Protein AF-A0A8B8EWP6-F1 (afdb_monomer)

Organism: Crassostrea virginica (NCBI:txid6565)

Sequence (405 aa):
MAKDSLTFHEVKIFAEHKQTMGHINVHLHSKRFSKNIVCDNFVTVENDTLSVEDANLRVSFKFKDLMFESSTCRNLQYDRRGELTFTVQADKPNSETVSVAHRNHDQQDQYIREIKTYQDRCYCNVCGKKVLKDSCHFLRVMPLPSDNWSDFSDMWFCHNHSHSDGFGDTTDHKMSDLELKPKLKDCFVAETYFLVHSDQISPGSILPVQDACLSCRRCRNILGEVMPEKNGQSNGGGKIFKMLRSSVCFSPDLNFPDKEALQFSKEETECMFAKLVMEHSRVYTSFKLCVTTSTDRKQFDCLMWIIDPNLMIFTGSSNSDVNILTPFTAVKVLFKTILERGASNESTGWKKDNSIHMISLPHSSCLSLVKILIDNCKTLPMKSRKHQEFNVGYLKFQKKATLPS

pLDDT: mean 77.61, std 18.24, range [22.88, 97.0]

Structure (mmCIF, N/CA/C/O backbone):
data_AF-A0A8B8EWP6-F1
#
_entry.id   AF-A0A8B8EWP6-F1
#
loop_
_atom_site.group_PDB
_atom_site.id
_atom_site.type_symbol
_atom_site.label_atom_id
_atom_site.label_alt_id
_atom_site.label_comp_id
_atom_site.label_asym_id
_atom_site.label_entity_id
_atom_site.label_seq_id
_atom_site.pdbx_PDB_ins_code
_atom_site.Cartn_x
_atom_site.Cartn_y
_atom_site.Cartn_z
_atom_site.occupancy
_atom_site.B_iso_or_equiv
_atom_site.auth_seq_id
_atom_site.auth_comp_id
_atom_site.auth_asym_id
_atom_site.auth_atom_id
_atom_site.pdbx_PDB_model_num
ATOM 1 N N . MET A 1 1 ? 24.991 -8.599 1.467 1.00 29.70 1 MET A N 1
ATOM 2 C CA . MET A 1 1 ? 25.440 -8.854 0.082 1.00 29.70 1 MET A CA 1
ATOM 3 C C . MET A 1 1 ? 24.723 -10.092 -0.437 1.00 29.70 1 MET A C 1
ATOM 5 O O . MET A 1 1 ? 25.147 -11.196 -0.129 1.00 29.70 1 MET A O 1
ATOM 9 N N . ALA A 1 2 ? 23.605 -9.928 -1.145 1.00 28.48 2 ALA A N 1
ATOM 10 C CA . ALA A 1 2 ? 23.020 -11.022 -1.919 1.00 28.48 2 ALA A CA 1
ATOM 11 C C . ALA A 1 2 ? 23.718 -11.022 -3.286 1.00 28.48 2 ALA A C 1
ATOM 13 O O . ALA A 1 2 ? 23.806 -9.972 -3.920 1.00 28.48 2 ALA A O 1
ATOM 14 N N . LYS A 1 3 ? 24.286 -12.157 -3.702 1.00 34.28 3 LYS A N 1
ATOM 15 C CA . LYS A 1 3 ? 24.801 -12.319 -5.066 1.00 34.28 3 LYS A CA 1
ATOM 16 C C . LYS A 1 3 ? 23.594 -12.290 -6.005 1.00 34.28 3 LYS A C 1
ATOM 18 O O . LYS A 1 3 ? 22.826 -13.243 -6.010 1.00 34.28 3 LYS A O 1
ATOM 23 N N . ASP A 1 4 ? 23.436 -11.222 -6.786 1.00 43.12 4 ASP A N 1
ATOM 24 C CA . ASP A 1 4 ? 22.510 -11.191 -7.923 1.00 43.12 4 ASP A CA 1
ATOM 25 C C . ASP A 1 4 ? 22.971 -12.229 -8.963 1.00 43.12 4 ASP A C 1
ATOM 27 O O . ASP A 1 4 ? 23.794 -11.972 -9.854 1.00 43.12 4 ASP A O 1
ATOM 31 N N . SER A 1 5 ? 22.468 -13.455 -8.822 1.00 46.38 5 SER A N 1
ATOM 32 C CA . SER A 1 5 ? 22.712 -14.578 -9.726 1.00 46.38 5 SER A CA 1
ATOM 33 C C . SER A 1 5 ? 21.835 -14.477 -10.976 1.00 46.38 5 SER A C 1
ATOM 35 O O . SER A 1 5 ? 21.164 -15.432 -11.345 1.00 46.38 5 SER A O 1
ATOM 37 N N . LEU A 1 6 ? 21.825 -13.315 -11.635 1.00 53.81 6 LEU A N 1
ATOM 38 C CA . LEU A 1 6 ? 21.343 -13.221 -13.014 1.00 53.81 6 LEU A CA 1
ATOM 39 C C . LEU A 1 6 ? 22.196 -14.162 -13.865 1.00 53.81 6 LEU A C 1
ATOM 41 O O . LEU A 1 6 ? 23.433 -14.030 -13.862 1.00 53.81 6 LEU A O 1
ATOM 45 N N . THR A 1 7 ? 21.558 -15.101 -14.562 1.00 62.62 7 THR A N 1
ATOM 46 C CA . THR A 1 7 ? 22.242 -15.863 -15.614 1.00 62.62 7 THR A CA 1
ATOM 47 C C . THR A 1 7 ? 22.664 -14.894 -16.717 1.00 62.62 7 THR A C 1
ATOM 49 O O . THR A 1 7 ? 22.133 -13.786 -16.818 1.00 62.62 7 THR A O 1
ATOM 52 N N . PHE A 1 8 ? 23.657 -15.259 -17.532 1.00 65.75 8 PHE A N 1
ATOM 53 C CA . PHE A 1 8 ? 24.094 -14.356 -18.597 1.00 65.75 8 PHE A CA 1
ATOM 54 C C . PHE A 1 8 ? 22.960 -14.044 -19.579 1.00 65.75 8 PHE A C 1
ATOM 56 O O . PHE A 1 8 ? 22.998 -12.977 -20.153 1.00 65.75 8 PHE A O 1
ATOM 63 N N . HIS A 1 9 ? 21.949 -14.901 -19.741 1.00 72.19 9 HIS A N 1
ATOM 64 C CA . HIS A 1 9 ? 20.891 -14.731 -20.745 1.00 72.19 9 HIS A CA 1
ATOM 65 C C . HIS A 1 9 ? 19.619 -14.046 -20.230 1.00 72.19 9 HIS A C 1
ATOM 67 O O . HIS A 1 9 ? 18.783 -13.650 -21.034 1.00 72.19 9 HIS A O 1
ATOM 73 N N . GLU A 1 10 ? 19.485 -13.853 -18.917 1.00 85.31 10 GLU A N 1
ATOM 74 C CA . GLU A 1 10 ? 18.274 -13.280 -18.330 1.00 85.31 10 GLU A CA 1
ATOM 75 C C . GLU A 1 10 ? 18.173 -11.773 -18.589 1.00 85.31 10 GLU A C 1
ATOM 77 O O . GLU A 1 10 ? 19.096 -11.001 -18.294 1.00 85.31 10 GLU A O 1
ATOM 82 N N . VAL A 1 11 ? 17.021 -11.351 -19.111 1.00 88.06 11 VAL A N 1
ATOM 83 C CA . VAL A 1 11 ? 16.619 -9.947 -19.217 1.00 88.06 11 VAL A CA 1
ATOM 84 C C . VAL A 1 11 ? 15.485 -9.707 -18.232 1.00 88.06 11 VAL A C 1
ATOM 86 O O . VAL A 1 11 ? 14.461 -10.387 -18.271 1.00 88.06 11 VAL A O 1
ATOM 89 N N . LYS A 1 12 ? 15.663 -8.732 -17.341 1.00 90.62 12 LYS A N 1
ATOM 90 C CA . LYS A 1 12 ? 14.626 -8.256 -16.420 1.00 90.62 12 LYS A CA 1
ATOM 91 C C . LYS A 1 12 ? 14.023 -6.968 -16.947 1.00 90.62 12 LYS A C 1
ATOM 93 O O . LYS A 1 12 ? 14.763 -6.102 -17.409 1.00 90.62 12 LYS A O 1
ATOM 98 N N . ILE A 1 13 ? 12.711 -6.829 -16.816 1.00 92.81 13 ILE A N 1
ATOM 99 C CA . ILE A 1 13 ? 11.974 -5.613 -17.147 1.00 92.81 13 ILE A CA 1
ATOM 100 C C . ILE A 1 13 ? 11.283 -5.056 -15.907 1.00 92.81 13 ILE A C 1
ATOM 102 O O . ILE A 1 13 ? 10.708 -5.793 -15.104 1.00 92.81 13 ILE A O 1
ATOM 106 N N . PHE A 1 14 ? 11.343 -3.739 -15.776 1.00 94.81 14 PHE A N 1
ATOM 107 C CA . PHE A 1 14 ? 10.566 -2.945 -14.844 1.00 94.81 14 PHE A CA 1
ATOM 108 C C . PHE A 1 14 ? 10.028 -1.737 -15.609 1.00 94.81 14 PHE A C 1
ATOM 110 O O . PHE A 1 14 ? 10.812 -0.969 -16.163 1.00 94.81 14 PHE A O 1
ATOM 117 N N . ALA A 1 15 ? 8.712 -1.568 -15.663 1.00 95.12 15 ALA A N 1
ATOM 118 C CA . ALA A 1 15 ? 8.100 -0.464 -16.385 1.00 95.12 15 ALA A CA 1
ATOM 119 C C . ALA A 1 15 ? 7.042 0.258 -15.546 1.00 95.12 15 ALA A C 1
ATOM 121 O O . ALA A 1 15 ? 6.217 -0.376 -14.891 1.00 95.12 15 ALA A O 1
ATOM 122 N N . GLU A 1 16 ? 7.080 1.587 -15.585 1.00 94.38 16 GLU A N 1
ATOM 123 C CA . GLU A 1 16 ? 6.210 2.497 -14.839 1.00 94.38 16 GLU A CA 1
ATOM 124 C C . GLU A 1 16 ? 5.292 3.240 -15.807 1.00 94.38 16 GLU A C 1
ATOM 126 O O . GLU A 1 16 ? 5.746 4.126 -16.533 1.00 94.38 16 GLU A O 1
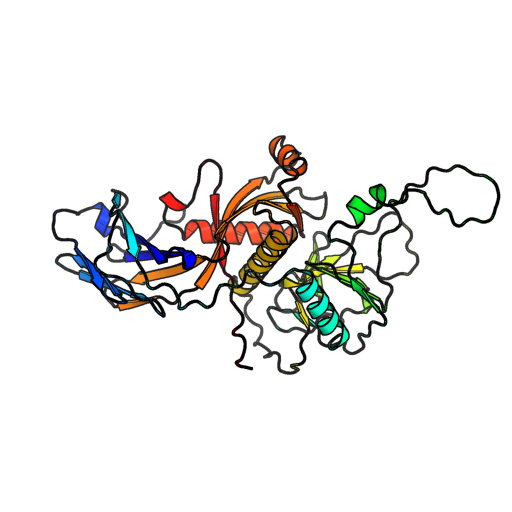ATOM 131 N N . HIS A 1 17 ? 4.005 2.900 -15.811 1.00 92.50 17 HIS A N 1
ATOM 132 C CA . HIS A 1 17 ? 2.994 3.568 -16.619 1.00 92.50 17 HIS A CA 1
ATOM 133 C C . HIS A 1 17 ? 2.242 4.615 -15.792 1.00 92.50 17 HIS A C 1
ATOM 135 O O . HIS A 1 17 ? 1.497 4.297 -14.860 1.00 92.50 17 HIS A O 1
ATOM 141 N N . LYS A 1 18 ? 2.428 5.885 -16.167 1.00 87.81 18 LYS A N 1
ATOM 142 C CA . LYS A 1 18 ? 1.704 7.027 -15.605 1.00 87.81 18 LYS A CA 1
ATOM 143 C C . LYS A 1 18 ? 0.482 7.316 -16.462 1.00 87.81 18 LYS A C 1
ATOM 145 O O . LYS A 1 18 ? 0.567 8.076 -17.427 1.00 87.81 18 LYS A O 1
ATOM 150 N N . GLN A 1 19 ? -0.652 6.730 -16.087 1.00 80.75 19 GLN A N 1
ATOM 151 C CA . GLN A 1 19 ? -1.890 6.777 -16.876 1.00 80.75 19 GLN A CA 1
ATOM 152 C C . GLN A 1 19 ? -2.326 8.208 -17.231 1.00 80.75 19 GLN A C 1
ATOM 154 O O . GLN A 1 19 ? -2.748 8.468 -18.352 1.00 80.75 19 GLN A O 1
ATOM 159 N N . THR A 1 20 ? -2.165 9.161 -16.308 1.00 77.88 20 THR A N 1
ATOM 160 C CA . THR A 1 20 ? -2.526 10.576 -16.522 1.00 77.88 20 THR A CA 1
ATOM 161 C C . THR A 1 20 ? -1.664 11.269 -17.574 1.00 77.88 20 THR A C 1
ATOM 163 O O . THR A 1 20 ? -2.126 12.191 -18.242 1.00 77.88 20 THR A O 1
ATOM 166 N N . MET A 1 21 ? -0.415 10.831 -17.728 1.00 81.75 21 MET A N 1
ATOM 167 C CA . MET A 1 21 ? 0.531 11.395 -18.686 1.00 81.75 21 MET A CA 1
ATOM 168 C C . MET A 1 21 ? 0.536 10.632 -20.018 1.00 81.75 21 MET A C 1
ATOM 170 O O . MET A 1 21 ? 1.065 11.157 -20.989 1.00 81.75 21 MET A O 1
ATOM 174 N N . GLY A 1 22 ? -0.036 9.423 -20.081 1.00 86.25 22 GLY A N 1
ATOM 175 C CA . GLY A 1 22 ? -0.002 8.570 -21.276 1.00 86.25 22 GLY A CA 1
ATOM 176 C C . GLY A 1 22 ? 1.411 8.110 -21.643 1.00 86.25 22 GLY A C 1
ATOM 177 O O . GLY A 1 22 ? 1.723 7.908 -22.810 1.00 86.25 22 GLY A O 1
ATOM 178 N N . HIS A 1 23 ? 2.310 8.005 -20.661 1.00 89.50 23 HIS A N 1
ATOM 179 C CA . HIS A 1 23 ? 3.695 7.600 -20.892 1.00 89.50 23 HIS A CA 1
ATOM 180 C C . HIS A 1 23 ? 4.081 6.435 -19.993 1.00 89.50 23 HIS A C 1
ATOM 182 O O . HIS A 1 23 ? 3.774 6.424 -18.795 1.00 89.50 23 HIS A O 1
ATOM 188 N N . ILE A 1 24 ? 4.827 5.499 -20.569 1.00 93.12 24 ILE A N 1
ATOM 189 C CA . ILE A 1 24 ? 5.479 4.410 -19.859 1.00 93.12 24 ILE A CA 1
ATOM 190 C C . ILE A 1 24 ? 6.992 4.622 -19.862 1.00 93.12 24 ILE A C 1
ATOM 192 O O . ILE A 1 24 ? 7.602 4.860 -20.903 1.00 93.12 24 ILE A O 1
ATOM 196 N N . ASN A 1 25 ? 7.607 4.550 -18.685 1.00 94.00 25 ASN A N 1
ATOM 197 C CA . ASN A 1 25 ? 9.059 4.502 -18.551 1.00 94.00 25 ASN A CA 1
ATOM 198 C C . ASN A 1 25 ? 9.475 3.047 -18.415 1.00 94.00 25 ASN A C 1
ATOM 200 O O . ASN A 1 25 ? 9.041 2.377 -17.481 1.00 94.00 25 ASN A O 1
ATOM 204 N N . VAL A 1 26 ? 10.300 2.564 -19.334 1.00 94.38 26 VAL A N 1
ATOM 205 C CA . VAL A 1 26 ? 10.755 1.178 -19.369 1.00 94.38 26 VAL A CA 1
ATOM 206 C C . VAL A 1 26 ? 12.209 1.122 -18.934 1.00 94.38 26 VAL A C 1
ATOM 208 O O . VAL A 1 26 ? 13.049 1.890 -19.402 1.00 94.38 26 VAL A O 1
ATOM 211 N N . HIS A 1 27 ? 12.500 0.183 -18.044 1.00 93.44 27 HIS A N 1
ATOM 212 C CA . HIS A 1 27 ? 13.833 -0.133 -17.572 1.00 93.44 27 HIS A CA 1
ATOM 213 C C . HIS A 1 27 ? 14.098 -1.615 -17.799 1.00 93.44 27 HIS A C 1
ATOM 215 O O . HIS A 1 27 ? 13.396 -2.479 -17.273 1.00 93.44 27 HIS A O 1
ATOM 221 N N . LEU A 1 28 ? 15.141 -1.905 -18.560 1.00 90.62 28 LEU A N 1
ATOM 222 C CA . LEU A 1 28 ? 15.622 -3.249 -18.807 1.00 90.62 28 LEU A CA 1
ATOM 223 C C . LEU A 1 28 ? 16.975 -3.436 -18.146 1.00 90.62 28 LEU A C 1
ATOM 225 O O . LEU A 1 28 ? 17.820 -2.541 -18.162 1.00 90.62 28 LEU A O 1
ATOM 229 N N . HIS A 1 29 ? 17.193 -4.618 -17.587 1.00 88.38 29 HIS A N 1
ATOM 230 C CA . HIS A 1 29 ? 18.453 -4.967 -16.959 1.00 88.38 29 HIS A CA 1
ATOM 231 C C . HIS A 1 29 ? 18.918 -6.353 -17.388 1.00 88.38 29 HIS A C 1
ATOM 233 O O . HIS A 1 29 ? 18.176 -7.330 -17.278 1.00 88.38 29 HIS A O 1
ATOM 239 N N . SER A 1 30 ? 20.165 -6.441 -17.847 1.00 85.00 30 SER A N 1
ATOM 240 C CA . SER A 1 30 ? 20.806 -7.710 -18.175 1.00 85.00 30 SER A CA 1
ATOM 241 C C . SER A 1 30 ? 22.326 -7.598 -18.119 1.00 85.00 30 SER A C 1
ATOM 243 O O . SER A 1 30 ? 22.914 -6.591 -18.519 1.00 85.00 30 SER A O 1
ATOM 245 N N . LYS A 1 31 ? 22.995 -8.684 -17.707 1.00 79.06 31 LYS A N 1
ATOM 246 C CA . LYS A 1 31 ? 24.462 -8.785 -17.790 1.00 79.06 31 LYS A CA 1
ATOM 247 C C . LYS A 1 31 ? 24.958 -8.715 -19.240 1.00 79.06 31 LYS A C 1
ATOM 249 O O . LYS A 1 31 ? 26.089 -8.287 -19.460 1.00 79.06 31 LYS A O 1
ATOM 254 N N . ARG A 1 32 ? 24.122 -9.068 -20.220 1.00 72.62 32 ARG A N 1
ATOM 255 C CA . ARG A 1 32 ? 24.451 -9.036 -21.661 1.00 72.62 32 ARG A CA 1
ATOM 256 C C . ARG A 1 32 ? 24.774 -7.635 -22.128 1.00 72.62 32 ARG A C 1
ATOM 258 O O . ARG A 1 32 ? 25.779 -7.422 -22.801 1.00 72.62 32 ARG A O 1
ATOM 265 N N . PHE A 1 33 ? 23.973 -6.679 -21.670 1.00 72.69 33 PHE A N 1
ATOM 266 C CA . PHE A 1 33 ? 24.145 -5.288 -22.044 1.00 72.69 33 PHE A CA 1
ATOM 267 C C . PHE A 1 33 ? 25.525 -4.775 -21.604 1.00 72.69 33 PHE A C 1
ATOM 269 O O . PHE A 1 33 ? 26.174 -4.088 -22.377 1.00 72.69 33 PHE A O 1
ATOM 276 N N . SER A 1 34 ? 26.052 -5.219 -20.451 1.00 67.06 34 SER A N 1
ATOM 277 C CA . SER A 1 34 ? 27.321 -4.714 -19.891 1.00 67.06 34 SER A CA 1
ATOM 278 C C . SER A 1 34 ? 28.595 -5.013 -20.700 1.00 67.06 34 SER A C 1
ATOM 280 O O . SER A 1 34 ? 29.600 -4.338 -20.482 1.00 67.06 34 SER A O 1
ATOM 282 N N . LYS A 1 35 ? 28.590 -6.001 -21.612 1.00 59.97 35 LYS A N 1
ATOM 283 C CA . LYS A 1 35 ? 29.808 -6.443 -22.320 1.00 59.97 35 LYS A CA 1
ATOM 284 C C . LYS A 1 35 ? 29.855 -6.143 -23.816 1.00 59.97 35 LYS A C 1
ATOM 286 O O . LYS A 1 35 ? 30.959 -6.090 -24.333 1.00 59.97 35 LYS A O 1
ATOM 291 N N . ASN A 1 36 ? 28.724 -5.933 -24.491 1.00 53.41 36 ASN A N 1
ATOM 292 C CA . ASN A 1 36 ? 28.683 -5.718 -25.941 1.00 53.41 36 ASN A CA 1
ATOM 293 C C . ASN A 1 36 ? 27.417 -4.946 -26.346 1.00 53.41 36 ASN A C 1
ATOM 295 O O . ASN A 1 36 ? 26.409 -5.542 -26.712 1.00 53.41 36 ASN A O 1
ATOM 299 N N . ILE A 1 37 ? 27.485 -3.614 -26.343 1.00 52.47 37 ILE A N 1
ATOM 300 C CA . ILE A 1 37 ? 26.744 -2.833 -27.346 1.00 52.47 37 ILE A CA 1
ATOM 301 C C . ILE A 1 37 ? 27.769 -2.422 -28.401 1.00 52.47 37 ILE A C 1
ATOM 303 O O . ILE A 1 37 ? 28.104 -1.255 -28.572 1.00 52.47 37 ILE A O 1
ATOM 307 N N . VAL A 1 38 ? 28.366 -3.429 -29.030 1.00 49.97 38 VAL A N 1
ATOM 308 C CA . VAL A 1 38 ? 28.926 -3.262 -30.365 1.00 49.97 38 VAL A CA 1
ATOM 309 C C . VAL A 1 38 ? 27.737 -3.567 -31.268 1.00 49.97 38 VAL A C 1
ATOM 311 O O . VAL A 1 38 ? 27.161 -4.639 -31.130 1.00 49.97 38 VAL A O 1
ATOM 314 N N . CYS A 1 39 ? 27.303 -2.543 -32.004 1.00 47.81 39 CYS A N 1
ATOM 315 C CA . CYS A 1 39 ? 26.241 -2.477 -33.014 1.00 47.81 39 CYS A CA 1
ATOM 316 C C . CYS A 1 39 ? 25.558 -3.820 -33.339 1.00 47.81 39 CYS A C 1
ATOM 318 O O . CYS A 1 39 ? 26.255 -4.705 -33.812 1.00 47.81 39 CYS A O 1
ATOM 320 N N . ASP A 1 40 ? 24.247 -3.916 -33.052 1.00 54.69 40 ASP A N 1
ATOM 321 C CA . ASP A 1 40 ? 23.246 -4.925 -33.504 1.00 54.69 40 ASP A CA 1
ATOM 322 C C . ASP A 1 40 ? 22.233 -5.323 -32.404 1.00 54.69 40 ASP A C 1
ATOM 324 O O . ASP A 1 40 ? 21.453 -6.255 -32.576 1.00 54.69 40 ASP A O 1
ATOM 328 N N . ASN A 1 41 ? 22.193 -4.607 -31.269 1.00 62.06 41 ASN A N 1
ATOM 329 C CA . ASN A 1 41 ? 21.103 -4.761 -30.300 1.00 62.06 41 ASN A CA 1
ATOM 330 C C . ASN A 1 41 ? 19.930 -3.845 -30.674 1.00 62.06 41 ASN A C 1
ATOM 332 O O . ASN A 1 41 ? 20.060 -2.619 -30.598 1.00 62.06 41 ASN A O 1
ATOM 336 N N . PHE A 1 42 ? 18.784 -4.426 -31.023 1.00 73.81 42 PHE A N 1
ATOM 337 C CA . PHE A 1 42 ? 17.576 -3.690 -31.391 1.00 73.81 42 PHE A CA 1
ATOM 338 C C . PHE A 1 42 ? 16.551 -3.754 -30.262 1.00 73.81 42 PHE A C 1
ATOM 340 O O . PHE A 1 42 ? 16.255 -4.823 -29.727 1.00 73.81 42 PHE A O 1
ATOM 347 N N . VAL A 1 43 ? 15.998 -2.595 -29.900 1.00 82.62 43 VAL A N 1
ATOM 348 C CA . VAL A 1 43 ? 14.744 -2.538 -29.146 1.00 82.62 43 VAL A CA 1
ATOM 349 C C . VAL A 1 43 ? 13.635 -2.303 -30.153 1.00 82.62 43 VAL A C 1
ATOM 351 O O . VAL A 1 43 ? 13.574 -1.238 -30.765 1.00 82.62 43 VAL A O 1
ATOM 354 N N . THR A 1 44 ? 12.756 -3.285 -30.295 1.00 88.06 44 THR A N 1
ATOM 355 C CA . THR A 1 44 ? 11.569 -3.178 -31.141 1.00 88.06 44 THR A CA 1
ATOM 356 C C . THR A 1 44 ? 10.361 -2.959 -30.249 1.00 88.06 44 THR A C 1
ATOM 358 O O . THR A 1 44 ? 10.093 -3.748 -29.340 1.00 88.06 44 THR A O 1
ATOM 361 N N . VAL A 1 45 ? 9.641 -1.871 -30.504 1.00 89.06 45 VAL A N 1
ATOM 362 C CA . VAL A 1 45 ? 8.376 -1.557 -29.841 1.00 89.06 45 VAL A CA 1
ATOM 363 C C . VAL A 1 45 ? 7.260 -1.824 -30.839 1.00 89.06 45 VAL A C 1
ATOM 365 O O . VAL A 1 45 ? 7.147 -1.135 -31.848 1.00 89.06 45 VAL A O 1
ATOM 368 N N . GLU A 1 46 ? 6.457 -2.842 -30.567 1.00 90.38 46 GLU A N 1
ATOM 369 C CA . GLU A 1 46 ? 5.228 -3.151 -31.296 1.00 90.38 46 GLU A CA 1
ATOM 370 C C . GLU A 1 46 ? 4.019 -2.705 -30.463 1.00 90.38 46 GLU A C 1
ATOM 372 O O . GLU A 1 46 ? 4.179 -2.183 -29.364 1.00 90.38 46 GLU A O 1
ATOM 377 N N . ASN A 1 47 ? 2.804 -2.900 -30.975 1.00 87.12 47 ASN A N 1
ATOM 378 C CA . ASN A 1 47 ? 1.578 -2.380 -30.368 1.00 87.12 47 ASN A CA 1
ATOM 379 C C . ASN A 1 47 ? 1.377 -2.764 -28.894 1.00 87.12 47 ASN A C 1
ATOM 381 O O . ASN A 1 47 ? 0.895 -1.942 -28.139 1.00 87.12 47 ASN A O 1
ATOM 385 N N . ASP A 1 48 ? 1.727 -3.972 -28.463 1.00 90.75 48 ASP A N 1
ATOM 386 C CA . ASP A 1 48 ? 1.585 -4.419 -27.064 1.00 90.75 48 ASP A CA 1
ATOM 387 C C . ASP A 1 48 ? 2.840 -5.135 -26.549 1.00 90.75 48 ASP A C 1
ATOM 389 O O . ASP A 1 48 ? 2.868 -5.673 -25.441 1.00 90.75 48 ASP A O 1
ATOM 393 N N . THR A 1 49 ? 3.887 -5.184 -27.368 1.00 92.75 49 THR A N 1
ATOM 394 C CA . THR A 1 49 ? 5.027 -6.063 -27.152 1.00 92.75 49 THR A CA 1
ATOM 395 C C . THR A 1 49 ? 6.318 -5.289 -27.309 1.00 92.75 49 THR A C 1
ATOM 397 O O . THR A 1 49 ? 6.536 -4.576 -28.286 1.00 92.75 49 THR A O 1
ATOM 400 N N . LEU A 1 50 ? 7.203 -5.469 -26.336 1.00 92.75 50 LEU A N 1
ATOM 401 C CA . LEU A 1 50 ? 8.551 -4.946 -26.373 1.00 92.75 50 LEU A CA 1
ATOM 402 C C . LEU A 1 50 ? 9.546 -6.079 -26.569 1.00 92.75 50 LEU A C 1
ATOM 404 O O . LEU A 1 50 ? 9.622 -6.976 -25.733 1.00 92.75 50 LEU A O 1
ATOM 408 N N . SER A 1 51 ? 10.332 -6.021 -27.635 1.00 90.12 51 SER A N 1
ATOM 409 C CA . SER A 1 51 ? 11.370 -7.009 -27.916 1.00 90.12 51 SER A CA 1
ATOM 410 C C . SER A 1 51 ? 12.752 -6.389 -27.773 1.00 90.12 51 SER A C 1
ATOM 412 O O . SER A 1 51 ? 12.983 -5.273 -28.232 1.00 90.12 51 SER A O 1
ATOM 414 N N . VAL A 1 52 ? 13.673 -7.126 -27.159 1.00 86.44 52 VAL A N 1
ATOM 415 C CA . VAL A 1 52 ? 15.106 -6.851 -27.239 1.00 86.44 52 VAL A CA 1
ATOM 416 C C . VAL A 1 52 ? 15.775 -8.003 -27.954 1.00 86.44 52 VAL A C 1
ATOM 418 O O . VAL A 1 52 ? 15.660 -9.151 -27.523 1.00 86.44 52 VAL A O 1
ATOM 421 N N . GLU A 1 53 ? 16.456 -7.682 -29.042 1.00 82.12 53 GLU A N 1
ATOM 422 C CA . GLU A 1 53 ? 17.099 -8.648 -29.920 1.00 82.12 53 GLU A CA 1
ATOM 423 C C . GLU A 1 53 ? 18.588 -8.347 -30.046 1.00 82.12 53 GLU A C 1
ATOM 425 O O . GLU A 1 53 ? 18.978 -7.186 -30.154 1.00 82.12 53 GLU A O 1
ATOM 430 N N . ASP A 1 54 ? 19.394 -9.404 -30.004 1.00 74.31 54 ASP A N 1
ATOM 431 C CA . ASP A 1 54 ? 20.788 -9.434 -30.438 1.00 74.31 54 ASP A CA 1
ATOM 432 C C . ASP A 1 54 ? 20.965 -10.531 -31.501 1.00 74.31 54 ASP A C 1
ATOM 434 O O . ASP A 1 54 ? 20.042 -11.305 -31.758 1.00 74.31 54 ASP A O 1
ATOM 438 N N . ALA A 1 55 ? 22.162 -10.644 -32.082 1.00 68.31 55 ALA A N 1
ATOM 439 C CA . ALA A 1 55 ? 22.460 -11.604 -33.151 1.00 68.31 55 ALA A CA 1
ATOM 440 C C . ALA A 1 55 ? 22.131 -13.084 -32.833 1.00 68.31 55 ALA A C 1
ATOM 442 O O . ALA A 1 55 ? 22.103 -13.905 -33.745 1.00 68.31 55 ALA A O 1
ATOM 443 N N . ASN A 1 56 ? 21.920 -13.453 -31.565 1.00 69.94 56 ASN A N 1
ATOM 444 C CA . ASN A 1 56 ? 21.708 -14.835 -31.134 1.00 69.94 56 ASN A CA 1
ATOM 445 C C . ASN A 1 56 ? 20.429 -15.051 -30.309 1.00 69.94 56 ASN A C 1
ATOM 447 O O . ASN A 1 56 ? 20.113 -16.199 -29.991 1.00 69.94 56 ASN A O 1
ATOM 451 N N . LEU A 1 57 ? 19.725 -13.997 -29.888 1.00 74.94 57 LEU A N 1
ATOM 452 C CA . LEU A 1 57 ? 18.569 -14.126 -29.002 1.00 74.94 57 LEU A CA 1
ATOM 453 C C . LEU A 1 57 ? 17.612 -12.938 -29.121 1.00 74.94 57 LEU A C 1
ATOM 455 O O . LEU A 1 57 ? 18.024 -11.786 -28.995 1.00 74.94 57 LEU A O 1
ATOM 459 N N . ARG A 1 58 ? 16.314 -13.241 -29.206 1.00 85.19 58 ARG A N 1
ATOM 460 C CA . ARG A 1 58 ? 15.219 -12.283 -29.031 1.00 85.19 58 ARG A CA 1
ATOM 461 C C . ARG A 1 58 ? 14.476 -12.583 -27.733 1.00 85.19 58 ARG A C 1
ATOM 463 O O . ARG A 1 58 ? 14.004 -13.695 -27.532 1.00 85.19 58 ARG A O 1
ATOM 470 N N . VAL A 1 59 ? 14.340 -11.586 -26.864 1.00 88.31 59 VAL A N 1
ATOM 471 C CA . VAL A 1 59 ? 13.511 -11.658 -25.653 1.00 88.31 59 VAL A CA 1
ATOM 472 C C . VAL A 1 59 ? 12.366 -10.674 -25.792 1.00 88.31 59 VAL A C 1
ATOM 474 O O . VAL A 1 59 ? 12.601 -9.499 -26.062 1.00 88.31 59 VAL A O 1
ATOM 477 N N . SER A 1 60 ? 11.134 -11.141 -25.593 1.00 91.62 60 SER A N 1
ATOM 478 C CA . SER A 1 60 ? 9.937 -10.322 -25.794 1.00 91.62 60 SER A CA 1
ATOM 479 C C . SER A 1 60 ? 9.094 -10.237 -24.526 1.00 91.62 60 SER A C 1
ATOM 481 O O . SER A 1 60 ? 8.921 -11.217 -23.803 1.00 91.62 60 SER A O 1
ATOM 483 N N . PHE A 1 61 ? 8.537 -9.061 -24.273 1.00 94.38 61 PHE A N 1
ATOM 484 C CA . PHE A 1 61 ? 7.659 -8.771 -23.151 1.00 94.38 61 PHE A CA 1
ATOM 485 C C . PHE A 1 61 ? 6.337 -8.240 -23.679 1.00 94.38 61 PHE A C 1
ATOM 487 O O . PHE A 1 61 ? 6.290 -7.143 -24.232 1.00 94.38 61 PHE A O 1
ATOM 494 N N . LYS A 1 62 ? 5.271 -9.016 -23.503 1.00 93.88 62 LYS A N 1
ATOM 495 C CA . LYS A 1 62 ? 3.921 -8.643 -23.914 1.00 93.88 62 LYS A CA 1
ATOM 496 C C . LYS A 1 62 ? 3.188 -8.000 -22.744 1.00 93.88 62 LYS A C 1
ATOM 498 O O . LYS A 1 62 ? 3.070 -8.616 -21.690 1.00 93.88 62 LYS A O 1
ATOM 503 N N . PHE A 1 63 ? 2.690 -6.786 -22.906 1.00 93.38 63 PHE A N 1
ATOM 504 C CA . PHE A 1 63 ? 2.009 -6.040 -21.858 1.00 93.38 63 PHE A CA 1
ATOM 505 C C . PHE A 1 63 ? 0.515 -6.325 -21.912 1.00 93.38 63 PHE A C 1
ATOM 507 O O . PHE A 1 63 ? -0.142 -6.126 -22.930 1.00 93.38 63 PHE A O 1
ATOM 514 N N . LYS A 1 64 ? -0.037 -6.818 -20.804 1.00 90.00 64 LYS A N 1
ATOM 515 C CA . LYS A 1 64 ? -1.477 -7.020 -20.691 1.00 90.00 64 LYS A CA 1
ATOM 516 C C . LYS A 1 64 ? -2.173 -5.673 -20.474 1.00 90.00 64 LYS A C 1
ATOM 518 O O . LYS A 1 64 ? -1.718 -4.880 -19.651 1.00 90.00 64 LYS A O 1
ATOM 523 N N . ASP A 1 65 ? -3.288 -5.459 -21.170 1.00 85.38 65 ASP A N 1
ATOM 524 C CA . ASP A 1 65 ? -4.166 -4.290 -21.019 1.00 85.38 65 ASP A CA 1
ATOM 525 C C . ASP A 1 65 ? -3.468 -2.939 -21.302 1.00 85.38 65 ASP A C 1
ATOM 527 O O . ASP A 1 65 ? -3.842 -1.907 -20.743 1.00 85.38 65 ASP A O 1
ATOM 531 N N . LEU A 1 66 ? -2.439 -2.936 -22.160 1.00 88.69 66 LEU A N 1
ATOM 532 C CA . LEU A 1 66 ? -1.699 -1.734 -22.540 1.00 88.69 66 LEU A CA 1
ATOM 533 C C . LEU A 1 66 ? -1.275 -1.788 -24.008 1.00 88.69 66 LEU A C 1
ATOM 535 O O . LEU A 1 66 ? -0.726 -2.793 -24.453 1.00 88.69 66 LEU A O 1
ATOM 539 N N . MET A 1 67 ? -1.470 -0.675 -24.711 1.00 90.12 67 MET A N 1
ATOM 540 C CA . MET A 1 67 ? -1.030 -0.490 -26.089 1.00 90.12 67 MET A CA 1
ATOM 541 C C . MET A 1 67 ? -0.029 0.666 -26.173 1.00 90.12 67 MET A C 1
ATOM 543 O O . MET A 1 67 ? -0.177 1.671 -25.477 1.00 90.12 67 MET A O 1
ATOM 547 N N . PHE A 1 68 ? 0.991 0.521 -27.008 1.00 90.75 68 PHE A N 1
ATOM 548 C CA . PHE A 1 68 ? 2.059 1.479 -27.251 1.00 90.75 68 PHE A CA 1
ATOM 549 C C . PHE A 1 68 ? 1.864 2.208 -28.574 1.00 90.75 68 PHE A C 1
ATOM 551 O O . PHE A 1 68 ? 1.468 1.620 -29.579 1.00 90.75 68 PHE A O 1
ATOM 558 N N . GLU A 1 69 ? 2.284 3.468 -28.603 1.00 88.56 69 GLU A N 1
ATOM 559 C CA . GLU A 1 69 ? 2.523 4.185 -29.848 1.00 88.56 69 GLU A CA 1
ATOM 560 C C . GLU A 1 69 ? 3.981 3.951 -30.270 1.00 88.56 69 GLU A C 1
ATOM 562 O O . GLU A 1 69 ? 4.906 4.621 -29.800 1.00 88.56 69 GLU A O 1
ATOM 567 N N . SER A 1 70 ? 4.204 2.951 -31.125 1.00 81.00 70 SER A N 1
ATOM 568 C CA . SER A 1 70 ? 5.536 2.427 -31.479 1.00 81.00 70 SER A CA 1
ATOM 569 C C . SER A 1 70 ? 6.523 3.472 -32.022 1.00 81.00 70 SER A C 1
ATOM 571 O O . SER A 1 70 ? 7.733 3.332 -31.841 1.00 81.00 70 SER A O 1
ATOM 573 N N . SER A 1 71 ? 6.031 4.560 -32.620 1.00 84.50 71 SER A N 1
ATOM 574 C CA . SER A 1 71 ? 6.829 5.670 -33.163 1.00 84.50 71 SER A CA 1
ATOM 575 C C . SER A 1 71 ? 7.359 6.656 -32.109 1.00 84.50 71 SER A C 1
ATOM 577 O O . SER A 1 71 ? 8.140 7.546 -32.444 1.00 84.50 71 SER A O 1
ATOM 579 N N . THR A 1 72 ? 6.964 6.527 -30.838 1.00 86.25 72 THR A N 1
ATOM 580 C CA . THR A 1 72 ? 7.207 7.548 -29.793 1.00 86.25 72 THR A CA 1
ATOM 581 C C . THR A 1 72 ? 8.368 7.238 -28.848 1.00 86.25 72 THR A C 1
ATOM 583 O O . THR A 1 72 ? 8.543 7.915 -27.828 1.00 86.25 72 THR A O 1
ATOM 586 N N . CYS A 1 73 ? 9.167 6.214 -29.156 1.00 87.19 73 CYS A N 1
ATOM 587 C CA . CYS A 1 73 ? 10.308 5.833 -28.331 1.00 87.19 73 CYS A CA 1
ATOM 588 C C . CYS A 1 73 ? 11.307 6.998 -28.209 1.00 87.19 73 CYS A C 1
ATOM 590 O O . CYS A 1 73 ? 11.871 7.469 -29.196 1.00 87.19 73 CYS A O 1
ATOM 592 N N . ARG A 1 74 ? 11.528 7.469 -26.979 1.00 89.62 74 ARG A N 1
ATOM 593 C CA . ARG A 1 74 ? 12.391 8.617 -26.667 1.00 89.62 74 ARG A CA 1
ATOM 594 C C . ARG A 1 74 ? 13.274 8.345 -25.456 1.00 89.62 74 ARG A C 1
ATOM 596 O O . ARG A 1 74 ? 13.000 7.453 -24.655 1.00 89.62 74 ARG A O 1
ATOM 603 N N . ASN A 1 75 ? 14.305 9.173 -25.283 1.00 88.81 75 ASN A N 1
ATOM 604 C CA . ASN A 1 75 ? 15.221 9.133 -24.137 1.00 88.81 75 ASN A CA 1
ATOM 605 C C . ASN A 1 75 ? 15.891 7.766 -23.920 1.00 88.81 75 ASN A C 1
ATOM 607 O O . ASN A 1 75 ? 16.062 7.345 -22.776 1.00 88.81 75 ASN A O 1
ATOM 611 N N . LEU A 1 76 ? 16.278 7.082 -25.002 1.00 88.25 76 LEU A N 1
ATOM 612 C CA . LEU A 1 76 ? 17.052 5.849 -24.900 1.00 88.25 76 LEU A CA 1
ATOM 613 C C . LEU A 1 76 ? 18.410 6.144 -24.256 1.00 88.25 76 LEU A C 1
ATOM 615 O O . LEU A 1 76 ? 19.224 6.890 -24.796 1.00 88.25 76 LEU A O 1
ATOM 619 N N . GLN A 1 77 ? 18.645 5.562 -23.088 1.00 86.81 77 GLN A N 1
ATOM 620 C CA . GLN A 1 77 ? 19.882 5.695 -22.334 1.00 86.81 77 GLN A CA 1
ATOM 621 C C . GLN A 1 77 ? 20.388 4.323 -21.931 1.00 86.81 77 GLN A C 1
ATOM 623 O O . GLN A 1 77 ? 19.619 3.437 -21.559 1.00 86.81 77 GLN A O 1
ATOM 628 N N . TYR A 1 78 ? 21.706 4.184 -21.955 1.00 82.81 78 TYR A N 1
ATOM 629 C CA . TYR A 1 78 ? 22.397 2.958 -21.612 1.00 82.81 78 TYR A CA 1
ATOM 630 C C . TYR A 1 78 ? 23.463 3.218 -20.541 1.00 82.81 78 TYR A C 1
ATOM 632 O O . TYR A 1 78 ? 24.141 4.245 -20.553 1.00 82.81 78 TYR A O 1
ATOM 640 N N . ASP A 1 79 ? 23.614 2.275 -19.613 1.00 79.94 79 ASP A N 1
ATOM 641 C CA . ASP A 1 79 ? 24.654 2.273 -18.586 1.00 79.94 79 ASP A CA 1
ATOM 642 C C . ASP A 1 79 ? 25.534 1.021 -18.692 1.00 79.94 79 ASP A C 1
ATOM 644 O O . ASP A 1 79 ? 25.030 -0.091 -18.835 1.00 79.94 79 ASP A O 1
ATOM 648 N N . ARG A 1 80 ? 26.848 1.181 -18.484 1.00 77.06 80 ARG A N 1
ATOM 649 C CA . ARG A 1 80 ? 27.866 0.110 -18.453 1.00 77.06 80 ARG A CA 1
ATOM 650 C C . ARG A 1 80 ? 27.564 -1.000 -17.443 1.00 77.06 80 ARG A C 1
ATOM 652 O O . ARG A 1 80 ? 28.138 -2.081 -17.516 1.00 77.06 80 ARG A O 1
ATOM 659 N N . ARG A 1 81 ? 26.662 -0.747 -16.495 1.00 78.69 81 ARG A N 1
ATOM 660 C CA . ARG A 1 81 ? 26.149 -1.732 -15.530 1.00 78.69 81 ARG A CA 1
ATOM 661 C C . ARG A 1 81 ? 25.102 -2.680 -16.128 1.00 78.69 81 ARG A C 1
ATOM 663 O O . ARG A 1 81 ? 24.610 -3.555 -15.420 1.00 78.69 81 ARG A O 1
ATOM 670 N N . GLY A 1 82 ? 24.778 -2.518 -17.408 1.00 81.56 82 GLY A N 1
ATOM 671 C CA . GLY A 1 82 ? 23.806 -3.321 -18.128 1.00 81.56 82 GLY A CA 1
ATOM 672 C C . GLY A 1 82 ? 22.361 -2.889 -17.880 1.00 81.56 82 GLY A C 1
ATOM 673 O O . GLY A 1 82 ? 21.483 -3.740 -17.772 1.00 81.56 82 GLY A O 1
ATOM 674 N N . GLU A 1 83 ? 22.118 -1.586 -17.728 1.00 86.75 83 GLU A N 1
ATOM 675 C CA . GLU A 1 83 ? 20.769 -1.009 -17.653 1.00 86.75 83 GLU A CA 1
ATOM 676 C C . GLU A 1 83 ? 20.465 -0.250 -18.951 1.00 86.75 83 GLU A C 1
ATOM 678 O O . GLU A 1 83 ? 21.282 0.555 -19.400 1.00 86.75 83 GLU A O 1
ATOM 683 N N . LEU A 1 84 ? 19.293 -0.498 -19.534 1.00 88.38 84 LEU A N 1
ATOM 684 C CA . LEU A 1 84 ? 18.760 0.214 -20.693 1.00 88.38 84 LEU A CA 1
ATOM 685 C C . LEU A 1 84 ? 17.432 0.860 -20.297 1.00 88.38 84 LEU A C 1
ATOM 687 O O . LEU A 1 84 ? 16.569 0.192 -19.729 1.00 88.38 84 LEU A O 1
ATOM 691 N N . THR A 1 85 ? 17.262 2.150 -20.567 1.00 90.81 85 THR A N 1
ATOM 692 C CA . THR A 1 85 ? 16.059 2.895 -20.178 1.00 90.81 85 THR A CA 1
ATOM 693 C C . THR A 1 85 ? 15.546 3.744 -21.321 1.00 90.81 85 THR A C 1
ATOM 695 O O . THR A 1 85 ? 16.349 4.363 -22.007 1.00 90.81 85 THR A O 1
ATOM 698 N N . PHE A 1 86 ? 14.235 3.812 -21.503 1.00 92.12 86 PHE A N 1
ATOM 699 C CA . PHE A 1 86 ? 13.587 4.663 -22.504 1.00 92.12 86 PHE A CA 1
ATOM 700 C C . PHE A 1 86 ? 12.134 4.917 -22.102 1.00 92.12 86 PHE A C 1
ATOM 702 O O . PHE A 1 86 ? 11.593 4.273 -21.200 1.00 92.12 86 PHE A O 1
ATOM 709 N N . THR A 1 87 ? 11.497 5.866 -22.776 1.00 93.38 87 THR A N 1
ATOM 710 C CA . THR A 1 87 ? 10.090 6.206 -22.574 1.00 93.38 87 THR A CA 1
ATOM 711 C C . THR A 1 87 ? 9.331 5.974 -23.870 1.00 93.38 87 THR A C 1
ATOM 713 O O . THR A 1 87 ? 9.806 6.363 -24.934 1.00 93.38 87 THR A O 1
ATOM 716 N N . VAL A 1 88 ? 8.136 5.400 -23.774 1.00 93.12 88 VAL A N 1
ATOM 717 C CA . VAL A 1 88 ? 7.201 5.245 -24.898 1.00 93.12 88 VAL A CA 1
ATOM 718 C C . VAL A 1 88 ? 5.870 5.881 -24.502 1.00 93.12 88 VAL A C 1
ATOM 720 O O . VAL A 1 88 ? 5.522 5.936 -23.319 1.00 93.12 88 VAL A O 1
ATOM 723 N N . GLN A 1 89 ? 5.138 6.429 -25.462 1.00 91.69 89 GLN A N 1
ATOM 724 C CA . GLN A 1 89 ? 3.743 6.800 -25.273 1.00 91.69 89 GLN A CA 1
ATOM 725 C C . GLN A 1 89 ? 2.884 5.533 -25.281 1.00 91.69 89 GLN A C 1
ATOM 727 O O . GLN A 1 89 ? 3.107 4.616 -26.070 1.00 91.69 89 GLN A O 1
ATOM 732 N N . ALA A 1 90 ? 1.936 5.465 -24.360 1.00 89.06 90 ALA A N 1
ATOM 733 C CA . ALA A 1 90 ? 0.989 4.370 -24.264 1.00 89.06 90 ALA A CA 1
ATOM 734 C C . ALA A 1 90 ? -0.428 4.938 -24.237 1.00 89.06 90 ALA A C 1
ATOM 736 O O . ALA A 1 90 ? -0.626 6.081 -23.806 1.00 89.06 90 ALA A O 1
ATOM 737 N N . ASP A 1 91 ? -1.391 4.145 -24.704 1.00 76.06 91 ASP A N 1
ATOM 738 C CA . ASP A 1 91 ? -2.789 4.550 -24.766 1.00 76.06 91 ASP A CA 1
ATOM 739 C C . ASP A 1 91 ? -3.242 5.100 -23.413 1.00 76.06 91 ASP A C 1
ATOM 741 O O . ASP A 1 91 ? -3.087 4.478 -22.354 1.00 76.06 91 ASP A O 1
ATOM 745 N N . LYS A 1 92 ? -3.823 6.302 -23.456 1.00 61.88 92 LYS A N 1
ATOM 746 C CA . LYS A 1 92 ? -4.560 6.831 -22.314 1.00 61.88 92 LYS A CA 1
ATOM 747 C C . LYS A 1 92 ? -5.753 5.898 -22.120 1.00 61.88 92 LYS A C 1
ATOM 749 O O . LYS A 1 92 ? -6.485 5.694 -23.090 1.00 61.88 92 LYS A O 1
ATOM 754 N N . PRO A 1 93 ? -5.993 5.341 -20.920 1.00 53.44 93 PRO A N 1
ATOM 755 C CA . PRO A 1 93 ? -7.266 4.681 -20.688 1.00 53.44 93 PRO A CA 1
ATOM 756 C C . PRO A 1 93 ? -8.376 5.668 -21.065 1.00 53.44 93 PRO A C 1
ATOM 758 O O . PRO A 1 93 ? -8.292 6.854 -20.722 1.00 53.44 93 PRO A O 1
ATOM 761 N N . ASN A 1 94 ? -9.371 5.184 -21.820 1.00 43.69 94 ASN A N 1
ATOM 762 C CA . ASN A 1 94 ? -10.591 5.937 -22.091 1.00 43.69 94 ASN A CA 1
ATOM 763 C C . ASN A 1 94 ? -11.048 6.561 -20.778 1.00 43.69 94 ASN A C 1
ATOM 765 O O . ASN A 1 94 ? -10.989 5.891 -19.751 1.00 43.69 94 ASN A O 1
ATOM 769 N N . SER A 1 95 ? -11.424 7.837 -20.836 1.00 41.12 95 SER A N 1
ATOM 770 C CA . SER A 1 95 ? -11.724 8.722 -19.713 1.00 41.12 95 SER A CA 1
ATOM 771 C C . SER A 1 95 ? -12.833 8.197 -18.783 1.00 41.12 95 SER A C 1
ATOM 773 O O . SER A 1 95 ? -13.855 8.846 -18.595 1.00 41.12 95 SER A O 1
ATOM 775 N N . GLU A 1 96 ? -12.613 7.089 -18.088 1.00 41.03 96 GLU A N 1
ATOM 776 C CA . GLU A 1 96 ? -12.920 7.050 -16.679 1.00 41.03 96 GLU A CA 1
ATOM 777 C C . GLU A 1 96 ? -11.919 8.009 -16.066 1.00 41.03 96 GLU A C 1
ATOM 779 O O . GLU A 1 96 ? -10.778 7.662 -15.752 1.00 41.03 96 GLU A O 1
ATOM 784 N N . THR A 1 97 ? -12.336 9.273 -15.968 1.00 35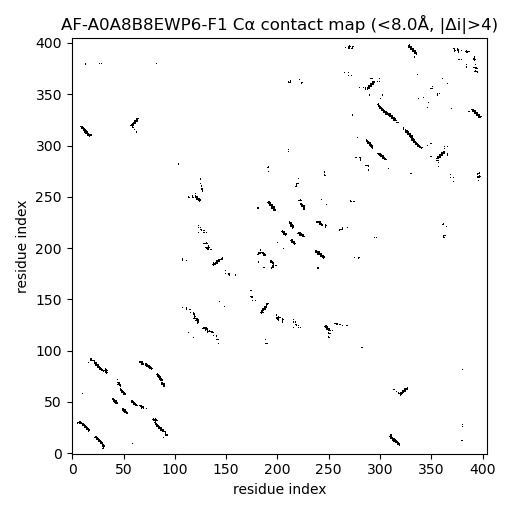.53 97 THR A N 1
ATOM 785 C CA . THR A 1 97 ? -11.814 10.168 -14.950 1.00 35.53 97 THR A CA 1
ATOM 786 C C . THR A 1 97 ? -11.572 9.301 -13.730 1.00 35.53 97 THR A C 1
ATOM 788 O O . THR A 1 97 ? -12.528 8.740 -13.188 1.00 35.53 97 THR A O 1
ATOM 791 N N . VAL A 1 98 ? -10.305 9.125 -13.345 1.00 38.09 98 VAL A N 1
ATOM 792 C CA . VAL A 1 98 ? -9.979 8.692 -11.995 1.00 38.09 98 VAL A CA 1
ATOM 793 C C . VAL A 1 98 ? -10.620 9.775 -11.156 1.00 38.09 98 VAL A C 1
ATOM 795 O O . VAL A 1 98 ? -10.055 10.856 -10.997 1.00 38.09 98 VAL A O 1
ATOM 798 N N . SER A 1 99 ? -11.873 9.550 -10.762 1.00 33.44 99 SER A N 1
ATOM 799 C CA . SER A 1 99 ? -12.566 10.445 -9.877 1.00 33.44 99 SER A CA 1
ATOM 800 C C . SER A 1 99 ? -11.682 10.412 -8.651 1.00 33.44 99 SER A C 1
ATOM 802 O O . SER A 1 99 ? -11.490 9.381 -7.999 1.00 33.44 99 SER A O 1
ATOM 804 N N . VAL A 1 100 ? -11.007 11.535 -8.420 1.00 40.41 100 VAL A N 1
ATOM 805 C CA . VAL A 1 100 ? -10.514 11.862 -7.097 1.00 40.41 100 VAL A CA 1
ATOM 806 C C . VAL A 1 100 ? -11.767 11.727 -6.256 1.00 40.41 100 VAL A C 1
ATOM 808 O O . VAL A 1 100 ? -12.700 12.510 -6.433 1.00 40.41 100 VAL A O 1
ATOM 811 N N . ALA A 1 101 ? -11.861 10.600 -5.548 1.00 38.88 101 ALA A N 1
ATOM 812 C CA . ALA A 1 101 ? -13.105 10.145 -4.962 1.00 38.88 101 ALA A CA 1
ATOM 813 C C . ALA A 1 101 ? -13.750 11.315 -4.218 1.00 38.88 101 ALA A C 1
ATOM 815 O O . ALA A 1 101 ? -13.053 12.074 -3.539 1.00 38.88 101 ALA A O 1
ATOM 816 N N . HIS A 1 102 ? -15.059 11.479 -4.411 1.00 37.72 102 HIS A N 1
ATOM 817 C CA . HIS A 1 102 ? -15.829 12.507 -3.730 1.00 37.72 102 HIS A CA 1
ATOM 818 C C . HIS A 1 102 ? -15.538 12.489 -2.216 1.00 37.72 102 HIS A C 1
ATOM 820 O O . HIS A 1 102 ? -15.233 11.447 -1.631 1.00 37.72 102 HIS A O 1
ATOM 826 N N . ARG A 1 103 ? -15.557 13.705 -1.659 1.00 44.47 103 ARG A N 1
ATOM 827 C CA . ARG A 1 103 ? -15.155 14.149 -0.314 1.00 44.47 103 ARG A CA 1
ATOM 828 C C . ARG A 1 103 ? -15.381 13.102 0.796 1.00 44.47 103 ARG A C 1
ATOM 830 O O . ARG A 1 103 ? -16.438 12.486 0.863 1.00 44.47 103 ARG A O 1
ATOM 837 N N . ASN A 1 104 ? -14.413 12.990 1.714 1.00 53.69 104 ASN A N 1
ATOM 838 C CA . ASN A 1 104 ? -14.339 12.012 2.817 1.00 53.69 104 ASN A CA 1
ATOM 839 C C . ASN A 1 104 ? -15.627 11.772 3.623 1.00 53.69 104 ASN A C 1
ATOM 841 O O . ASN A 1 104 ? -15.843 10.649 4.076 1.00 53.69 104 ASN A O 1
ATOM 845 N N . HIS A 1 105 ? -16.498 12.776 3.778 1.00 56.81 105 HIS A N 1
ATOM 846 C CA . HIS A 1 105 ? -17.738 12.631 4.548 1.00 56.81 105 HIS A CA 1
ATOM 847 C C . HIS A 1 105 ? -18.604 11.466 4.036 1.00 56.81 105 HIS A C 1
ATOM 849 O O . HIS A 1 105 ? -19.101 10.667 4.827 1.00 56.81 105 HIS A O 1
ATOM 855 N N . ASP A 1 106 ? -18.690 11.285 2.713 1.00 64.81 106 ASP A N 1
ATOM 856 C CA . ASP A 1 106 ? -19.484 10.207 2.118 1.00 64.81 106 ASP A CA 1
ATOM 857 C C . ASP A 1 106 ? -18.898 8.816 2.432 1.00 64.81 106 ASP A C 1
ATOM 859 O O . ASP A 1 106 ? -19.640 7.845 2.591 1.00 64.81 106 ASP A O 1
ATOM 863 N N . GLN A 1 107 ? -17.568 8.707 2.562 1.00 71.19 107 GLN A N 1
ATOM 864 C CA . GLN A 1 107 ? -16.861 7.445 2.826 1.00 71.19 107 GLN A CA 1
ATOM 865 C C . GLN A 1 107 ? -16.890 7.042 4.304 1.00 71.19 107 GLN A C 1
ATOM 867 O O . GLN A 1 107 ? -16.959 5.844 4.614 1.00 71.19 107 GLN A O 1
ATOM 872 N N . GLN A 1 108 ? -16.835 8.015 5.217 1.00 77.00 108 GLN A N 1
ATOM 873 C CA . GLN A 1 108 ? -17.017 7.776 6.647 1.00 77.00 108 GLN A CA 1
ATOM 874 C C . GLN A 1 108 ? -18.477 7.413 6.944 1.00 77.00 108 GLN A C 1
ATOM 876 O O . GLN A 1 108 ? -18.728 6.398 7.596 1.00 77.00 108 GLN A O 1
ATOM 881 N N . ASP A 1 109 ? -19.439 8.151 6.382 1.00 83.50 109 ASP A N 1
ATOM 882 C CA . ASP A 1 109 ? -20.866 7.848 6.519 1.00 83.50 109 ASP A CA 1
ATOM 883 C C . ASP A 1 109 ? -21.219 6.468 5.971 1.00 83.50 109 ASP A C 1
ATOM 885 O O . ASP A 1 109 ? -21.974 5.717 6.593 1.00 83.50 109 ASP A O 1
ATOM 889 N N . GLN A 1 110 ? -20.659 6.108 4.814 1.00 84.19 110 GLN A N 1
ATOM 890 C CA . GLN A 1 110 ? -20.855 4.788 4.228 1.00 84.19 110 GLN A CA 1
ATOM 891 C C . GLN A 1 110 ? -20.351 3.679 5.152 1.00 84.19 110 GLN A C 1
ATOM 893 O O . GLN A 1 110 ? -21.045 2.687 5.358 1.00 84.19 110 GLN A O 1
ATOM 898 N N . TYR A 1 111 ? -19.190 3.865 5.771 1.00 85.88 111 TYR A N 1
ATOM 899 C CA . TYR A 1 111 ? -18.646 2.887 6.707 1.00 85.88 111 TYR A CA 1
ATOM 900 C C . TYR A 1 111 ? -19.441 2.802 8.003 1.00 85.88 111 TYR A C 1
ATOM 902 O O . TYR A 1 111 ? -19.677 1.715 8.516 1.00 85.88 111 TYR A O 1
ATOM 910 N N . ILE A 1 112 ? -19.925 3.936 8.511 1.00 90.75 112 ILE A N 1
ATOM 911 C CA . ILE A 1 112 ? -20.841 3.962 9.652 1.00 90.75 112 ILE A CA 1
ATOM 912 C C . ILE A 1 112 ? -22.122 3.194 9.315 1.00 90.75 112 ILE A C 1
ATOM 914 O O . ILE A 1 112 ? -22.604 2.433 10.155 1.00 90.75 112 ILE A O 1
ATOM 918 N N . ARG A 1 113 ? -22.671 3.354 8.102 1.00 90.31 113 ARG A N 1
ATOM 919 C CA . ARG A 1 113 ? -23.817 2.562 7.628 1.00 90.31 113 ARG A CA 1
ATOM 920 C C . ARG A 1 113 ? -23.481 1.072 7.582 1.00 90.31 113 ARG A C 1
ATOM 922 O O . ARG A 1 113 ? -24.238 0.284 8.133 1.00 90.31 113 ARG A O 1
ATOM 929 N N . GLU A 1 114 ? -22.341 0.692 7.012 1.00 89.44 114 GLU A N 1
ATOM 930 C CA . GLU A 1 114 ? -21.890 -0.706 6.957 1.00 89.44 114 GLU A CA 1
ATOM 931 C C . GLU A 1 114 ? -21.742 -1.323 8.348 1.00 89.44 114 GLU A C 1
ATOM 933 O O . GLU A 1 114 ? -22.269 -2.409 8.585 1.00 89.44 114 GLU A O 1
ATOM 938 N N . ILE A 1 115 ? -21.102 -0.616 9.286 1.00 92.44 115 ILE A N 1
ATOM 939 C CA . ILE A 1 115 ? -21.010 -1.057 10.679 1.00 92.44 115 ILE A CA 1
ATOM 940 C C . ILE A 1 115 ? -22.417 -1.229 11.234 1.00 92.44 115 ILE A C 1
ATOM 942 O O . ILE A 1 115 ? -22.718 -2.308 11.717 1.00 92.44 115 ILE A O 1
ATOM 946 N N . LYS A 1 116 ? -23.299 -0.222 11.129 1.00 93.31 116 LYS A N 1
ATOM 947 C CA . LYS A 1 116 ? -24.674 -0.280 11.660 1.00 93.31 116 LYS A CA 1
ATOM 948 C C . LYS A 1 116 ? -25.478 -1.460 11.113 1.00 93.31 116 LYS A C 1
ATOM 950 O O . LYS A 1 116 ? -26.232 -2.054 11.881 1.00 93.31 116 LYS A O 1
ATOM 955 N N . THR A 1 117 ? -25.329 -1.788 9.833 1.00 91.81 117 THR A N 1
ATOM 956 C CA . THR A 1 117 ? -26.078 -2.866 9.176 1.00 91.81 117 THR A CA 1
ATOM 957 C C . THR A 1 117 ? -25.489 -4.249 9.465 1.00 91.81 117 THR A C 1
ATOM 959 O O . THR A 1 117 ? -26.243 -5.208 9.604 1.00 91.81 117 THR A O 1
ATOM 962 N N . TYR A 1 118 ? -24.165 -4.364 9.586 1.00 90.69 118 TYR A N 1
ATOM 963 C CA . TYR A 1 118 ? -23.442 -5.642 9.615 1.00 90.69 118 TYR A CA 1
ATOM 964 C C . TYR A 1 118 ? -22.589 -5.814 10.881 1.00 90.69 118 TYR A C 1
ATOM 966 O O . TYR A 1 118 ? -21.497 -6.376 10.827 1.00 90.69 118 TYR A O 1
ATOM 974 N N . GLN A 1 119 ? -23.066 -5.312 12.022 1.00 90.94 119 GLN A N 1
ATOM 975 C CA . GLN A 1 119 ? -22.314 -5.192 13.284 1.00 90.94 119 GLN A CA 1
ATOM 976 C C . GLN A 1 119 ? -21.676 -6.514 13.735 1.00 90.94 119 GLN A C 1
ATOM 978 O O . GLN A 1 119 ? -20.507 -6.556 14.116 1.00 90.94 119 GLN A O 1
ATOM 983 N N . ASP A 1 120 ? -22.428 -7.607 13.641 1.00 87.94 120 ASP A N 1
ATOM 984 C CA . ASP A 1 120 ? -22.005 -8.964 13.981 1.00 87.94 120 ASP A CA 1
ATOM 985 C C . ASP A 1 120 ? -21.184 -9.633 12.868 1.00 87.94 120 ASP A C 1
ATOM 987 O O . ASP A 1 120 ? -20.640 -10.714 13.067 1.00 87.94 120 ASP A O 1
ATOM 991 N N . ARG A 1 121 ? -21.049 -9.012 11.695 1.00 89.94 121 ARG A N 1
ATOM 992 C CA . ARG A 1 121 ? -20.365 -9.548 10.507 1.00 89.94 121 ARG A CA 1
ATOM 993 C C . ARG A 1 121 ? -19.082 -8.782 10.205 1.00 89.94 121 ARG A C 1
ATOM 995 O O . ARG A 1 121 ? -18.818 -8.372 9.075 1.00 89.94 121 ARG A O 1
ATOM 1002 N N . CYS A 1 122 ? -18.273 -8.601 11.245 1.00 92.12 122 CYS A N 1
ATOM 1003 C CA . CYS A 1 122 ? -16.933 -8.040 11.139 1.00 92.12 122 CYS A CA 1
ATOM 1004 C C . CYS A 1 122 ? -15.888 -9.151 11.001 1.00 92.12 122 CYS A C 1
ATOM 1006 O O . CYS A 1 122 ? -15.770 -10.022 11.872 1.00 92.12 122 CYS A O 1
ATOM 1008 N N . TYR A 1 123 ? -15.088 -9.092 9.941 1.00 90.19 123 TYR A N 1
ATOM 1009 C CA . TYR A 1 123 ? -14.091 -10.100 9.601 1.00 90.19 123 TYR A CA 1
ATOM 1010 C C . TYR A 1 123 ? -12.715 -9.478 9.397 1.00 90.19 123 TYR A C 1
ATOM 1012 O O . TYR A 1 123 ? -12.569 -8.309 9.051 1.00 90.19 123 TYR A O 1
ATOM 1020 N N . CYS A 1 124 ? -11.673 -10.282 9.583 1.00 88.50 124 CYS A N 1
ATOM 1021 C CA . CYS A 1 124 ? -10.333 -9.917 9.160 1.00 88.50 124 CYS A CA 1
ATOM 1022 C C . CYS A 1 124 ? -10.307 -9.780 7.631 1.00 88.50 124 CYS A C 1
ATOM 1024 O O . CYS A 1 124 ? -10.625 -10.735 6.925 1.00 88.50 124 CYS A O 1
ATOM 1026 N N . ASN A 1 125 ? -9.858 -8.630 7.124 1.00 82.56 125 ASN A N 1
ATOM 1027 C CA . ASN A 1 125 ? -9.871 -8.309 5.690 1.00 82.56 125 ASN A CA 1
ATOM 1028 C C . ASN A 1 125 ? -8.942 -9.209 4.846 1.00 82.56 125 ASN A C 1
ATOM 1030 O O . ASN A 1 125 ? -9.046 -9.239 3.626 1.00 82.56 125 ASN A O 1
ATOM 1034 N N . VAL A 1 126 ? -8.034 -9.932 5.510 1.00 80.00 126 VAL A N 1
ATOM 1035 C CA . VAL A 1 126 ? -7.039 -10.838 4.914 1.00 80.00 126 VAL A CA 1
ATOM 1036 C C . VAL A 1 126 ? -7.602 -12.264 4.817 1.00 80.00 126 VAL A C 1
ATOM 1038 O O . VAL A 1 126 ? -7.849 -12.788 3.734 1.00 80.00 126 VAL A O 1
ATOM 1041 N N . CYS A 1 127 ? -7.880 -12.888 5.967 1.00 82.31 127 CYS A N 1
ATOM 1042 C CA . CYS A 1 127 ? -8.232 -14.314 6.047 1.00 82.31 127 CYS A CA 1
ATOM 1043 C C . CYS A 1 127 ? -9.714 -14.617 6.313 1.00 82.31 127 CYS A C 1
ATOM 1045 O O . CYS A 1 127 ? -10.065 -15.774 6.553 1.00 82.31 127 CYS A O 1
ATOM 1047 N N . GLY A 1 128 ? -10.564 -13.591 6.406 1.00 83.69 128 GLY A N 1
ATOM 1048 C CA . GLY A 1 128 ? -11.995 -13.748 6.677 1.00 83.69 128 GLY A CA 1
ATOM 1049 C C . GLY A 1 128 ? -12.341 -14.250 8.084 1.00 83.69 128 GLY A C 1
ATOM 1050 O O . GLY A 1 128 ? -13.504 -14.504 8.370 1.00 83.69 128 GLY A O 1
ATOM 1051 N N . LYS A 1 129 ? -11.375 -14.408 9.006 1.00 88.50 129 LYS A N 1
ATOM 1052 C CA . LYS A 1 129 ? -11.687 -14.831 10.383 1.00 88.50 129 LYS A CA 1
ATOM 1053 C C . LYS A 1 129 ? -12.571 -13.780 11.055 1.00 88.50 129 LYS A C 1
ATOM 1055 O O . LYS A 1 129 ? -12.178 -12.618 11.135 1.00 88.50 129 LYS A O 1
ATOM 1060 N N . LYS A 1 130 ? -13.721 -14.211 11.577 1.00 91.12 130 LYS A N 1
ATOM 1061 C CA . LYS A 1 130 ? -14.653 -13.371 12.337 1.00 91.12 130 LYS A CA 1
ATOM 1062 C C . LYS A 1 130 ? -13.965 -12.724 13.543 1.00 91.12 130 LYS A C 1
ATOM 1064 O O . LYS A 1 130 ? -13.282 -13.413 14.303 1.00 91.12 130 LYS A O 1
ATOM 1069 N N . VAL A 1 131 ? -14.113 -11.406 13.675 1.00 94.19 131 VAL A N 1
ATOM 1070 C CA . VAL A 1 131 ? -13.439 -10.563 14.673 1.00 94.19 131 VAL A CA 1
ATOM 1071 C C . VAL A 1 131 ? -14.377 -10.216 15.824 1.00 94.19 131 VAL A C 1
ATOM 1073 O O . VAL A 1 131 ? -13.999 -10.440 16.975 1.00 94.19 131 VAL A O 1
ATOM 1076 N N . LEU A 1 132 ? -15.586 -9.729 15.527 1.00 94.88 132 LEU A N 1
ATOM 1077 C CA . LEU A 1 132 ? -16.620 -9.402 16.519 1.00 94.88 132 LEU A CA 1
ATOM 1078 C C . LEU A 1 132 ? -17.518 -10.614 16.820 1.00 94.88 132 LEU A C 1
ATOM 1080 O O . LEU A 1 132 ? -17.624 -11.531 16.007 1.00 94.88 132 LEU A O 1
ATOM 1084 N N . LYS A 1 133 ? -18.124 -10.648 18.011 1.00 94.31 133 LYS A N 1
ATOM 1085 C CA . LYS A 1 133 ? -19.044 -11.719 18.443 1.00 94.31 133 LYS A CA 1
ATOM 1086 C C . LYS A 1 133 ? -20.299 -11.769 17.565 1.00 94.31 133 LYS A C 1
ATOM 1088 O O . LYS A 1 133 ? -20.747 -10.737 17.081 1.00 94.31 133 LYS A O 1
ATOM 1093 N N . ASP A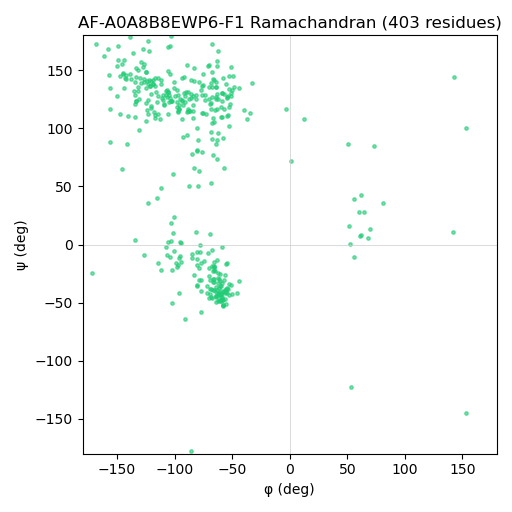 1 134 ? -20.928 -12.941 17.457 1.00 91.94 134 ASP A N 1
ATOM 1094 C CA . ASP A 1 134 ? -22.276 -13.065 16.868 1.00 91.94 134 ASP A CA 1
ATOM 1095 C C . ASP A 1 134 ? -23.312 -12.227 17.631 1.00 91.94 134 ASP A C 1
ATOM 1097 O O . ASP A 1 134 ? -24.226 -11.661 17.050 1.00 91.94 134 ASP A O 1
ATOM 1101 N N . SER A 1 135 ? -23.135 -12.096 18.948 1.00 92.81 135 SER A N 1
ATOM 1102 C CA . SER A 1 135 ? -23.980 -11.271 19.812 1.00 92.81 135 SER A CA 1
ATOM 1103 C C . SER A 1 135 ? -23.614 -9.781 19.786 1.00 92.81 135 SER A C 1
ATOM 1105 O O . SER A 1 135 ? -24.033 -9.043 20.681 1.00 92.81 135 SER A O 1
ATOM 1107 N N . CYS A 1 136 ? -22.752 -9.343 18.862 1.00 92.88 136 CYS A N 1
ATOM 1108 C CA . CYS A 1 136 ? -22.307 -7.958 18.812 1.00 92.88 136 CYS A CA 1
ATOM 1109 C C . CYS A 1 136 ? -23.461 -7.046 18.396 1.00 92.88 136 CYS A C 1
ATOM 1111 O O . CYS A 1 136 ? -24.048 -7.213 17.329 1.00 92.88 136 CYS A O 1
ATOM 1113 N N . HIS A 1 137 ? -23.783 -6.083 19.259 1.00 93.88 137 HIS A N 1
ATOM 1114 C CA . HIS A 1 137 ? -24.824 -5.102 18.996 1.00 93.88 137 HIS A CA 1
ATOM 1115 C C . HIS A 1 137 ? -24.491 -3.749 19.637 1.00 93.88 137 HIS A C 1
ATOM 1117 O O . HIS A 1 137 ? -24.487 -3.588 20.863 1.00 93.88 137 HIS A O 1
ATOM 1123 N N . PHE A 1 138 ? -24.225 -2.776 18.779 1.00 95.88 138 PHE A N 1
ATOM 1124 C CA . PHE A 1 138 ? -24.060 -1.364 19.048 1.00 95.88 138 PHE A CA 1
ATOM 1125 C C . PHE A 1 138 ? -25.409 -0.643 19.010 1.00 95.88 138 PHE A C 1
ATOM 1127 O O . PHE A 1 138 ? -26.119 -0.650 18.005 1.00 95.88 138 PHE A O 1
ATOM 1134 N N . LEU A 1 139 ? -25.722 0.055 20.100 1.00 94.75 139 LEU A N 1
ATOM 1135 C CA . LEU A 1 139 ? -26.830 1.009 20.154 1.00 94.75 139 LEU A CA 1
ATOM 1136 C C . LEU A 1 139 ? -26.456 2.324 19.471 1.00 94.75 139 LEU A C 1
ATOM 1138 O O . LEU A 1 139 ? -27.319 3.015 18.933 1.00 94.75 139 LEU A O 1
ATOM 1142 N N . ARG A 1 140 ? -25.169 2.684 19.505 1.00 94.06 140 ARG A N 1
ATOM 1143 C CA . ARG A 1 140 ? -24.656 3.912 18.901 1.00 94.06 140 ARG A CA 1
ATOM 1144 C C . ARG A 1 140 ? -23.402 3.612 18.100 1.00 94.06 140 ARG A C 1
ATOM 1146 O O . ARG A 1 140 ? -22.424 3.105 18.640 1.00 94.06 140 ARG A O 1
ATOM 1153 N N . VAL A 1 141 ? -23.434 3.978 16.824 1.00 95.12 141 VAL A N 1
ATOM 1154 C CA . VAL A 1 141 ? -22.256 4.041 15.955 1.00 95.12 141 VAL A CA 1
ATOM 1155 C C . VAL A 1 141 ? -22.110 5.499 15.546 1.00 95.12 141 VAL A C 1
ATOM 1157 O O . VAL A 1 141 ? -22.973 6.018 14.829 1.00 95.12 141 VAL A O 1
ATOM 1160 N N . MET A 1 142 ? -21.091 6.167 16.081 1.00 91.50 142 MET A N 1
ATOM 1161 C CA . MET A 1 142 ? -20.927 7.620 15.983 1.00 91.50 142 MET A CA 1
ATOM 1162 C C . MET A 1 142 ? -19.569 7.968 15.375 1.00 91.50 142 MET A C 1
ATOM 1164 O O . MET A 1 142 ? -18.585 7.310 15.715 1.00 91.50 142 MET A O 1
ATOM 1168 N N . PRO A 1 143 ? -19.487 8.986 14.506 1.00 89.12 143 PRO A N 1
ATOM 1169 C CA . PRO A 1 143 ? -18.202 9.480 14.040 1.00 89.12 143 PRO A CA 1
ATOM 1170 C C . PRO A 1 143 ? -17.426 10.112 15.203 1.00 89.12 143 PRO A C 1
ATOM 1172 O O . PRO A 1 143 ? -18.009 10.783 16.058 1.00 89.12 143 PRO A O 1
ATOM 1175 N N . LEU A 1 144 ? -16.111 9.905 15.232 1.00 84.19 144 LEU A N 1
ATOM 1176 C CA . LEU A 1 144 ? -15.211 10.754 16.005 1.00 84.19 144 LEU A CA 1
ATOM 1177 C C . LEU A 1 144 ? -15.041 12.089 15.270 1.00 84.19 144 LEU A C 1
ATOM 1179 O O . LEU A 1 144 ? -15.033 12.088 14.038 1.00 84.19 144 LEU A O 1
ATOM 1183 N N . PRO A 1 145 ? -14.875 13.219 15.980 1.00 69.38 145 PRO A N 1
ATOM 1184 C CA . PRO A 1 145 ? -14.798 14.510 15.300 1.00 69.38 145 PRO A CA 1
ATOM 1185 C C . PRO A 1 145 ? -13.500 14.691 14.490 1.00 69.38 145 PRO A C 1
ATOM 1187 O O . PRO A 1 145 ? -13.504 15.413 13.498 1.00 69.38 145 PRO A O 1
ATOM 1190 N N . SER A 1 146 ? -12.402 14.025 14.875 1.00 68.00 146 SER A N 1
ATOM 1191 C CA . SER A 1 146 ? -11.182 13.864 14.065 1.00 68.00 146 SER A CA 1
ATOM 1192 C C . SER A 1 146 ? -10.311 12.704 14.579 1.00 68.00 146 SER A C 1
ATOM 1194 O O . SER A 1 146 ? -10.449 12.285 15.731 1.00 68.00 146 SER A O 1
ATOM 1196 N N . ASP A 1 147 ? -9.382 12.196 13.753 1.00 64.62 147 ASP A N 1
ATOM 1197 C CA . ASP A 1 147 ? -8.424 11.140 14.147 1.00 64.62 147 ASP A CA 1
ATOM 1198 C C . ASP A 1 147 ? -7.506 11.581 15.306 1.00 64.62 147 ASP A C 1
ATOM 1200 O O . ASP A 1 147 ? -7.115 10.749 16.127 1.00 64.62 147 ASP A O 1
ATOM 1204 N N . ASN A 1 148 ? -7.231 12.888 15.397 1.00 61.59 148 ASN A N 1
ATOM 1205 C CA . ASN A 1 148 ? -6.446 13.561 16.438 1.00 61.59 148 ASN A CA 1
ATOM 1206 C C . ASN A 1 148 ? -7.331 14.259 17.482 1.00 61.59 148 ASN A C 1
ATOM 1208 O O . ASN A 1 148 ? -6.895 15.217 18.117 1.00 61.59 148 ASN A O 1
ATOM 1212 N N . TRP A 1 149 ? -8.587 13.831 17.649 1.00 66.19 149 TRP A N 1
ATOM 1213 C CA . TRP A 1 149 ? -9.528 14.485 18.565 1.00 66.19 149 TRP A CA 1
ATOM 1214 C C . TRP A 1 149 ? -8.933 14.703 19.961 1.00 66.19 149 TRP A C 1
ATOM 1216 O O . TRP A 1 149 ? -9.087 15.780 20.526 1.00 66.19 149 TRP A O 1
ATOM 1226 N N . SER A 1 150 ? -8.218 13.708 20.491 1.00 61.31 150 SER A N 1
ATOM 1227 C CA . SER A 1 150 ? -7.567 13.787 21.803 1.00 61.31 150 SER A CA 1
ATOM 1228 C C . SER A 1 150 ? -6.492 14.866 21.899 1.00 61.31 150 SER A C 1
ATOM 1230 O O . SER A 1 150 ? -6.240 15.375 22.982 1.00 61.31 150 SER A O 1
ATOM 1232 N N . ASP A 1 151 ? -5.841 15.195 20.784 1.00 59.03 151 ASP A N 1
ATOM 1233 C CA . ASP A 1 151 ? -4.735 16.155 20.757 1.00 59.03 151 ASP A CA 1
ATOM 1234 C C . ASP A 1 151 ? -5.265 17.594 20.684 1.00 59.03 151 ASP A C 1
ATOM 1236 O O . ASP A 1 151 ? -4.608 18.530 21.136 1.00 59.03 151 ASP A O 1
ATOM 1240 N N . PHE A 1 152 ? -6.470 17.769 20.130 1.00 55.69 152 PHE A N 1
ATOM 1241 C CA . PHE A 1 152 ? -7.122 19.067 19.959 1.00 55.69 152 PHE A CA 1
ATOM 1242 C C . PHE A 1 152 ? -8.250 19.330 20.959 1.00 55.69 152 PHE A C 1
ATOM 1244 O O . PHE A 1 152 ? -8.698 20.472 21.067 1.00 55.69 152 PHE A O 1
ATOM 1251 N N . SER A 1 153 ? -8.692 18.323 21.722 1.00 55.59 153 SER A N 1
ATOM 1252 C CA . SER A 1 153 ? -9.735 18.495 22.738 1.00 55.59 153 SER A CA 1
ATOM 1253 C C . SER A 1 153 ? -9.346 19.573 23.744 1.00 55.59 153 SER A C 1
ATOM 1255 O O . SER A 1 153 ? -10.155 20.440 24.052 1.00 55.59 153 SER A O 1
ATOM 1257 N N . ASP A 1 154 ? -8.081 19.610 24.157 1.00 54.56 154 ASP A N 1
ATOM 1258 C CA . ASP A 1 154 ? -7.576 20.600 25.115 1.00 54.56 154 ASP A CA 1
ATOM 1259 C C . ASP A 1 154 ? -7.593 22.039 24.564 1.00 54.56 154 ASP A C 1
ATOM 1261 O O . ASP A 1 154 ? -7.564 22.996 25.333 1.00 54.56 154 ASP A O 1
ATOM 1265 N N . MET A 1 155 ? -7.657 22.206 23.239 1.00 53.31 155 MET A N 1
ATOM 1266 C CA . MET A 1 155 ? -7.658 23.507 22.561 1.00 53.31 155 MET A CA 1
ATOM 1267 C C . MET A 1 155 ? -9.058 23.984 22.150 1.00 53.31 155 MET A C 1
ATOM 1269 O O . MET A 1 155 ? -9.225 25.157 21.816 1.00 53.31 155 MET A O 1
ATOM 1273 N N . TRP A 1 156 ? -10.054 23.094 22.125 1.00 56.88 156 TRP A N 1
ATOM 1274 C CA . TRP A 1 156 ? -11.387 23.386 21.582 1.00 56.88 156 TRP A CA 1
ATOM 1275 C C . TRP A 1 156 ? -12.434 23.764 22.621 1.00 56.88 156 TRP A C 1
ATOM 1277 O O . TRP A 1 156 ? -13.436 24.388 22.271 1.00 56.88 156 TRP A O 1
ATOM 1287 N N . PHE A 1 157 ? -12.218 23.438 23.890 1.00 53.81 157 PHE A N 1
ATOM 1288 C CA . PHE A 1 157 ? -13.160 23.801 24.938 1.00 53.81 157 PHE A CA 1
ATOM 1289 C C . PHE A 1 157 ? -12.721 25.088 25.632 1.00 53.81 157 PHE A C 1
ATOM 1291 O O . PHE A 1 157 ? -11.674 25.149 26.270 1.00 53.81 157 PHE A O 1
ATOM 1298 N N . CYS A 1 158 ? -13.542 26.133 25.508 1.00 53.41 158 CYS A N 1
ATOM 1299 C CA . CYS A 1 158 ? -13.248 27.448 26.076 1.00 53.41 158 CYS A CA 1
ATOM 1300 C C . CYS A 1 158 ? -13.321 27.485 27.614 1.00 53.41 158 CYS A C 1
ATOM 1302 O O . CYS A 1 158 ? -12.730 28.384 28.207 1.00 53.41 158 CYS A O 1
ATOM 1304 N N . HIS A 1 159 ? -14.004 26.530 28.265 1.00 51.56 159 HIS A N 1
ATOM 1305 C CA . HIS A 1 159 ? -14.141 26.449 29.725 1.00 51.56 159 HIS A CA 1
ATOM 1306 C C . HIS A 1 159 ? -14.217 24.995 30.218 1.00 51.56 159 HIS A C 1
ATOM 1308 O O . HIS A 1 159 ? -14.808 24.138 29.563 1.00 51.56 159 HIS A O 1
ATOM 1314 N N . ASN A 1 160 ? -13.645 24.743 31.399 1.00 47.69 160 ASN A N 1
ATOM 1315 C CA . ASN A 1 160 ? -13.722 23.462 32.098 1.00 47.69 160 ASN A CA 1
ATOM 1316 C C . ASN A 1 160 ? -15.121 23.303 32.715 1.00 47.69 160 ASN A C 1
ATOM 1318 O O . ASN A 1 160 ? -15.491 24.069 33.606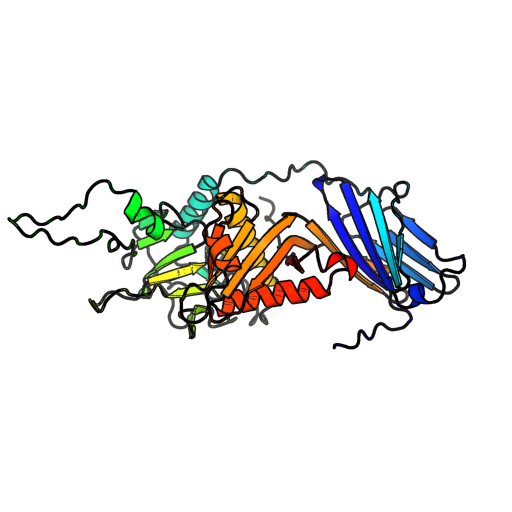 1.00 47.69 160 ASN A O 1
ATOM 1322 N N . HIS A 1 161 ? -15.922 22.349 32.241 1.00 48.81 161 HIS A N 1
ATOM 1323 C CA . HIS A 1 161 ? -17.224 22.059 32.846 1.00 48.81 161 HIS A CA 1
ATOM 1324 C C . HIS A 1 161 ? -17.049 21.103 34.028 1.00 48.81 161 HIS A C 1
ATOM 1326 O O . HIS A 1 161 ? -17.321 19.906 33.934 1.00 48.81 161 HIS A O 1
ATOM 1332 N N . SER A 1 162 ? -16.611 21.643 35.164 1.00 41.94 162 SER A N 1
ATOM 1333 C CA . SER A 1 162 ? -16.722 20.960 36.451 1.00 41.94 162 SER A CA 1
ATOM 1334 C C . SER A 1 162 ? -18.204 20.887 36.821 1.00 41.94 162 SER A C 1
ATOM 1336 O O . SER A 1 162 ? -18.773 21.846 37.339 1.00 41.94 162 SER A O 1
ATOM 1338 N N . HIS A 1 163 ? -18.869 19.767 36.550 1.00 43.53 163 HIS A N 1
ATOM 1339 C CA . HIS A 1 163 ? -20.162 19.488 37.172 1.00 43.53 163 HIS A CA 1
ATOM 1340 C C . HIS A 1 163 ? -19.927 19.055 38.623 1.00 43.53 163 HIS A C 1
ATOM 1342 O O . HIS A 1 163 ? -19.939 17.870 38.944 1.00 43.53 163 HIS A O 1
ATOM 1348 N N . SER A 1 164 ? -19.693 20.030 39.498 1.00 37.94 164 SER A N 1
ATOM 1349 C CA . SER A 1 164 ? -19.841 19.867 40.941 1.00 37.94 164 SER A CA 1
ATOM 1350 C C . SER A 1 164 ? -20.662 21.036 41.473 1.00 37.94 164 SER A C 1
ATOM 1352 O O . SER A 1 164 ? -20.147 22.135 41.684 1.00 37.94 164 SER A O 1
ATOM 1354 N N . ASP A 1 165 ? -21.956 20.796 41.674 1.00 41.84 165 ASP A N 1
ATOM 1355 C CA . ASP A 1 165 ? -22.805 21.650 42.497 1.00 41.84 165 ASP A CA 1
ATOM 1356 C C . ASP A 1 165 ? -22.262 21.619 43.933 1.00 41.84 165 ASP A C 1
ATOM 1358 O O . ASP A 1 165 ? -22.532 20.691 44.693 1.00 41.84 165 ASP A O 1
ATOM 1362 N N . GLY A 1 166 ? -21.443 22.604 44.303 1.00 37.41 166 GLY A N 1
ATOM 1363 C CA . GLY A 1 166 ? -20.941 22.718 45.670 1.00 37.41 166 GLY A CA 1
ATOM 1364 C C . GLY A 1 166 ? -19.603 23.432 45.775 1.00 37.41 166 GLY A C 1
ATOM 1365 O O . GLY A 1 166 ? -18.563 22.843 45.523 1.00 37.41 166 GLY A O 1
ATOM 1366 N N . PHE A 1 167 ? -19.677 24.707 46.155 1.00 42.09 167 PHE A N 1
ATOM 1367 C CA . PHE A 1 167 ? -18.663 25.520 46.833 1.00 42.09 167 PHE A CA 1
ATOM 1368 C C . PHE A 1 167 ? -17.224 24.967 46.917 1.00 42.09 167 PHE A C 1
ATOM 1370 O O . PHE A 1 167 ? -16.909 24.149 47.774 1.00 42.09 167 PHE A O 1
ATOM 1377 N N . GLY A 1 168 ? -16.344 25.590 46.129 1.00 44.97 168 GLY A N 1
ATOM 1378 C CA . GLY A 1 168 ? -14.983 25.934 46.541 1.00 44.97 168 GLY A CA 1
ATOM 1379 C C . GLY A 1 168 ? -13.976 24.793 46.647 1.00 44.97 168 GLY A C 1
ATOM 1380 O O . GLY A 1 168 ? -13.659 24.374 47.750 1.00 44.97 168 GLY A O 1
ATOM 1381 N N . ASP A 1 169 ? -13.360 24.430 45.521 1.00 35.03 169 ASP A N 1
ATOM 1382 C CA . ASP A 1 169 ? -11.913 24.193 45.482 1.00 35.03 169 ASP A CA 1
ATOM 1383 C C . ASP A 1 169 ? -11.391 24.377 44.047 1.00 35.03 169 ASP A C 1
ATOM 1385 O O . ASP A 1 169 ? -11.806 23.684 43.117 1.00 35.03 169 ASP A O 1
ATOM 1389 N N . THR A 1 170 ? -10.518 25.361 43.838 1.00 37.81 170 THR A N 1
ATOM 1390 C CA . THR A 1 170 ? -9.845 25.603 42.556 1.00 37.81 170 THR A CA 1
ATOM 1391 C C . THR A 1 170 ? -8.677 24.635 42.430 1.00 37.81 170 THR A C 1
ATOM 1393 O O . THR A 1 170 ? -7.530 24.984 42.703 1.00 37.81 170 THR A O 1
ATOM 1396 N N . THR A 1 171 ? -8.972 23.406 42.024 1.00 40.25 171 THR A N 1
ATOM 1397 C CA . THR A 1 171 ? -7.962 22.471 41.533 1.00 40.25 171 THR A CA 1
ATOM 1398 C C . THR A 1 171 ? -7.974 22.510 40.006 1.00 40.25 171 THR A C 1
ATOM 1400 O O . THR A 1 171 ? -8.985 22.227 39.364 1.00 40.25 171 THR A O 1
ATOM 1403 N N . ASP A 1 172 ? -6.844 22.915 39.419 1.00 40.16 172 ASP A N 1
ATOM 1404 C CA . ASP A 1 172 ? -6.556 22.891 37.979 1.00 40.16 172 ASP A CA 1
ATOM 1405 C C . ASP A 1 172 ? -6.557 21.442 37.452 1.00 40.16 172 ASP A C 1
ATOM 1407 O O . ASP A 1 172 ? -5.519 20.843 37.161 1.00 40.16 172 ASP A O 1
ATOM 1411 N N . HIS A 1 173 ? -7.733 20.835 37.332 1.00 41.88 173 HIS A N 1
ATOM 1412 C CA . HIS A 1 173 ? -7.894 19.580 36.615 1.00 41.88 173 HIS A CA 1
ATOM 1413 C C . HIS A 1 173 ? -7.964 19.886 35.119 1.00 41.88 173 HIS A C 1
ATOM 1415 O O . HIS A 1 173 ? -8.994 20.319 34.604 1.0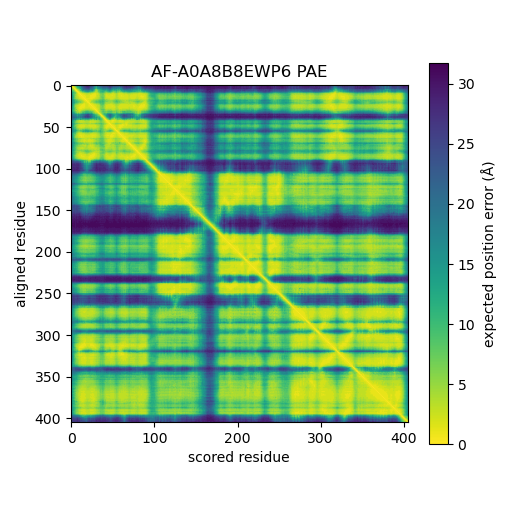0 41.88 173 HIS A O 1
ATOM 1421 N N . LYS A 1 174 ? -6.836 19.696 34.419 1.00 41.19 174 LYS A N 1
ATOM 1422 C CA . LYS A 1 174 ? -6.770 19.734 32.952 1.00 41.19 174 LYS A CA 1
ATOM 1423 C C . LYS A 1 174 ? -7.853 18.824 32.371 1.00 41.19 174 LYS A C 1
ATOM 1425 O O . LYS A 1 174 ? -7.941 17.654 32.722 1.00 41.19 174 LYS A O 1
ATOM 1430 N N . MET A 1 175 ? -8.622 19.349 31.421 1.00 43.06 175 MET A N 1
ATOM 1431 C CA . MET A 1 175 ? -9.675 18.622 30.703 1.00 43.06 175 MET A CA 1
ATOM 1432 C C . MET A 1 175 ? -9.156 17.527 29.749 1.00 43.06 175 MET A C 1
ATOM 1434 O O . MET A 1 175 ? -9.947 16.904 29.041 1.00 43.06 175 MET A O 1
ATOM 1438 N N . SER A 1 176 ? -7.854 17.228 29.812 1.00 43.66 176 SER A N 1
ATOM 1439 C CA . SER A 1 176 ? -7.170 16.122 29.134 1.00 43.66 176 SER A CA 1
ATOM 1440 C C . SER A 1 176 ? -7.710 14.728 29.495 1.00 43.66 176 SER A C 1
ATOM 1442 O O . SER A 1 176 ? -7.225 13.726 28.967 1.00 43.66 176 SER A O 1
ATOM 1444 N N . ASP A 1 177 ? -8.690 14.662 30.402 1.00 44.53 177 ASP A N 1
ATOM 1445 C CA . ASP A 1 177 ? -9.293 13.446 30.946 1.00 44.53 177 ASP A CA 1
ATOM 1446 C C . ASP A 1 177 ? -10.653 13.081 30.309 1.00 44.53 177 ASP A C 1
ATOM 1448 O O . ASP A 1 177 ? -11.175 11.995 30.573 1.00 44.53 177 ASP A O 1
ATOM 1452 N N . LEU A 1 178 ? -11.226 13.912 29.420 1.00 51.91 178 LEU A N 1
ATOM 1453 C CA . LEU A 1 178 ? -12.402 13.543 28.606 1.00 51.91 178 LEU A CA 1
ATOM 1454 C C . LEU A 1 178 ? -11.986 12.657 27.421 1.00 51.91 178 LEU A C 1
ATOM 1456 O O . LEU A 1 178 ? -12.123 12.999 26.246 1.00 51.91 178 LEU A O 1
ATOM 1460 N N . GLU A 1 179 ? -11.460 11.478 27.737 1.00 62.66 179 GLU A N 1
ATOM 1461 C CA . GLU A 1 179 ? -11.121 10.475 26.739 1.00 62.66 179 GLU A CA 1
ATOM 1462 C C . GLU A 1 179 ? -12.424 9.865 26.196 1.00 62.66 179 GLU A C 1
ATOM 1464 O O . GLU A 1 179 ? -13.158 9.186 26.920 1.00 62.66 179 GLU A O 1
ATOM 1469 N N . LEU A 1 180 ? -12.743 10.126 24.920 1.00 74.12 180 LEU A N 1
ATOM 1470 C CA . LEU A 1 180 ? -13.909 9.550 24.241 1.00 74.12 180 LEU A CA 1
ATOM 1471 C C . LEU A 1 180 ? -13.763 8.024 24.141 1.00 74.12 180 LEU A C 1
ATOM 1473 O O . LEU A 1 180 ? -13.304 7.481 23.137 1.00 74.12 180 LEU A O 1
ATOM 1477 N N . LYS A 1 181 ? -14.190 7.319 25.192 1.00 82.38 181 LYS A N 1
ATOM 1478 C CA . LYS A 1 181 ? -14.206 5.857 25.259 1.00 82.38 181 LYS A CA 1
ATOM 1479 C C . LYS A 1 181 ? -15.607 5.320 24.974 1.00 82.38 181 LYS A C 1
ATOM 1481 O O . LYS A 1 181 ? -16.566 5.748 25.622 1.00 82.38 181 LYS A O 1
ATOM 1486 N N . PRO A 1 182 ? -15.754 4.373 24.035 1.00 89.62 182 PRO A N 1
ATOM 1487 C CA . PRO A 1 182 ? -17.038 3.739 23.805 1.00 89.62 182 PRO A CA 1
ATOM 1488 C C . PRO A 1 182 ? -17.426 2.891 25.021 1.00 89.62 182 PRO A C 1
ATOM 1490 O O . PRO A 1 182 ? -16.617 2.117 25.539 1.00 89.62 182 PRO A O 1
ATOM 1493 N N . LYS A 1 183 ? -18.685 2.992 25.460 1.00 90.69 183 LYS A N 1
ATOM 1494 C CA . LYS A 1 183 ? -19.269 1.996 26.368 1.00 90.69 183 LYS A CA 1
ATOM 1495 C C . LYS A 1 183 ? -19.419 0.660 25.636 1.00 90.69 183 LYS A C 1
ATOM 1497 O O . LYS A 1 183 ? -19.283 0.586 24.418 1.00 90.69 183 LYS A O 1
ATOM 1502 N N . LEU A 1 184 ? -19.795 -0.394 26.364 1.00 92.00 184 LEU A N 1
ATOM 1503 C CA . LEU A 1 184 ? -19.969 -1.742 25.809 1.00 92.00 184 LEU A CA 1
ATOM 1504 C C . LEU A 1 184 ? -20.765 -1.775 24.491 1.00 92.00 184 LEU A C 1
ATOM 1506 O O . LEU A 1 184 ? -20.396 -2.514 23.586 1.00 92.00 184 LEU A O 1
ATOM 1510 N N . LYS A 1 185 ? -21.847 -0.994 24.380 1.00 93.88 185 LYS A N 1
ATOM 1511 C CA . LYS A 1 185 ? -22.724 -0.943 23.195 1.00 93.88 185 LYS A CA 1
ATOM 1512 C C . LYS A 1 185 ? -22.504 0.295 22.316 1.00 93.88 185 LYS A C 1
ATOM 1514 O O . LYS A 1 185 ? -23.377 0.633 21.520 1.00 93.88 185 LYS A O 1
ATOM 1519 N N . ASP A 1 186 ? -21.372 0.968 22.458 1.00 94.00 186 ASP A N 1
ATOM 1520 C CA . ASP A 1 186 ? -20.982 2.072 21.589 1.00 94.00 186 ASP A CA 1
ATOM 1521 C C . ASP A 1 186 ? -19.870 1.625 20.630 1.00 94.00 186 ASP A C 1
ATOM 1523 O O . ASP A 1 186 ? -19.032 0.786 20.964 1.00 94.00 186 ASP A O 1
ATOM 1527 N N . CYS A 1 187 ? -19.843 2.224 19.445 1.00 94.94 187 CYS A N 1
ATOM 1528 C CA . CYS A 1 187 ? -18.736 2.154 18.503 1.00 94.94 187 CYS A CA 1
ATOM 1529 C C . CYS A 1 187 ? -18.440 3.568 18.001 1.00 94.94 187 CYS A C 1
ATOM 1531 O O . CYS A 1 187 ? -19.336 4.249 17.496 1.00 94.94 187 CYS A O 1
ATOM 1533 N N . PHE A 1 188 ? -17.200 4.024 18.167 1.00 93.38 188 PHE A N 1
ATOM 1534 C CA . PHE A 1 188 ? -16.776 5.338 17.679 1.00 93.38 188 PHE A CA 1
ATOM 1535 C C . PHE A 1 188 ? -15.906 5.164 16.442 1.00 93.38 188 PHE A C 1
ATOM 1537 O O . PHE A 1 188 ? -14.993 4.346 16.450 1.00 93.38 188 PHE A O 1
ATOM 1544 N N . VAL A 1 189 ? -16.191 5.901 15.375 1.00 90.31 189 VAL A N 1
ATOM 1545 C CA . VAL A 1 189 ? -15.618 5.671 14.046 1.00 90.31 189 VAL A CA 1
ATOM 1546 C C . VAL A 1 189 ? -14.793 6.881 13.632 1.00 90.31 189 VAL A C 1
ATOM 1548 O O . VAL A 1 189 ? -15.337 7.950 13.381 1.00 90.31 189 VAL A O 1
ATOM 1551 N N . ALA A 1 190 ? -13.482 6.707 13.560 1.00 85.88 190 ALA A N 1
ATOM 1552 C CA . ALA A 1 190 ? -12.551 7.661 12.969 1.00 85.88 190 ALA A CA 1
ATOM 1553 C C . ALA A 1 190 ? -12.458 7.432 11.449 1.00 85.88 190 ALA A C 1
ATOM 1555 O O . ALA A 1 190 ? -13.137 6.559 10.899 1.00 85.88 190 ALA A O 1
ATOM 1556 N N . GLU A 1 191 ? -11.616 8.194 10.757 1.00 78.56 191 GLU A N 1
ATOM 1557 C CA . GLU A 1 191 ? -11.400 7.981 9.325 1.00 78.56 191 GLU A CA 1
ATOM 1558 C C . GLU A 1 191 ? -10.678 6.644 9.087 1.00 78.56 191 GLU A C 1
ATOM 1560 O O . GLU A 1 191 ? -11.093 5.829 8.260 1.00 78.56 191 GLU A O 1
ATOM 1565 N N . THR A 1 192 ? -9.624 6.389 9.867 1.00 79.00 192 THR A N 1
ATOM 1566 C CA . THR A 1 192 ? -8.692 5.269 9.640 1.00 79.00 192 THR A CA 1
ATOM 1567 C C . THR A 1 192 ? -8.845 4.109 10.624 1.00 79.00 192 THR A C 1
ATOM 1569 O O . THR A 1 192 ? -8.289 3.021 10.427 1.00 79.00 192 THR A O 1
ATOM 1572 N N . TYR A 1 193 ? -9.640 4.288 11.679 1.00 87.81 193 TYR A N 1
ATOM 1573 C CA . TYR A 1 193 ? -9.883 3.279 12.706 1.00 87.81 193 TYR A CA 1
ATOM 1574 C C . TYR A 1 193 ? -11.284 3.402 13.310 1.00 87.81 193 TYR A C 1
ATOM 1576 O O . TYR A 1 193 ? -11.996 4.374 13.095 1.00 87.81 193 TYR A O 1
ATOM 1584 N N . PHE A 1 194 ? -11.680 2.420 14.113 1.00 91.94 194 PHE A N 1
ATOM 1585 C CA . PHE A 1 194 ? -12.818 2.547 15.021 1.00 91.94 194 PHE A CA 1
ATOM 1586 C C . PHE A 1 194 ? -12.453 2.033 16.411 1.00 91.94 194 PHE A C 1
ATOM 1588 O O . PHE A 1 194 ? -11.586 1.173 16.571 1.00 91.94 194 PHE A O 1
ATOM 1595 N N . LEU A 1 195 ? -13.115 2.581 17.422 1.00 93.50 195 LEU A N 1
ATOM 1596 C CA . LEU A 1 195 ? -12.978 2.200 18.816 1.00 93.50 195 LEU A CA 1
ATOM 1597 C C . LEU A 1 195 ? -14.142 1.300 19.209 1.00 93.50 195 LEU A C 1
ATOM 1599 O O . LEU A 1 195 ? -15.306 1.593 18.919 1.00 93.50 195 LEU A O 1
ATOM 1603 N N . VAL A 1 196 ? -13.817 0.218 19.909 1.00 94.62 196 VAL A N 1
ATOM 1604 C CA . VAL A 1 196 ? -14.793 -0.749 20.403 1.00 94.62 196 VAL A CA 1
ATOM 1605 C C . VAL A 1 196 ? -14.364 -1.307 21.756 1.00 94.62 196 VAL A C 1
ATOM 1607 O O . VAL A 1 196 ? -13.176 -1.455 22.041 1.00 94.62 196 VAL A O 1
ATOM 1610 N N . HIS A 1 197 ? -15.336 -1.634 22.600 1.00 94.12 197 HIS A N 1
ATOM 1611 C CA . HIS A 1 197 ? -15.088 -2.322 23.862 1.00 94.12 197 HIS A CA 1
ATOM 1612 C C . HIS A 1 197 ? -14.615 -3.770 23.630 1.00 94.12 197 HIS A C 1
ATOM 1614 O O . HIS A 1 197 ? -15.174 -4.485 22.794 1.00 94.12 197 HIS A O 1
ATOM 1620 N N . SER A 1 198 ? -13.627 -4.241 24.397 1.00 93.06 198 SER A N 1
ATOM 1621 C CA . SER A 1 198 ? -13.003 -5.566 24.234 1.00 93.06 198 SER A CA 1
ATOM 1622 C C . SER A 1 198 ? -14.001 -6.717 24.310 1.00 93.06 198 SER A C 1
ATOM 1624 O O . SER A 1 198 ? -13.836 -7.738 23.647 1.00 93.06 198 SER A O 1
ATOM 1626 N N . ASP A 1 199 ? -15.074 -6.548 25.078 1.00 93.12 199 ASP A N 1
ATOM 1627 C CA . ASP A 1 199 ? -16.104 -7.577 25.244 1.00 93.12 199 ASP A CA 1
ATOM 1628 C C . ASP A 1 199 ? -16.971 -7.776 23.997 1.00 93.12 199 ASP A C 1
ATOM 1630 O O . ASP A 1 199 ? -17.763 -8.713 23.963 1.00 93.12 199 ASP A O 1
ATOM 1634 N N . GLN A 1 200 ? -16.833 -6.947 22.964 1.00 94.56 200 GLN A N 1
ATOM 1635 C CA . GLN A 1 200 ? -17.469 -7.177 21.664 1.00 94.56 200 GLN A CA 1
ATOM 1636 C C . GLN A 1 200 ? -16.634 -8.092 20.757 1.00 94.56 200 GLN A C 1
ATOM 1638 O O . GLN A 1 200 ? -17.128 -8.579 19.741 1.00 94.56 200 GLN A O 1
ATOM 1643 N N . ILE A 1 201 ? -15.379 -8.372 21.122 1.00 94.38 201 ILE A N 1
ATOM 1644 C CA . ILE A 1 201 ? -14.477 -9.228 20.349 1.00 94.38 201 ILE A CA 1
ATOM 1645 C C . ILE A 1 201 ? -14.827 -10.703 20.551 1.00 94.38 201 ILE A C 1
ATOM 1647 O O . ILE A 1 201 ? -14.984 -11.178 21.677 1.00 94.38 201 ILE A O 1
ATOM 1651 N N . SER A 1 202 ? -14.913 -11.455 19.454 1.00 93.38 202 SER A N 1
ATOM 1652 C CA . SER A 1 202 ? -15.115 -12.903 19.498 1.00 93.38 202 SER A CA 1
ATOM 1653 C C . SER A 1 202 ? -13.976 -13.586 20.271 1.00 93.38 202 SER A C 1
ATOM 1655 O O . SER A 1 202 ? -12.804 -13.365 19.954 1.00 93.38 202 SER A O 1
ATOM 1657 N N . PRO A 1 203 ? -14.266 -14.467 21.247 1.00 90.56 203 PRO A N 1
ATOM 1658 C CA . PRO A 1 203 ? -13.226 -15.194 21.963 1.00 90.56 203 PRO A CA 1
ATOM 1659 C C . PRO A 1 203 ? -12.289 -15.923 20.995 1.00 90.56 203 PRO A C 1
ATOM 1661 O O . PRO A 1 203 ? -12.719 -16.642 20.094 1.00 90.56 203 PRO A O 1
ATOM 1664 N N . GLY A 1 204 ? -10.984 -15.698 21.151 1.00 89.00 204 GLY A N 1
ATOM 1665 C CA . GLY A 1 204 ? -9.970 -16.315 20.304 1.00 89.00 204 GLY A CA 1
ATOM 1666 C C . GLY A 1 204 ? -9.921 -15.821 18.853 1.00 89.00 204 GLY A C 1
ATOM 1667 O O . GLY A 1 204 ? -9.257 -16.466 18.048 1.00 89.00 204 GLY A O 1
ATOM 1668 N N . SER A 1 205 ? -10.564 -14.710 18.482 1.00 90.12 205 SER A N 1
ATOM 1669 C CA . SER A 1 205 ? -10.357 -14.102 17.156 1.00 90.12 205 SER A CA 1
ATOM 1670 C C . SER A 1 205 ? -9.067 -13.281 17.077 1.00 90.12 205 SER A C 1
ATOM 1672 O O . SER A 1 205 ? -8.428 -13.234 16.021 1.00 90.12 205 SER A O 1
ATOM 1674 N N . ILE A 1 206 ? -8.656 -12.692 18.201 1.00 92.00 206 ILE A N 1
ATOM 1675 C CA . ILE A 1 206 ? -7.494 -11.810 18.321 1.00 92.00 206 ILE A CA 1
ATOM 1676 C C . ILE A 1 206 ? -6.455 -12.420 19.268 1.00 92.00 206 ILE A C 1
ATOM 1678 O O . ILE A 1 206 ? -6.794 -13.043 20.275 1.00 92.00 206 ILE A O 1
ATOM 1682 N N . LEU A 1 207 ? -5.179 -12.231 18.937 1.00 87.44 207 LEU A N 1
ATOM 1683 C CA . LEU A 1 207 ? -4.041 -12.455 19.816 1.00 87.44 207 LEU A CA 1
ATOM 1684 C C . LEU A 1 207 ? -3.435 -11.101 20.200 1.00 87.44 207 LEU A C 1
ATOM 1686 O O . LEU A 1 207 ? -2.990 -10.376 19.300 1.00 87.44 207 LEU A O 1
ATOM 1690 N N . PRO A 1 208 ? -3.387 -10.761 21.500 1.00 80.56 208 PRO A N 1
ATOM 1691 C CA . PRO A 1 208 ? -2.575 -9.650 21.961 1.00 80.56 208 PRO A CA 1
ATOM 1692 C C . PRO A 1 208 ? -1.098 -10.012 21.767 1.00 80.56 208 PRO A C 1
ATOM 1694 O O . PRO A 1 208 ? -0.638 -11.077 22.181 1.00 80.56 208 PRO A O 1
ATOM 1697 N N . VAL A 1 209 ? -0.369 -9.136 21.091 1.00 74.62 209 VAL A N 1
ATOM 1698 C CA . VAL A 1 209 ? 1.075 -9.230 20.860 1.00 74.62 209 VAL A CA 1
ATOM 1699 C C . VAL A 1 209 ? 1.773 -8.237 21.800 1.00 74.62 209 VAL A C 1
ATOM 1701 O O . VAL A 1 209 ? 1.126 -7.433 22.474 1.00 74.62 209 VAL A O 1
ATOM 1704 N N . GLN A 1 210 ? 3.102 -8.306 21.887 1.00 69.94 210 GLN A N 1
ATOM 1705 C CA . GLN A 1 210 ? 3.905 -7.294 22.579 1.00 69.94 210 GLN A CA 1
ATOM 1706 C C . GLN A 1 210 ? 3.551 -5.871 22.104 1.00 69.94 210 GLN A C 1
ATOM 1708 O O . GLN A 1 210 ? 3.133 -5.673 20.962 1.00 69.94 210 GLN A O 1
ATOM 1713 N N . ASP A 1 211 ? 3.751 -4.890 22.988 1.00 69.19 211 ASP A N 1
ATOM 1714 C CA . ASP A 1 211 ? 3.556 -3.459 22.711 1.00 69.19 211 ASP A CA 1
ATOM 1715 C C . ASP A 1 211 ? 2.105 -3.084 22.330 1.00 69.19 211 ASP A C 1
ATOM 1717 O O . ASP A 1 211 ? 1.879 -2.326 21.395 1.00 69.19 211 ASP A O 1
ATOM 1721 N N . ALA A 1 212 ? 1.114 -3.643 23.043 1.00 81.25 212 ALA A N 1
ATOM 1722 C CA . ALA A 1 212 ? -0.325 -3.364 22.876 1.00 81.25 212 ALA A CA 1
ATOM 1723 C C . ALA A 1 212 ? -0.920 -3.703 21.492 1.00 81.25 212 ALA A C 1
ATOM 1725 O O . ALA A 1 212 ? -2.091 -3.433 21.243 1.00 81.25 212 ALA A O 1
ATOM 1726 N N . CYS A 1 213 ? -0.159 -4.343 20.606 1.00 86.50 213 CYS A N 1
ATOM 1727 C CA . CYS A 1 213 ? -0.590 -4.706 19.261 1.00 86.50 213 CYS A CA 1
ATOM 1728 C C . CYS A 1 213 ? -1.654 -5.822 19.279 1.00 86.50 213 CYS A C 1
ATOM 1730 O O . CYS A 1 213 ? -1.512 -6.833 19.968 1.00 86.50 213 CYS A O 1
ATOM 1732 N N . LEU A 1 214 ? -2.704 -5.672 18.472 1.00 91.19 214 LEU A N 1
ATOM 1733 C CA . LEU A 1 214 ? -3.748 -6.671 18.254 1.00 91.19 214 LEU A CA 1
ATOM 1734 C C . LEU A 1 214 ? -3.531 -7.341 16.897 1.00 91.19 214 LEU A C 1
ATOM 1736 O O . LEU A 1 214 ? -3.467 -6.667 15.870 1.00 91.19 214 LEU A O 1
ATOM 1740 N N . SER A 1 215 ? -3.457 -8.672 16.871 1.00 91.00 215 SER A N 1
ATOM 1741 C CA . SER A 1 215 ? -3.292 -9.444 15.632 1.00 91.00 215 SER A CA 1
ATOM 1742 C C . SER A 1 215 ? -4.385 -10.493 15.461 1.00 91.00 215 SER A C 1
ATOM 1744 O O . SER A 1 215 ? -4.888 -11.052 16.432 1.00 91.00 215 SER A O 1
ATOM 1746 N N . CYS A 1 216 ? -4.756 -10.800 14.222 1.00 90.56 216 CYS A N 1
ATOM 1747 C CA . CYS A 1 216 ? -5.684 -11.881 13.924 1.00 90.56 216 CYS A CA 1
ATOM 1748 C C . CYS A 1 216 ? -5.083 -13.224 14.356 1.00 90.56 216 CYS A C 1
ATOM 1750 O O . CYS A 1 216 ? -3.976 -13.574 13.947 1.00 90.56 216 CYS A O 1
ATOM 1752 N N . ARG A 1 217 ? -5.827 -14.038 15.113 1.00 90.44 217 ARG A N 1
ATOM 1753 C CA . ARG A 1 217 ? -5.337 -15.349 15.568 1.00 90.44 217 ARG A CA 1
ATOM 1754 C C . ARG A 1 217 ? -5.030 -16.310 14.419 1.00 90.44 217 ARG A C 1
ATOM 1756 O O . ARG A 1 217 ? -4.113 -17.116 14.547 1.00 90.44 217 ARG A O 1
ATOM 1763 N N . ARG A 1 218 ? -5.786 -16.221 13.317 1.00 86.56 218 ARG A N 1
ATOM 1764 C CA . ARG A 1 218 ? -5.658 -17.115 12.154 1.00 86.56 218 ARG A CA 1
ATOM 1765 C C . ARG A 1 218 ? -4.453 -16.759 11.286 1.00 86.56 218 ARG A C 1
ATOM 1767 O O . ARG A 1 218 ? -3.586 -17.597 11.096 1.00 86.56 218 ARG A O 1
ATOM 1774 N N . CYS A 1 219 ? -4.391 -15.527 10.779 1.00 82.75 219 CYS A N 1
ATOM 1775 C CA . CYS A 1 219 ? -3.377 -15.126 9.791 1.00 82.75 219 CYS A CA 1
ATOM 1776 C C . CYS A 1 219 ? -2.279 -14.209 10.335 1.00 82.75 219 CYS A C 1
ATOM 1778 O O . CYS A 1 219 ? -1.392 -13.826 9.585 1.00 82.75 219 CYS A O 1
ATOM 1780 N N . ARG A 1 220 ? -2.347 -13.813 11.612 1.00 86.06 220 ARG A N 1
ATOM 1781 C CA . ARG A 1 220 ? -1.422 -12.856 12.245 1.00 86.06 220 ARG A CA 1
ATOM 1782 C C . ARG A 1 220 ? -1.421 -11.449 11.642 1.00 86.06 220 ARG A C 1
ATOM 1784 O O . ARG A 1 220 ? -0.625 -10.627 12.085 1.00 86.06 220 ARG A O 1
ATOM 1791 N N . ASN A 1 221 ? -2.341 -11.138 10.721 1.00 85.56 221 ASN A N 1
ATOM 1792 C CA . ASN A 1 221 ? -2.523 -9.773 10.236 1.00 85.56 221 ASN A CA 1
ATOM 1793 C C . ASN A 1 221 ? -2.776 -8.820 11.407 1.00 85.56 221 ASN A C 1
ATOM 1795 O O . ASN A 1 221 ? -3.535 -9.148 12.323 1.00 85.56 221 ASN A O 1
ATOM 1799 N N . ILE A 1 222 ? -2.157 -7.648 11.361 1.00 86.69 222 ILE A N 1
ATOM 1800 C CA . ILE A 1 222 ? -2.307 -6.632 12.397 1.00 86.69 222 ILE A CA 1
ATOM 1801 C C . ILE A 1 222 ? -3.689 -6.008 12.250 1.00 86.69 222 ILE A C 1
ATOM 1803 O O . ILE A 1 222 ? -4.047 -5.533 11.175 1.00 86.69 222 ILE A O 1
ATOM 1807 N N . LEU A 1 223 ? -4.464 -6.053 13.330 1.00 90.81 223 LEU A N 1
ATOM 1808 C CA . LEU A 1 223 ? -5.832 -5.552 13.382 1.00 90.81 223 LEU A CA 1
ATOM 1809 C C . LEU A 1 223 ? -5.938 -4.192 14.069 1.00 90.81 223 LEU A C 1
ATOM 1811 O O . LEU A 1 223 ? -6.912 -3.478 13.859 1.00 90.81 223 LEU A O 1
ATOM 1815 N N . GLY A 1 224 ? -4.960 -3.833 14.900 1.00 90.69 224 GLY A N 1
ATOM 1816 C CA . GLY A 1 224 ? -4.993 -2.584 15.648 1.00 90.69 224 GLY A CA 1
ATOM 1817 C C . GLY A 1 224 ? -4.200 -2.644 16.943 1.00 90.69 224 GLY A C 1
ATOM 1818 O O . GLY A 1 224 ? -3.166 -3.313 17.008 1.00 90.69 224 GLY A O 1
ATOM 1819 N N . GLU A 1 225 ? -4.691 -1.958 17.969 1.00 90.44 225 GLU A N 1
ATOM 1820 C CA . GLU A 1 225 ? -4.028 -1.828 19.264 1.00 90.44 225 GLU A CA 1
ATOM 1821 C C . GLU A 1 225 ? -4.992 -1.689 20.443 1.00 90.44 225 GLU A C 1
ATOM 1823 O O . GLU A 1 225 ? -6.154 -1.311 20.293 1.00 90.44 225 GLU A O 1
ATOM 1828 N N . VAL A 1 226 ? -4.497 -2.009 21.635 1.00 89.62 226 VAL A N 1
ATOM 1829 C CA . VAL A 1 226 ? -5.170 -1.710 22.899 1.00 89.62 226 VAL A CA 1
ATOM 1830 C C . VAL A 1 226 ? -4.885 -0.256 23.253 1.00 89.62 226 VAL A C 1
ATOM 1832 O O . VAL A 1 226 ? -3.722 0.135 23.341 1.00 89.62 226 VAL A O 1
ATOM 1835 N N . MET A 1 227 ? -5.935 0.530 23.483 1.00 85.81 227 MET A N 1
ATOM 1836 C CA . MET A 1 227 ? -5.782 1.907 23.947 1.00 85.81 227 MET A CA 1
ATOM 1837 C C . MET A 1 227 ? -5.145 1.920 25.348 1.00 85.81 227 MET A C 1
ATOM 1839 O O . MET A 1 227 ? -5.541 1.112 26.195 1.00 85.81 227 MET A O 1
ATOM 1843 N N . PRO A 1 228 ? -4.158 2.794 25.613 1.00 76.25 228 PRO A N 1
ATOM 1844 C CA . PRO A 1 228 ? -3.523 2.882 26.921 1.00 76.25 228 PRO A CA 1
ATOM 1845 C C . PRO A 1 228 ? -4.519 3.340 27.996 1.00 76.25 228 PRO A C 1
ATOM 1847 O O . PRO A 1 228 ? -5.322 4.242 27.784 1.00 76.25 228 PRO A O 1
ATOM 1850 N N . GLU A 1 229 ? -4.446 2.737 29.181 1.00 68.25 229 GLU A N 1
ATOM 1851 C CA . GLU A 1 229 ? -5.185 3.199 30.358 1.00 68.25 229 GLU A CA 1
ATOM 1852 C C . GLU A 1 229 ? -4.332 4.243 31.092 1.00 68.25 229 GLU A C 1
ATOM 1854 O O . GLU A 1 229 ? -3.254 3.923 31.597 1.00 68.25 229 GLU A O 1
ATOM 1859 N N . LYS A 1 230 ? -4.780 5.503 31.146 1.00 56.47 230 LYS A N 1
ATOM 1860 C CA . LYS A 1 230 ? -4.160 6.514 32.013 1.00 56.47 230 LYS A CA 1
ATOM 1861 C C . LYS A 1 230 ? -4.696 6.352 33.443 1.00 56.47 230 LYS A C 1
ATOM 1863 O O . LYS A 1 230 ? -5.901 6.291 33.647 1.00 56.47 230 LYS A O 1
ATOM 1868 N N . ASN A 1 231 ? -3.776 6.270 34.408 1.00 44.22 231 ASN A N 1
ATOM 1869 C CA . ASN A 1 231 ? -3.981 6.288 35.864 1.00 44.22 231 ASN A CA 1
ATOM 1870 C C . ASN A 1 231 ? -5.020 5.317 36.448 1.00 44.22 231 ASN A C 1
ATOM 1872 O O . ASN A 1 231 ? -6.132 5.735 36.734 1.00 44.22 231 ASN A O 1
ATOM 1876 N N . GLY A 1 232 ? -4.603 4.078 36.752 1.00 46.12 232 GLY A N 1
ATOM 1877 C CA . GLY A 1 232 ? -4.930 3.313 37.979 1.00 46.12 232 GLY A CA 1
ATOM 1878 C C . GLY A 1 232 ? -6.389 3.048 38.393 1.00 46.12 232 GLY A C 1
ATOM 1879 O O . GLY A 1 232 ? -6.611 2.221 39.278 1.00 46.12 232 GLY A O 1
ATOM 1880 N N . GLN A 1 233 ? -7.388 3.680 37.782 1.00 44.41 233 GLN A N 1
ATOM 1881 C CA . GLN A 1 233 ? -8.799 3.442 38.029 1.00 44.41 233 GLN A CA 1
ATOM 1882 C C . GLN A 1 233 ? -9.207 2.198 37.254 1.00 44.41 233 GLN A C 1
ATOM 1884 O O . GLN A 1 233 ? -9.802 2.239 36.181 1.00 44.41 233 GLN A O 1
ATOM 1889 N N . SER A 1 234 ? -8.880 1.063 37.859 1.00 42.47 234 SER A N 1
ATOM 1890 C CA . SER A 1 234 ? -9.441 -0.251 37.562 1.00 42.47 234 SER A CA 1
ATOM 1891 C C . SER A 1 234 ? -10.916 -0.307 37.988 1.00 42.47 234 SER A C 1
ATOM 1893 O O . SER A 1 234 ? -11.346 -1.192 38.718 1.00 42.47 234 SER A O 1
ATOM 1895 N N . ASN A 1 235 ? -11.728 0.644 37.526 1.00 42.78 235 ASN A N 1
ATOM 1896 C CA . ASN A 1 235 ? -13.167 0.641 37.755 1.00 42.78 235 ASN A CA 1
ATOM 1897 C C . ASN A 1 235 ? -13.849 -0.249 36.719 1.00 42.78 235 ASN A C 1
ATOM 1899 O O . ASN A 1 235 ? -14.565 0.264 35.873 1.00 42.78 235 ASN A O 1
ATOM 1903 N N . GLY A 1 236 ? -13.595 -1.564 36.758 1.00 50.22 236 GLY A N 1
ATOM 1904 C CA . GLY A 1 236 ? -14.417 -2.632 36.153 1.00 50.22 236 GLY A CA 1
ATOM 1905 C C . GLY A 1 236 ? -14.820 -2.534 34.668 1.00 50.22 236 GLY A C 1
ATOM 1906 O O . GLY A 1 236 ? -15.521 -3.418 34.183 1.00 50.22 236 GLY A O 1
ATOM 1907 N N . GLY A 1 237 ? -14.422 -1.490 33.943 1.00 59.56 237 GLY A N 1
ATOM 1908 C CA . GLY A 1 237 ? -14.713 -1.258 32.538 1.00 59.56 237 GLY A CA 1
ATOM 1909 C C . GLY A 1 237 ? -13.691 -2.006 31.703 1.00 59.56 237 GLY A C 1
ATOM 1910 O O . GLY A 1 237 ? -12.492 -1.896 31.945 1.00 59.56 237 GLY A O 1
ATOM 1911 N N . GLY A 1 238 ? -14.153 -2.818 30.758 1.00 72.56 238 GLY A N 1
ATOM 1912 C CA . GLY A 1 238 ? -13.263 -3.574 29.887 1.00 72.56 238 GLY A CA 1
ATOM 1913 C C . GLY A 1 238 ? -12.376 -2.669 29.028 1.00 72.56 238 GLY A C 1
ATOM 1914 O O . GLY A 1 238 ? -12.581 -1.460 28.896 1.00 72.56 238 GLY A O 1
ATOM 1915 N N . LYS A 1 239 ? -11.358 -3.282 28.426 1.00 89.25 239 LYS A N 1
ATOM 1916 C CA . LYS A 1 239 ? -10.348 -2.580 27.628 1.00 89.25 239 LYS A CA 1
ATOM 1917 C C . LYS A 1 239 ? -10.970 -2.014 26.357 1.00 89.25 239 LYS A C 1
ATOM 1919 O O . LYS A 1 239 ? -11.856 -2.628 25.768 1.00 89.25 239 LYS A O 1
ATOM 1924 N N . ILE A 1 240 ? -10.457 -0.888 25.874 1.00 91.38 240 ILE A N 1
ATOM 1925 C CA . ILE A 1 240 ? -10.864 -0.332 24.578 1.00 91.38 240 ILE A CA 1
ATOM 1926 C C . ILE A 1 240 ? -9.856 -0.744 23.512 1.00 91.38 240 ILE A C 1
ATOM 1928 O O . ILE A 1 240 ? -8.647 -0.581 23.680 1.00 91.38 240 ILE A O 1
ATOM 1932 N N . PHE A 1 241 ? -10.356 -1.295 22.410 1.00 92.81 241 PHE A N 1
ATOM 1933 C CA . PHE A 1 241 ? -9.554 -1.680 21.256 1.00 92.81 241 PHE A CA 1
ATOM 1934 C C . PHE A 1 241 ? -9.753 -0.666 20.133 1.00 92.81 241 PHE A C 1
ATOM 1936 O O . PHE A 1 241 ? -10.883 -0.370 19.742 1.00 92.81 241 PHE A O 1
ATOM 1943 N N . LYS A 1 242 ? -8.638 -0.164 19.605 1.00 91.69 242 LYS A N 1
ATOM 1944 C CA . LYS A 1 242 ? -8.567 0.650 18.396 1.00 91.69 242 LYS A CA 1
ATOM 1945 C C . LYS A 1 242 ? -8.284 -0.266 17.218 1.00 91.69 242 LYS A C 1
ATOM 1947 O O . LYS A 1 242 ? -7.187 -0.802 17.094 1.00 91.69 242 LYS A O 1
ATOM 1952 N N . MET A 1 243 ? -9.286 -0.465 16.374 1.00 92.06 243 MET A N 1
ATOM 1953 C CA . MET A 1 243 ? -9.266 -1.397 15.251 1.00 92.06 243 MET A CA 1
ATOM 1954 C C . MET A 1 243 ? -9.049 -0.632 13.944 1.00 92.06 243 MET A C 1
ATOM 1956 O O . MET A 1 243 ? -9.819 0.268 13.620 1.00 92.06 243 MET A O 1
ATOM 1960 N N . LEU A 1 244 ? -8.016 -0.988 13.180 1.00 88.94 244 LEU A N 1
ATOM 1961 C CA . LEU A 1 244 ? -7.689 -0.343 11.908 1.00 88.94 244 LEU A CA 1
ATOM 1962 C C . LEU A 1 244 ? -8.740 -0.694 10.856 1.00 88.94 244 LEU A C 1
ATOM 1964 O O . LEU A 1 244 ? -8.946 -1.876 10.556 1.00 88.94 244 LEU A O 1
ATOM 1968 N N . ARG A 1 245 ? -9.343 0.323 10.237 1.00 86.94 245 ARG A N 1
ATOM 1969 C CA . ARG A 1 245 ? -10.344 0.164 9.173 1.00 86.94 245 ARG A CA 1
ATOM 1970 C C . ARG A 1 245 ? -9.801 -0.648 8.000 1.00 86.94 245 ARG A C 1
ATOM 1972 O O . ARG A 1 245 ? -10.479 -1.524 7.482 1.00 86.94 245 ARG A O 1
ATOM 1979 N N . SER A 1 246 ? -8.546 -0.422 7.627 1.00 82.62 246 SER A N 1
ATOM 1980 C CA . SER A 1 246 ? -7.878 -1.131 6.532 1.00 82.62 246 SER A CA 1
ATOM 1981 C C . SER A 1 246 ? -7.660 -2.635 6.805 1.00 82.62 246 SER A C 1
ATOM 1983 O O . SER A 1 246 ? -7.457 -3.415 5.866 1.00 82.62 246 SER A O 1
ATOM 1985 N N . SER A 1 247 ? -7.730 -3.064 8.073 1.00 86.69 247 SER A N 1
ATOM 1986 C CA . SER A 1 247 ? -7.419 -4.430 8.524 1.00 86.69 247 SER A CA 1
ATOM 1987 C C . SER A 1 247 ? -8.633 -5.351 8.699 1.00 86.69 247 SER A C 1
ATOM 1989 O O . SER A 1 247 ? -8.479 -6.580 8.743 1.00 86.69 247 SER A O 1
ATOM 1991 N N . VAL A 1 248 ? -9.833 -4.775 8.782 1.00 88.50 248 VAL A N 1
ATOM 1992 C CA . VAL A 1 248 ? -11.099 -5.497 8.938 1.00 88.50 248 VAL A CA 1
ATOM 1993 C C . VAL A 1 248 ? -12.103 -5.077 7.871 1.00 88.50 248 VAL A C 1
ATOM 1995 O O . VAL A 1 248 ? -11.890 -4.128 7.125 1.00 88.50 248 VAL A O 1
ATOM 1998 N N . CYS A 1 249 ? -13.193 -5.818 7.762 1.00 87.62 249 CYS A N 1
ATOM 1999 C CA . CYS A 1 249 ? -14.284 -5.515 6.853 1.00 87.62 249 CYS A CA 1
ATOM 2000 C C . CYS A 1 249 ? -15.618 -5.914 7.482 1.00 87.62 249 CYS A C 1
ATOM 2002 O O . CYS A 1 249 ? -15.698 -6.891 8.227 1.00 87.62 249 CYS A O 1
ATOM 2004 N N . PHE A 1 250 ? -16.655 -5.149 7.161 1.00 87.94 250 PHE A N 1
ATOM 2005 C CA . PHE A 1 250 ? -18.044 -5.431 7.504 1.00 87.94 250 PHE A CA 1
ATOM 2006 C C . PHE A 1 250 ? -18.738 -5.870 6.218 1.00 87.94 250 PHE A C 1
ATOM 2008 O O . PHE A 1 250 ? -18.598 -5.193 5.201 1.00 87.94 250 PHE A O 1
ATOM 2015 N N . SER A 1 251 ? -19.401 -7.028 6.213 1.00 80.88 251 SER A N 1
ATOM 2016 C CA . SER A 1 251 ? -19.945 -7.589 4.970 1.00 80.88 251 SER A CA 1
ATOM 2017 C C . SER A 1 251 ? -21.303 -8.259 5.158 1.00 80.88 251 SER A C 1
ATOM 2019 O O . SER A 1 251 ? -21.496 -8.956 6.159 1.00 80.88 251 SER A O 1
ATOM 2021 N N . PRO A 1 252 ? -22.221 -8.126 4.181 1.00 74.56 252 PRO A N 1
ATOM 2022 C CA . PRO A 1 252 ? -23.426 -8.945 4.126 1.00 74.56 252 PRO A CA 1
ATOM 2023 C C . PRO A 1 252 ? -23.115 -10.424 3.877 1.00 74.56 252 PRO A C 1
ATOM 2025 O O . PRO A 1 252 ? -23.871 -11.283 4.332 1.00 74.56 252 PRO A O 1
ATOM 2028 N N . ASP A 1 253 ? -22.021 -10.731 3.182 1.00 67.62 253 ASP A N 1
ATOM 2029 C CA . ASP A 1 253 ? -21.755 -12.076 2.688 1.00 67.62 253 ASP A CA 1
ATOM 2030 C C . ASP A 1 253 ? -21.278 -13.002 3.810 1.00 67.62 253 ASP A C 1
ATOM 2032 O O . ASP A 1 253 ? -20.167 -12.873 4.325 1.00 67.62 253 ASP A O 1
ATOM 2036 N N . LEU A 1 254 ? -22.111 -13.993 4.146 1.00 55.59 254 LEU A N 1
ATOM 2037 C CA . LEU A 1 254 ? -21.720 -15.131 4.989 1.00 55.59 254 LEU A CA 1
ATOM 2038 C C . LEU A 1 254 ? -20.658 -16.002 4.299 1.00 55.59 254 LEU A C 1
ATOM 2040 O O . LEU A 1 254 ? -19.878 -16.676 4.967 1.00 55.59 254 LEU A O 1
ATOM 2044 N N . ASN A 1 255 ? -20.600 -15.926 2.967 1.00 51.91 255 ASN A N 1
ATOM 2045 C CA . ASN A 1 255 ? -19.615 -16.581 2.119 1.00 51.91 255 ASN A CA 1
ATOM 2046 C C . ASN A 1 255 ? -18.372 -15.702 1.957 1.00 51.91 255 ASN A C 1
ATOM 2048 O O . ASN A 1 255 ? -17.898 -15.488 0.840 1.00 51.91 255 ASN A O 1
ATOM 2052 N N . PHE A 1 256 ? -17.803 -15.205 3.061 1.00 55.59 256 PHE A N 1
ATOM 2053 C CA . PHE A 1 256 ? -16.366 -14.965 3.022 1.00 55.59 256 PHE A CA 1
ATOM 2054 C C . PHE A 1 256 ? -15.763 -16.315 2.665 1.00 55.59 256 PHE A C 1
ATOM 2056 O O . PHE A 1 256 ? -15.986 -17.251 3.437 1.00 55.59 256 PHE A O 1
ATOM 2063 N N . PRO A 1 257 ? -15.085 -16.465 1.508 1.00 48.50 257 PRO A N 1
ATOM 2064 C CA . PRO A 1 257 ? -14.447 -17.727 1.206 1.00 48.50 257 PRO A CA 1
ATOM 2065 C C . PRO A 1 257 ? -13.607 -18.023 2.432 1.00 48.50 257 PRO A C 1
ATOM 2067 O O . PRO A 1 257 ? -12.820 -17.169 2.862 1.00 48.50 257 PRO A O 1
ATOM 2070 N N . ASP A 1 258 ? -13.873 -19.162 3.066 1.00 46.38 258 ASP A N 1
ATOM 2071 C CA . ASP A 1 258 ? -13.050 -19.655 4.146 1.00 46.38 258 ASP A CA 1
ATOM 2072 C C . ASP A 1 258 ? -11.734 -19.995 3.466 1.00 46.38 258 ASP A C 1
ATOM 2074 O O . ASP A 1 258 ? -11.516 -21.123 3.040 1.00 46.38 258 ASP A O 1
ATOM 2078 N N . LYS A 1 259 ? -10.935 -18.959 3.171 1.00 50.44 259 LYS A N 1
AT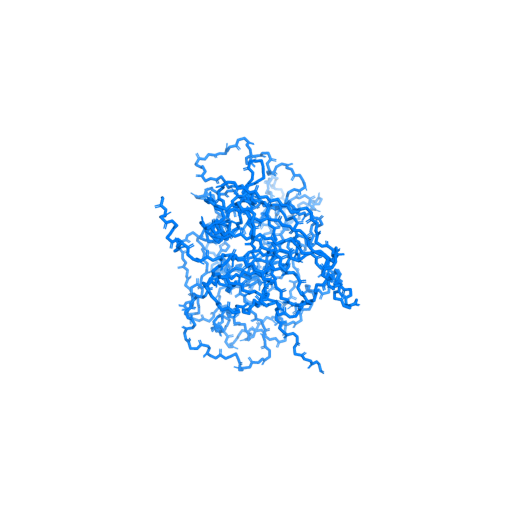OM 2079 C CA . LYS A 1 259 ? -9.771 -19.101 2.324 1.00 50.44 259 LYS A CA 1
ATOM 2080 C C . LYS A 1 259 ? -8.865 -19.992 3.151 1.00 50.44 259 LYS A C 1
ATOM 2082 O O . LYS A 1 259 ? -8.409 -19.558 4.222 1.00 50.44 259 LYS A O 1
ATOM 2087 N N . GLU A 1 260 ? -8.768 -21.260 2.748 1.00 44.56 260 GLU A N 1
ATOM 2088 C CA . GLU A 1 260 ? -8.057 -22.320 3.461 1.00 44.56 260 GLU A CA 1
ATOM 2089 C C . GLU A 1 260 ? -6.789 -21.722 4.019 1.00 44.56 260 GLU A C 1
ATOM 2091 O O . GLU A 1 260 ? -6.027 -21.179 3.227 1.00 44.56 260 GLU A O 1
ATOM 2096 N N . ALA A 1 261 ? -6.683 -21.695 5.358 1.00 44.09 261 ALA A N 1
ATOM 2097 C CA . ALA A 1 261 ? -5.667 -20.995 6.142 1.00 44.09 261 ALA A CA 1
ATOM 2098 C C . ALA A 1 261 ? -4.677 -20.212 5.270 1.00 44.09 261 ALA A C 1
ATOM 2100 O O . ALA A 1 261 ? -3.554 -20.676 5.092 1.00 44.09 261 ALA A O 1
ATOM 2101 N N . LEU A 1 262 ? -5.139 -19.098 4.663 1.00 44.91 262 LEU A N 1
ATOM 2102 C CA . LEU A 1 262 ? -4.351 -18.435 3.625 1.00 44.91 262 LEU A CA 1
ATOM 2103 C C . LEU A 1 262 ? -2.980 -18.192 4.224 1.00 44.91 262 LEU A C 1
ATOM 2105 O O . LEU A 1 262 ? -2.876 -17.529 5.265 1.00 44.91 262 LEU A O 1
ATOM 2109 N N . GLN A 1 263 ? -1.956 -18.786 3.613 1.00 45.19 263 GLN A N 1
ATOM 2110 C CA . GLN A 1 263 ? -0.591 -18.439 3.935 1.00 45.19 263 GLN A CA 1
ATOM 2111 C C . GLN A 1 263 ? -0.522 -16.933 3.774 1.00 45.19 263 GLN A C 1
ATOM 2113 O O . GLN A 1 263 ? -0.727 -16.417 2.678 1.00 45.19 263 GLN A O 1
ATOM 2118 N N . PHE A 1 264 ? -0.355 -16.263 4.915 1.00 51.47 264 PHE A N 1
ATOM 2119 C CA . PHE A 1 264 ? -0.211 -14.827 5.036 1.00 51.47 264 PHE A CA 1
ATOM 2120 C C . PHE A 1 264 ? 0.599 -14.313 3.849 1.00 51.47 264 PHE A C 1
ATOM 2122 O O . PHE A 1 264 ? 1.790 -14.607 3.726 1.00 51.47 264 PHE A O 1
ATOM 2129 N N . SER A 1 265 ? -0.076 -13.623 2.938 1.00 60.16 265 SER A N 1
ATOM 2130 C CA . SER A 1 265 ? 0.541 -13.152 1.715 1.00 60.16 265 SER A CA 1
ATOM 2131 C C . SER A 1 265 ? 1.060 -11.741 1.986 1.00 60.16 265 SER A C 1
ATOM 2133 O O . SER A 1 265 ? 0.356 -10.888 2.536 1.00 60.16 265 SER A O 1
ATOM 2135 N N . LYS A 1 266 ? 2.326 -11.490 1.632 1.00 66.56 266 LYS A N 1
ATOM 2136 C CA . LYS A 1 266 ? 2.954 -10.161 1.735 1.00 66.56 266 LYS A CA 1
ATOM 2137 C C . LYS A 1 266 ? 2.078 -9.097 1.057 1.00 66.56 266 LYS A C 1
ATOM 2139 O O . LYS A 1 266 ? 1.995 -7.969 1.536 1.00 66.56 266 LYS A O 1
ATOM 2144 N N . GLU A 1 267 ? 1.409 -9.481 -0.026 1.00 72.81 267 GLU A N 1
ATOM 2145 C CA . GLU A 1 267 ? 0.558 -8.637 -0.857 1.00 72.81 267 GLU A CA 1
ATOM 2146 C C . GLU A 1 267 ? -0.669 -8.103 -0.099 1.00 72.81 267 GLU A C 1
ATOM 2148 O O . GLU A 1 267 ? -1.058 -6.953 -0.301 1.00 72.81 267 GLU A O 1
ATOM 2153 N N . GLU A 1 268 ? -1.268 -8.888 0.802 1.00 73.88 268 GLU A N 1
ATOM 2154 C CA . GLU A 1 268 ? -2.458 -8.466 1.554 1.00 73.88 268 GLU A CA 1
ATOM 2155 C C . GLU A 1 268 ? -2.113 -7.402 2.612 1.00 73.88 268 GLU A C 1
ATOM 2157 O O . GLU A 1 268 ? -2.817 -6.396 2.744 1.00 73.88 268 GLU A O 1
ATOM 2162 N N . THR A 1 269 ? -0.989 -7.561 3.321 1.00 79.69 269 THR A N 1
ATOM 2163 C CA . THR A 1 269 ? -0.482 -6.546 4.263 1.00 79.69 269 THR A CA 1
ATOM 2164 C C . THR A 1 269 ? 0.004 -5.290 3.549 1.00 79.69 269 THR A C 1
ATOM 2166 O O . THR A 1 269 ? -0.229 -4.176 4.015 1.00 79.69 269 THR A O 1
ATOM 2169 N N . GLU A 1 270 ? 0.651 -5.448 2.401 1.00 87.81 270 GLU A N 1
ATOM 2170 C CA . GLU A 1 270 ? 1.068 -4.327 1.566 1.00 87.81 270 GLU A CA 1
ATOM 2171 C C . GLU A 1 270 ? -0.132 -3.497 1.082 1.00 87.81 270 GLU A C 1
ATOM 2173 O O . GLU A 1 270 ? -0.122 -2.273 1.208 1.00 87.81 270 GLU A O 1
ATOM 2178 N N . CYS A 1 271 ? -1.206 -4.161 0.642 1.00 83.50 271 CYS A N 1
ATOM 2179 C CA 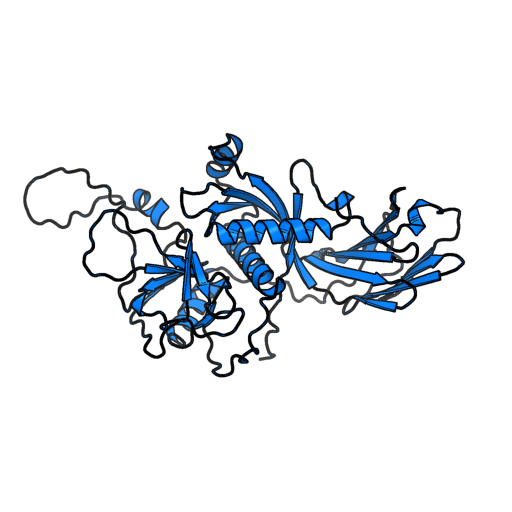. CYS A 1 271 ? -2.460 -3.516 0.251 1.00 83.50 271 CYS A CA 1
ATOM 2180 C C . CYS A 1 271 ? -3.116 -2.755 1.414 1.00 83.50 271 CYS A C 1
ATOM 2182 O O . CYS A 1 271 ? -3.653 -1.664 1.215 1.00 83.50 271 CYS A O 1
ATOM 2184 N N . MET A 1 272 ? -3.049 -3.295 2.635 1.00 83.50 272 MET A N 1
ATOM 2185 C CA . MET A 1 272 ? -3.519 -2.614 3.846 1.00 83.50 272 MET A CA 1
ATOM 2186 C C . MET A 1 272 ? -2.760 -1.300 4.084 1.00 83.50 272 MET A C 1
ATOM 2188 O O . MET A 1 272 ? -3.394 -0.258 4.262 1.00 83.50 272 MET A O 1
ATOM 2192 N N . PHE A 1 273 ? -1.424 -1.318 4.009 1.00 88.69 273 PHE A N 1
ATOM 2193 C CA . PHE A 1 273 ? -0.617 -0.103 4.163 1.00 88.69 273 PHE A CA 1
ATOM 2194 C C . PHE A 1 273 ? -0.841 0.901 3.033 1.00 88.69 273 PHE A C 1
ATOM 2196 O O . PHE A 1 273 ? -0.915 2.099 3.296 1.00 88.69 273 PHE A O 1
ATOM 2203 N N . ALA A 1 274 ? -0.985 0.430 1.791 1.00 89.81 274 ALA A N 1
ATOM 2204 C CA . ALA A 1 274 ? -1.295 1.296 0.659 1.00 89.81 274 ALA A CA 1
ATOM 2205 C C . ALA A 1 274 ? -2.614 2.052 0.886 1.00 89.81 274 ALA A C 1
ATOM 2207 O O . ALA A 1 274 ? -2.667 3.263 0.687 1.00 89.81 274 ALA A O 1
ATOM 2208 N N . LYS A 1 275 ? -3.659 1.357 1.360 1.00 83.19 275 LYS A N 1
ATOM 2209 C CA . LYS A 1 275 ? -4.954 1.971 1.696 1.00 83.19 275 LYS A CA 1
ATOM 2210 C C . LYS A 1 275 ? -4.822 2.999 2.810 1.00 83.19 275 LYS A C 1
ATOM 2212 O O . LYS A 1 275 ? -5.262 4.122 2.614 1.00 83.19 275 LYS A O 1
ATOM 2217 N N . LEU A 1 276 ? -4.143 2.650 3.904 1.00 85.25 276 LEU A N 1
ATOM 2218 C CA . LEU A 1 276 ? -3.911 3.558 5.029 1.00 85.25 276 LEU A CA 1
ATOM 2219 C C . LEU A 1 276 ? -3.225 4.862 4.579 1.00 85.25 276 LEU A C 1
ATOM 2221 O O . LEU A 1 276 ? -3.712 5.955 4.854 1.00 85.25 276 LEU A O 1
ATOM 2225 N N . VAL A 1 277 ? -2.115 4.754 3.842 1.00 88.06 277 VAL A N 1
ATOM 2226 C CA . VAL A 1 277 ? -1.357 5.907 3.322 1.00 88.06 277 VAL A CA 1
ATOM 2227 C C . VAL A 1 277 ? -2.221 6.773 2.400 1.00 88.06 277 VAL A C 1
ATOM 2229 O O . VAL A 1 277 ? -2.195 8.001 2.489 1.00 88.06 277 VAL A O 1
ATOM 2232 N N . MET A 1 278 ? -3.017 6.141 1.536 1.00 85.44 278 MET A N 1
ATOM 2233 C CA . MET A 1 278 ? -3.908 6.847 0.618 1.00 85.44 278 MET A CA 1
ATOM 2234 C C . MET A 1 278 ? -5.066 7.545 1.333 1.00 85.44 278 MET A C 1
ATOM 2236 O O . MET A 1 278 ? -5.362 8.689 0.997 1.00 85.44 278 MET A O 1
ATOM 2240 N N . GLU A 1 279 ? -5.693 6.894 2.313 1.00 80.19 279 GLU A N 1
ATOM 2241 C CA . GLU A 1 279 ? -6.758 7.463 3.149 1.00 80.19 279 GLU A CA 1
ATOM 2242 C C . GLU A 1 279 ? -6.253 8.726 3.859 1.00 80.19 279 GLU A C 1
ATOM 2244 O O . GLU A 1 279 ? -6.818 9.801 3.658 1.00 80.19 279 GLU A O 1
ATOM 2249 N N . HIS A 1 280 ? -5.108 8.652 4.545 1.00 80.25 280 HIS A N 1
ATOM 2250 C CA . HIS A 1 280 ? -4.504 9.826 5.186 1.00 80.25 280 HIS A CA 1
ATOM 2251 C C . HIS A 1 280 ? -4.176 10.949 4.188 1.00 80.25 280 HIS A C 1
ATOM 2253 O O . HIS A 1 280 ? -4.469 12.114 4.452 1.00 80.25 280 HIS A O 1
ATOM 2259 N N . SER A 1 281 ? -3.622 10.630 3.013 1.00 81.62 281 SER A N 1
ATOM 2260 C CA . SER A 1 281 ? -3.274 11.661 2.019 1.00 81.62 281 SER A CA 1
ATOM 2261 C C . SER A 1 281 ? -4.482 12.471 1.528 1.00 81.62 281 SER A C 1
ATOM 2263 O O . SER A 1 281 ? -4.363 13.657 1.221 1.00 81.62 281 SER A O 1
ATOM 2265 N N . ARG A 1 282 ? -5.664 11.841 1.487 1.00 76.88 282 ARG A N 1
ATOM 2266 C CA . ARG A 1 282 ? -6.919 12.468 1.051 1.00 76.88 282 ARG A CA 1
ATOM 2267 C C . ARG A 1 282 ? -7.511 13.367 2.124 1.00 76.88 282 ARG A C 1
ATOM 2269 O O . ARG A 1 282 ? -7.977 14.451 1.792 1.00 76.88 282 ARG A O 1
ATOM 2276 N N . VAL A 1 283 ? -7.455 12.935 3.386 1.00 71.00 283 VAL A N 1
ATOM 2277 C CA . VAL A 1 283 ? -7.934 13.720 4.537 1.00 71.00 283 VAL A CA 1
ATOM 2278 C C . VAL A 1 283 ? -7.204 15.045 4.631 1.00 71.00 283 VAL A C 1
ATOM 2280 O O . VAL A 1 283 ? -7.828 16.092 4.773 1.00 71.00 283 VAL A O 1
ATOM 2283 N N . TYR A 1 284 ? -5.880 15.003 4.533 1.00 69.75 284 TYR A N 1
ATOM 2284 C CA . TYR A 1 284 ? -5.067 16.148 4.905 1.00 69.75 284 TYR A CA 1
ATOM 2285 C C . TYR A 1 284 ? -4.530 16.951 3.717 1.00 69.75 284 TYR A C 1
ATOM 2287 O O . TYR A 1 284 ? -3.769 17.898 3.908 1.00 69.75 284 TYR A O 1
ATOM 2295 N N . THR A 1 285 ? -4.898 16.589 2.481 1.00 69.44 285 THR A N 1
ATOM 2296 C CA . THR A 1 285 ? -4.420 17.212 1.223 1.00 69.44 285 THR A CA 1
ATOM 2297 C C . THR A 1 285 ? -2.893 17.320 1.102 1.00 69.44 285 THR A C 1
ATOM 2299 O O . THR A 1 285 ? -2.369 18.047 0.260 1.00 69.44 285 THR A O 1
ATOM 2302 N N . SER A 1 286 ? -2.165 16.579 1.936 1.00 77.62 286 SER A N 1
ATOM 2303 C CA . SER A 1 286 ? -0.713 16.529 1.966 1.00 77.62 286 SER A CA 1
ATOM 2304 C C . SER A 1 286 ? -0.254 15.145 1.560 1.00 77.62 286 SER A C 1
ATOM 2306 O O . SER A 1 286 ? -0.834 14.121 1.917 1.00 77.62 286 SER A O 1
ATOM 2308 N N . PHE A 1 287 ? 0.851 15.130 0.832 1.00 85.81 287 PHE A N 1
ATOM 2309 C CA . PHE A 1 287 ? 1.514 13.911 0.412 1.00 85.81 287 PHE A CA 1
ATOM 2310 C C . PHE A 1 287 ? 2.650 13.513 1.357 1.00 85.81 287 PHE A C 1
ATOM 2312 O O . PHE A 1 287 ? 3.320 12.523 1.080 1.00 85.81 287 PHE A O 1
ATOM 2319 N N . LYS A 1 288 ? 2.877 14.258 2.449 1.00 90.56 288 LYS A N 1
ATOM 2320 C CA . LYS A 1 288 ? 3.903 13.965 3.454 1.00 90.56 288 LYS A CA 1
ATOM 2321 C C . LYS A 1 288 ? 3.271 13.405 4.724 1.00 90.56 288 LYS A C 1
ATOM 2323 O O . LYS A 1 288 ? 2.441 14.051 5.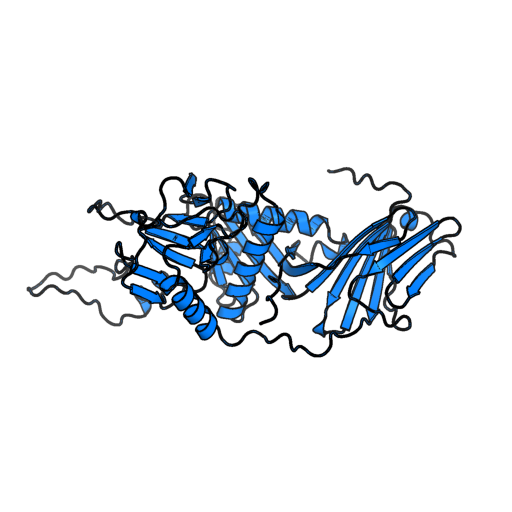360 1.00 90.56 288 LYS A O 1
ATOM 2328 N N . LEU A 1 289 ? 3.705 12.212 5.100 1.00 90.56 289 LEU A N 1
ATOM 2329 C CA . LEU A 1 289 ? 3.210 11.465 6.248 1.00 90.56 289 LEU A CA 1
ATOM 2330 C C . LEU A 1 289 ? 4.401 11.018 7.091 1.00 90.56 289 LEU A C 1
ATOM 2332 O O . LEU A 1 289 ? 5.405 10.577 6.540 1.00 90.56 289 LEU A O 1
ATOM 2336 N N . CYS A 1 290 ? 4.300 11.088 8.410 1.00 90.69 290 CYS A N 1
ATOM 2337 C CA . CYS A 1 290 ? 5.292 10.521 9.312 1.00 90.69 290 CYS A CA 1
ATOM 2338 C C . CYS A 1 290 ? 4.655 9.386 10.108 1.00 90.69 290 CYS A C 1
ATOM 2340 O O . CYS A 1 290 ? 3.771 9.609 10.933 1.00 90.69 290 CYS A O 1
ATOM 2342 N N . VAL A 1 291 ? 5.099 8.158 9.845 1.00 89.81 291 VAL A N 1
ATOM 2343 C CA . VAL A 1 291 ? 4.661 6.975 10.584 1.00 89.81 291 VAL A CA 1
ATOM 2344 C C . VAL A 1 291 ? 5.492 6.852 11.850 1.00 89.81 291 VAL A C 1
ATOM 2346 O O . VAL A 1 291 ? 6.714 6.696 11.782 1.00 89.81 291 VAL A O 1
ATOM 2349 N N . THR A 1 292 ? 4.822 6.879 12.995 1.00 88.12 292 THR A N 1
ATOM 2350 C CA . THR A 1 292 ? 5.432 6.768 14.315 1.00 88.12 292 THR A CA 1
ATOM 2351 C C . THR A 1 292 ? 4.863 5.606 15.101 1.00 88.12 292 THR A C 1
ATOM 2353 O O . THR A 1 292 ? 3.854 4.994 14.745 1.00 88.12 292 THR A O 1
ATOM 2356 N N . THR A 1 293 ? 5.554 5.262 16.179 1.00 84.62 293 THR A N 1
ATOM 2357 C CA . THR A 1 293 ? 5.058 4.277 17.135 1.00 84.62 293 THR A CA 1
ATOM 2358 C C . THR A 1 293 ? 4.020 4.877 18.065 1.00 84.62 293 THR A C 1
ATOM 2360 O O . THR A 1 293 ? 4.188 5.989 18.555 1.00 84.62 293 THR A O 1
ATOM 2363 N N . SER A 1 294 ? 2.974 4.106 18.350 1.00 76.81 294 SER A N 1
ATOM 2364 C CA . SER A 1 294 ? 1.919 4.479 19.297 1.00 76.81 294 SER A CA 1
ATOM 2365 C C . SER A 1 294 ? 2.323 4.401 20.763 1.00 76.81 294 SER A C 1
ATOM 2367 O O . SER A 1 294 ? 1.637 4.940 21.627 1.00 76.81 294 SER A O 1
ATOM 2369 N N . THR A 1 295 ? 3.446 3.747 21.057 1.00 69.75 295 THR A N 1
ATOM 2370 C CA . THR A 1 295 ? 3.979 3.614 22.412 1.00 69.75 295 THR A CA 1
ATOM 2371 C C . THR A 1 295 ? 5.384 4.190 22.493 1.00 69.75 295 THR A C 1
ATOM 2373 O O . THR A 1 295 ? 6.241 3.824 21.687 1.00 69.75 295 THR A O 1
ATOM 2376 N N . ASP A 1 296 ? 5.672 4.938 23.555 1.00 63.56 296 ASP A N 1
ATOM 2377 C CA . ASP A 1 296 ? 6.981 5.574 23.782 1.00 63.56 296 ASP A CA 1
ATOM 2378 C C . ASP A 1 296 ? 8.136 4.589 24.047 1.00 63.56 296 ASP A C 1
ATOM 2380 O O . ASP A 1 296 ? 9.296 4.977 24.165 1.00 63.56 296 ASP A O 1
ATOM 2384 N N . ARG A 1 297 ? 7.854 3.283 24.142 1.00 66.62 297 ARG A N 1
ATOM 2385 C CA . ARG A 1 297 ? 8.854 2.261 24.497 1.00 66.62 297 ARG A CA 1
ATOM 2386 C C . ARG A 1 297 ? 9.907 2.031 23.415 1.00 66.62 297 ARG A C 1
ATOM 2388 O O . ARG A 1 297 ? 11.021 1.617 23.732 1.00 66.62 297 ARG A O 1
ATOM 2395 N N . LYS A 1 298 ? 9.550 2.224 22.143 1.00 73.19 298 LYS A N 1
ATOM 2396 C CA . LYS A 1 298 ? 10.424 1.950 20.994 1.00 73.19 298 LYS A CA 1
ATOM 2397 C C . LYS A 1 298 ? 10.242 3.024 19.937 1.00 73.19 298 LYS A C 1
ATOM 2399 O O . LYS A 1 298 ? 9.464 2.834 19.007 1.00 73.19 298 LYS A O 1
ATOM 2404 N N . GLN A 1 299 ? 10.987 4.117 20.072 1.00 79.19 299 GLN A N 1
ATOM 2405 C CA . GLN A 1 299 ? 10.922 5.204 19.108 1.00 79.19 299 GLN A CA 1
ATOM 2406 C C . GLN A 1 299 ? 11.274 4.707 17.701 1.00 79.19 299 GLN A C 1
ATOM 2408 O O . GLN A 1 299 ? 12.252 3.994 17.472 1.00 79.19 299 GLN A O 1
ATOM 2413 N N . PHE A 1 300 ? 10.410 5.068 16.768 1.00 86.25 300 PHE A N 1
ATOM 2414 C CA . PHE A 1 300 ? 10.531 4.793 15.352 1.00 86.25 300 PHE A CA 1
ATOM 2415 C C . PHE A 1 300 ? 9.822 5.941 14.657 1.00 86.25 300 PHE A C 1
ATOM 2417 O O . PHE A 1 300 ? 8.667 6.213 14.986 1.00 86.25 300 PHE A O 1
ATOM 2424 N N . ASP A 1 301 ? 10.504 6.575 13.713 1.00 90.00 301 ASP A N 1
ATOM 2425 C CA . ASP A 1 301 ? 9.930 7.623 12.883 1.00 90.00 301 ASP A CA 1
ATOM 2426 C C . ASP A 1 301 ? 10.263 7.299 11.417 1.00 90.00 301 ASP A C 1
ATOM 2428 O O . ASP A 1 301 ? 11.427 7.095 11.053 1.00 90.00 301 ASP A O 1
ATOM 2432 N N . CYS A 1 302 ? 9.245 7.218 10.562 1.00 93.12 302 CYS A N 1
ATOM 2433 C CA . CYS A 1 302 ? 9.409 7.045 9.124 1.00 93.12 302 CYS A CA 1
ATOM 2434 C C . CYS A 1 302 ? 8.677 8.153 8.383 1.00 93.12 302 CYS A C 1
ATOM 2436 O O . CYS A 1 302 ? 7.453 8.127 8.264 1.00 93.12 302 CYS A O 1
ATOM 2438 N N . LEU A 1 303 ? 9.443 9.092 7.834 1.00 94.19 303 LEU A N 1
ATOM 2439 C CA . LEU A 1 303 ? 8.916 10.089 6.920 1.00 94.19 303 LEU A CA 1
ATOM 2440 C C . LEU A 1 303 ? 8.687 9.443 5.555 1.00 94.19 303 LEU A C 1
ATOM 2442 O O . LEU A 1 303 ? 9.592 8.819 4.995 1.00 94.19 303 LEU A O 1
ATOM 2446 N N . MET A 1 304 ? 7.485 9.614 5.023 1.00 94.88 304 MET A N 1
ATOM 2447 C CA . MET A 1 304 ? 7.043 9.146 3.721 1.00 94.88 304 MET A CA 1
ATOM 2448 C C . MET A 1 304 ? 6.501 10.320 2.913 1.00 94.88 304 MET A C 1
ATOM 2450 O O . MET A 1 304 ? 5.700 11.106 3.411 1.00 94.88 304 MET A O 1
ATOM 2454 N N . TRP A 1 305 ? 6.896 10.415 1.648 1.00 94.56 305 TRP A N 1
ATOM 2455 C CA . TRP A 1 305 ? 6.345 11.376 0.701 1.00 94.56 305 TRP A CA 1
ATOM 2456 C C . TRP A 1 305 ? 5.804 10.647 -0.526 1.00 94.56 305 TRP A C 1
ATOM 2458 O O . TRP A 1 305 ? 6.556 10.017 -1.265 1.00 94.56 305 TRP A O 1
ATOM 2468 N N . ILE A 1 306 ? 4.494 10.719 -0.742 1.00 93.12 306 ILE A N 1
ATOM 2469 C CA . ILE A 1 306 ? 3.822 10.163 -1.916 1.00 93.12 306 ILE A CA 1
ATOM 2470 C C . ILE A 1 306 ? 4.206 10.980 -3.155 1.00 93.12 306 ILE A C 1
ATOM 2472 O O . ILE A 1 306 ? 3.964 12.183 -3.222 1.00 93.12 306 ILE A O 1
ATOM 2476 N N . ILE A 1 307 ? 4.800 10.306 -4.137 1.00 91.25 307 ILE A N 1
ATOM 2477 C CA . ILE A 1 307 ? 5.188 10.890 -5.429 1.00 91.25 307 ILE A CA 1
ATOM 2478 C C . ILE A 1 307 ? 4.113 10.611 -6.474 1.00 91.25 307 ILE A C 1
ATOM 2480 O O . ILE A 1 307 ? 3.800 11.468 -7.295 1.00 91.25 307 ILE A O 1
ATOM 2484 N N . ASP A 1 308 ? 3.585 9.385 -6.463 1.00 89.38 308 ASP A N 1
ATOM 2485 C CA . ASP A 1 308 ? 2.584 8.939 -7.423 1.00 89.38 308 ASP A CA 1
ATOM 2486 C C . ASP A 1 308 ? 1.538 8.065 -6.711 1.00 89.38 308 ASP A C 1
ATOM 2488 O O . ASP A 1 308 ? 1.874 6.967 -6.254 1.00 89.38 308 ASP A O 1
ATOM 2492 N N . PRO A 1 309 ? 0.293 8.548 -6.558 1.00 86.69 309 PRO A N 1
ATOM 2493 C CA . PRO A 1 309 ? -0.760 7.819 -5.859 1.00 86.69 309 PRO A CA 1
ATOM 2494 C C . PRO A 1 309 ? -1.382 6.684 -6.682 1.00 86.69 309 PRO A C 1
ATOM 2496 O O . PRO A 1 309 ? -2.101 5.861 -6.117 1.00 86.69 309 PRO A O 1
ATOM 2499 N N . ASN A 1 310 ? -1.173 6.650 -8.002 1.00 85.94 310 ASN A N 1
ATOM 2500 C CA . ASN A 1 310 ? -1.818 5.685 -8.891 1.00 85.94 310 ASN A CA 1
ATOM 2501 C C . ASN A 1 310 ? -0.878 5.284 -10.034 1.00 85.94 310 ASN A C 1
ATOM 2503 O O . ASN A 1 310 ? -1.133 5.558 -11.209 1.00 85.94 310 ASN A O 1
ATOM 2507 N N . LEU A 1 311 ? 0.218 4.624 -9.668 1.00 89.56 311 LEU A N 1
ATOM 2508 C CA . LEU A 1 311 ? 1.198 4.129 -10.619 1.00 89.56 311 LEU A CA 1
ATOM 2509 C C . LEU A 1 311 ? 0.847 2.706 -11.048 1.00 89.56 311 LEU A C 1
ATOM 2511 O O . LEU A 1 311 ? 0.628 1.836 -10.207 1.00 89.56 311 LEU A O 1
ATOM 2515 N N . MET A 1 312 ? 0.852 2.441 -12.350 1.00 91.94 312 MET A N 1
ATOM 2516 C CA . MET A 1 312 ? 0.762 1.079 -12.868 1.00 91.94 312 MET A CA 1
ATOM 2517 C C . MET A 1 312 ? 2.170 0.554 -13.143 1.00 91.94 312 MET A C 1
ATOM 2519 O O . MET A 1 312 ? 2.949 1.197 -13.846 1.00 91.94 312 MET A O 1
ATOM 2523 N N . ILE A 1 313 ? 2.511 -0.597 -12.569 1.00 93.00 313 ILE A N 1
ATOM 2524 C CA . ILE A 1 313 ? 3.841 -1.196 -12.682 1.00 93.00 313 ILE A CA 1
ATOM 2525 C C . ILE A 1 313 ? 3.741 -2.545 -13.391 1.00 93.00 313 ILE A C 1
ATOM 2527 O O . ILE A 1 313 ? 2.886 -3.370 -13.068 1.00 93.00 313 ILE A O 1
ATOM 2531 N N . PHE A 1 314 ? 4.668 -2.777 -14.319 1.00 93.62 314 PHE A N 1
ATOM 2532 C CA . PHE A 1 314 ? 4.889 -4.059 -14.978 1.00 93.62 314 PHE A CA 1
ATOM 2533 C C . PHE A 1 314 ? 6.284 -4.567 -14.628 1.00 93.62 314 PHE A C 1
ATOM 2535 O O . PHE A 1 314 ? 7.267 -3.833 -14.738 1.00 93.62 314 PHE A O 1
ATOM 2542 N N . THR A 1 315 ? 6.386 -5.830 -14.221 1.00 93.00 315 THR A N 1
ATOM 2543 C CA . THR A 1 315 ? 7.671 -6.463 -13.903 1.00 93.00 315 THR A CA 1
ATOM 2544 C C . THR A 1 315 ? 7.730 -7.870 -14.460 1.00 93.00 315 THR A C 1
ATOM 2546 O O . THR A 1 315 ? 6.744 -8.595 -14.361 1.00 93.00 315 THR A O 1
ATOM 2549 N N . GLY A 1 316 ? 8.890 -8.290 -14.955 1.00 91.12 316 GLY A N 1
ATOM 2550 C CA . GLY A 1 316 ? 9.091 -9.658 -15.423 1.00 91.12 316 GLY A CA 1
ATOM 2551 C C . GLY A 1 316 ? 10.554 -9.983 -15.679 1.00 91.12 316 GLY A C 1
ATOM 2552 O O . GLY A 1 316 ? 11.422 -9.108 -15.629 1.00 91.12 316 GLY A O 1
ATOM 2553 N N . SER A 1 317 ? 10.829 -11.252 -15.960 1.00 89.81 317 SER A N 1
ATOM 2554 C CA . SER A 1 317 ? 12.124 -11.700 -16.462 1.00 89.81 317 SER A CA 1
ATOM 2555 C C . SER A 1 317 ? 11.955 -12.812 -17.491 1.00 89.81 317 SER A C 1
ATOM 2557 O O . SER A 1 317 ? 10.996 -13.579 -17.423 1.00 89.81 317 SER A O 1
ATOM 2559 N N . SER A 1 318 ? 12.826 -12.864 -18.494 1.00 86.94 318 SER A N 1
ATOM 2560 C CA . SER A 1 318 ? 12.791 -13.905 -19.527 1.00 86.94 318 SER A CA 1
ATOM 2561 C C . SER A 1 318 ? 14.191 -14.194 -20.068 1.00 86.94 318 SER A C 1
ATOM 2563 O O . SER A 1 318 ? 15.074 -13.335 -20.015 1.00 86.94 318 SER A O 1
ATOM 2565 N N . ASN A 1 319 ? 14.371 -15.419 -20.568 1.00 80.81 319 ASN A N 1
ATOM 2566 C CA . ASN A 1 319 ? 15.622 -15.927 -21.134 1.00 80.81 319 ASN A CA 1
ATOM 2567 C C . ASN A 1 319 ? 15.537 -16.235 -22.640 1.00 80.81 319 ASN A C 1
ATOM 2569 O O . ASN A 1 319 ? 16.587 -16.423 -23.241 1.00 80.81 319 ASN A O 1
ATOM 2573 N N . SER A 1 320 ? 14.344 -16.340 -23.238 1.00 69.19 320 SER A N 1
ATOM 2574 C CA . SER A 1 320 ? 14.185 -16.708 -24.664 1.00 69.19 320 SER A CA 1
ATOM 2575 C C . SER A 1 320 ? 12.756 -16.574 -25.201 1.00 69.19 320 SER A C 1
ATOM 2577 O O . SER A 1 320 ? 12.585 -16.384 -26.399 1.00 69.19 320 SER A O 1
ATOM 2579 N N . ASP A 1 321 ? 11.739 -16.644 -24.336 1.00 75.81 321 ASP A N 1
ATOM 2580 C CA . ASP A 1 321 ? 10.333 -16.661 -24.757 1.00 75.81 321 ASP A CA 1
ATOM 2581 C C . ASP A 1 321 ? 9.615 -15.331 -24.491 1.00 75.81 321 ASP A C 1
ATOM 2583 O O . ASP A 1 321 ? 10.115 -14.442 -23.786 1.00 75.81 321 ASP A O 1
ATOM 2587 N N . VAL A 1 322 ? 8.401 -15.215 -25.037 1.00 83.50 322 VAL A N 1
ATOM 2588 C CA . VAL A 1 322 ? 7.474 -14.118 -24.747 1.00 83.50 322 VAL A CA 1
ATOM 2589 C C . VAL A 1 322 ? 6.990 -14.235 -23.302 1.00 83.50 322 VAL A C 1
ATOM 2591 O O . VAL A 1 322 ? 6.288 -15.181 -22.949 1.00 83.50 322 VAL A O 1
ATOM 2594 N N . ASN A 1 323 ? 7.316 -13.250 -22.468 1.00 90.38 323 ASN A N 1
ATOM 2595 C CA . ASN A 1 323 ? 6.765 -13.146 -21.120 1.00 90.38 323 ASN A CA 1
ATOM 2596 C C . ASN A 1 323 ? 5.584 -12.164 -21.106 1.00 90.38 323 ASN A C 1
ATOM 2598 O O . ASN A 1 323 ? 5.734 -11.002 -21.486 1.00 90.38 323 ASN A O 1
ATOM 2602 N N . ILE A 1 324 ? 4.413 -12.635 -20.669 1.00 91.75 324 ILE A N 1
ATOM 2603 C CA . ILE A 1 324 ? 3.212 -11.810 -20.524 1.00 91.75 324 ILE A CA 1
ATOM 2604 C C . ILE A 1 324 ? 3.251 -11.097 -19.170 1.00 91.75 324 ILE A C 1
ATOM 2606 O O . ILE A 1 324 ? 3.142 -11.711 -18.109 1.00 91.75 324 ILE A O 1
ATOM 2610 N N . LEU A 1 325 ? 3.350 -9.775 -19.212 1.00 93.06 325 LEU A N 1
ATOM 2611 C CA . LEU A 1 325 ? 3.386 -8.914 -18.045 1.00 93.06 325 LEU A CA 1
ATOM 2612 C C . LEU A 1 325 ? 1.969 -8.531 -17.631 1.00 93.06 325 LEU A C 1
ATOM 2614 O O . LEU A 1 325 ? 1.261 -7.829 -18.354 1.00 93.06 325 LEU A O 1
ATOM 2618 N N . THR A 1 326 ? 1.575 -8.952 -16.432 1.00 90.44 326 THR A N 1
ATOM 2619 C CA . THR A 1 326 ? 0.329 -8.495 -15.808 1.00 90.44 326 THR A CA 1
ATOM 2620 C C . THR A 1 326 ? 0.616 -7.258 -14.954 1.00 90.44 326 THR A C 1
ATOM 2622 O O . THR A 1 326 ? 1.521 -7.315 -14.113 1.00 90.44 326 THR A O 1
ATOM 2625 N N . PRO A 1 327 ? -0.120 -6.149 -15.141 1.00 90.31 327 PRO A N 1
ATOM 2626 C CA . PRO A 1 327 ? 0.085 -4.952 -14.344 1.00 90.31 327 PRO A CA 1
ATOM 2627 C C . PRO A 1 327 ? -0.369 -5.148 -12.901 1.00 90.31 327 PRO A C 1
ATOM 2629 O O . PRO A 1 327 ? -1.301 -5.898 -12.606 1.00 90.31 327 PRO A O 1
ATOM 2632 N N . PHE A 1 328 ? 0.229 -4.373 -12.005 1.00 89.00 328 PHE A N 1
ATOM 2633 C CA . PHE A 1 328 ? -0.348 -4.095 -10.697 1.00 89.00 328 PHE A CA 1
ATOM 2634 C C . PHE A 1 328 ? -0.306 -2.597 -10.405 1.00 89.00 328 PHE A C 1
ATOM 2636 O O . PHE A 1 328 ? 0.586 -1.879 -10.859 1.00 89.00 328 PHE A O 1
ATOM 2643 N N . THR A 1 329 ? -1.277 -2.120 -9.630 1.00 90.00 329 THR A N 1
ATOM 2644 C CA . THR A 1 329 ? -1.314 -0.731 -9.168 1.00 90.00 329 THR A CA 1
ATOM 2645 C C . THR A 1 329 ? -0.486 -0.581 -7.899 1.00 90.00 329 THR A C 1
ATOM 2647 O O . THR A 1 329 ? -0.494 -1.457 -7.029 1.00 90.00 329 THR A O 1
ATOM 2650 N N . ALA A 1 330 ? 0.220 0.535 -7.771 1.00 92.69 330 ALA A N 1
ATOM 2651 C CA . ALA A 1 330 ? 1.008 0.855 -6.598 1.00 92.69 330 ALA A CA 1
ATOM 2652 C C . ALA A 1 330 ? 1.022 2.359 -6.298 1.00 92.69 330 ALA A C 1
ATOM 2654 O O . ALA A 1 330 ? 0.873 3.200 -7.183 1.00 92.69 330 ALA A O 1
ATOM 2655 N N . VAL A 1 331 ? 1.258 2.680 -5.029 1.00 92.81 331 VAL A N 1
ATOM 2656 C CA . VAL A 1 331 ? 1.556 4.031 -4.547 1.00 92.81 331 VAL A CA 1
ATOM 2657 C C . VAL A 1 331 ? 3.068 4.156 -4.444 1.00 92.81 331 VAL A C 1
ATOM 2659 O O . VAL A 1 331 ? 3.688 3.428 -3.668 1.00 92.81 331 VAL A O 1
ATOM 2662 N N . LYS A 1 332 ? 3.678 5.054 -5.218 1.00 94.25 332 LYS A N 1
ATOM 2663 C CA . LYS A 1 332 ? 5.124 5.302 -5.184 1.00 94.25 332 LYS A CA 1
ATOM 2664 C C . LYS A 1 332 ? 5.451 6.362 -4.142 1.00 94.25 332 LYS A C 1
ATOM 2666 O O . LYS A 1 332 ? 4.849 7.437 -4.132 1.00 94.25 332 LYS A O 1
ATOM 2671 N N . VAL A 1 333 ? 6.431 6.070 -3.292 1.00 96.06 333 VAL A N 1
ATOM 2672 C CA . VAL A 1 333 ? 6.797 6.910 -2.148 1.00 96.06 333 VAL A CA 1
ATOM 2673 C C . VAL A 1 333 ? 8.309 7.113 -2.053 1.00 96.06 333 VAL A C 1
ATOM 2675 O O . VAL A 1 333 ? 9.093 6.199 -2.318 1.00 96.06 333 VAL A O 1
ATOM 2678 N N . LEU A 1 334 ? 8.723 8.303 -1.630 1.00 96.94 334 LEU A N 1
ATOM 2679 C CA . LEU A 1 334 ? 10.017 8.523 -0.990 1.00 96.94 334 LEU A CA 1
ATOM 2680 C C . LEU A 1 334 ? 9.888 8.169 0.485 1.00 96.94 334 LEU A C 1
ATOM 2682 O O . LEU A 1 334 ? 8.872 8.491 1.095 1.00 96.94 334 LEU A O 1
ATOM 2686 N N . PHE A 1 335 ? 10.899 7.540 1.074 1.00 96.25 335 PHE A N 1
ATOM 2687 C CA . PHE A 1 335 ? 10.895 7.246 2.499 1.00 96.25 335 PHE A CA 1
ATOM 2688 C C . PHE A 1 335 ? 12.276 7.376 3.145 1.00 96.25 335 PHE A C 1
ATOM 2690 O O . PHE A 1 335 ? 13.308 7.021 2.560 1.00 96.25 335 PHE A O 1
ATOM 2697 N N . LYS A 1 336 ? 12.277 7.869 4.384 1.00 94.38 336 LYS A N 1
ATOM 2698 C CA . LYS A 1 336 ? 13.444 7.975 5.265 1.00 94.38 336 LYS A CA 1
ATOM 2699 C C . LYS A 1 336 ? 13.042 7.497 6.657 1.00 94.38 336 LYS A C 1
ATOM 2701 O O . LYS A 1 336 ? 11.991 7.874 7.164 1.00 94.38 336 LYS A O 1
ATOM 2706 N N . THR A 1 337 ? 13.856 6.630 7.248 1.00 91.81 337 THR A N 1
ATOM 2707 C CA . THR A 1 337 ? 13.558 5.959 8.522 1.00 91.81 337 THR A CA 1
ATOM 2708 C C . THR A 1 337 ? 14.624 6.277 9.551 1.00 91.81 337 THR A C 1
ATOM 2710 O O . THR A 1 337 ? 15.811 6.167 9.241 1.00 91.81 337 THR A O 1
ATOM 2713 N N . ILE A 1 338 ? 14.205 6.570 10.777 1.00 87.62 338 ILE A N 1
ATOM 2714 C CA . ILE A 1 338 ? 15.076 6.789 11.931 1.00 87.62 338 ILE A CA 1
ATOM 2715 C C . ILE A 1 338 ? 14.701 5.751 12.996 1.00 87.62 338 ILE A C 1
ATOM 2717 O O . ILE A 1 338 ? 13.557 5.690 13.447 1.00 87.62 338 ILE A O 1
ATOM 2721 N N . LEU A 1 339 ? 15.670 4.902 13.357 1.00 77.88 339 LEU A N 1
ATOM 2722 C CA . LEU A 1 339 ? 15.541 3.838 14.366 1.00 77.88 339 LEU A CA 1
ATOM 2723 C C . LEU A 1 339 ? 16.453 4.111 15.578 1.00 77.88 339 LEU A C 1
ATOM 2725 O O . LEU A 1 339 ? 17.125 3.208 16.076 1.00 77.88 339 LEU A O 1
ATOM 2729 N N . GLU A 1 340 ? 16.543 5.365 16.015 1.00 66.56 340 GLU A N 1
ATOM 2730 C CA . GLU A 1 340 ? 17.440 5.763 17.104 1.00 66.56 340 GLU A CA 1
ATOM 2731 C C . GLU A 1 340 ? 16.740 5.757 18.470 1.00 66.56 340 GLU A C 1
ATOM 2733 O O . GLU A 1 340 ? 15.577 6.137 18.608 1.00 66.56 340 GLU A O 1
ATOM 2738 N N . ARG A 1 341 ? 17.482 5.348 19.511 1.00 57.16 341 ARG A N 1
ATOM 2739 C CA . ARG A 1 341 ? 17.126 5.632 20.907 1.00 57.16 341 ARG A CA 1
ATOM 2740 C C . ARG A 1 341 ? 17.540 7.068 21.213 1.00 57.16 341 ARG A C 1
ATOM 2742 O O . ARG A 1 341 ? 18.667 7.305 21.635 1.00 57.16 341 ARG A O 1
ATOM 2749 N N . GLY A 1 342 ? 16.633 8.005 20.976 1.00 57.16 342 GLY A N 1
ATOM 2750 C CA . GLY A 1 342 ? 16.844 9.426 21.227 1.00 57.16 342 GLY A CA 1
ATOM 2751 C C . GLY A 1 342 ? 16.178 10.268 20.150 1.00 57.16 342 GLY A C 1
ATOM 2752 O O . GLY A 1 342 ? 16.139 9.887 18.982 1.00 57.16 342 GLY A O 1
ATOM 2753 N N . ALA A 1 343 ? 15.639 11.420 20.541 1.00 56.19 343 ALA A N 1
ATOM 2754 C CA . ALA A 1 343 ? 15.074 12.363 19.593 1.00 56.19 343 ALA A CA 1
ATOM 2755 C C . ALA A 1 343 ? 16.202 12.950 18.732 1.00 56.19 343 ALA A C 1
ATOM 2757 O O . ALA A 1 343 ? 16.963 13.799 19.194 1.00 56.19 343 ALA A O 1
ATOM 2758 N N . SER A 1 344 ? 16.321 12.502 17.483 1.00 66.94 344 SER A N 1
ATOM 2759 C CA . SER A 1 344 ? 17.164 13.196 16.515 1.00 66.94 344 SER A CA 1
ATOM 2760 C C . SER A 1 344 ? 16.545 14.566 16.217 1.00 66.94 344 SER A C 1
ATOM 2762 O O . SER A 1 344 ? 15.320 14.699 16.121 1.00 66.94 344 SER A O 1
ATOM 2764 N N . ASN A 1 345 ? 17.381 15.596 16.045 1.00 70.88 345 ASN A N 1
ATOM 2765 C CA . ASN A 1 345 ? 16.911 16.938 15.671 1.00 70.88 345 ASN A CA 1
ATOM 2766 C C . ASN A 1 345 ? 16.013 16.888 14.421 1.00 70.88 345 ASN A C 1
ATOM 2768 O O . ASN A 1 345 ? 15.027 17.616 14.323 1.00 70.88 345 ASN A O 1
ATOM 2772 N N . GLU A 1 346 ? 16.309 15.969 13.503 1.00 79.75 346 GLU A N 1
ATOM 2773 C CA . GLU A 1 346 ? 15.524 15.732 12.298 1.00 79.75 346 GLU A CA 1
ATOM 2774 C C . GLU A 1 346 ? 14.097 15.230 12.592 1.00 79.75 346 GLU A C 1
ATOM 2776 O O . GLU A 1 346 ? 13.138 15.837 12.120 1.00 79.75 346 GLU A O 1
ATOM 2781 N N . SER A 1 347 ? 13.932 14.201 13.436 1.00 79.69 347 SER A N 1
ATOM 2782 C CA . SER A 1 347 ? 12.602 13.708 13.844 1.00 79.69 347 SER A CA 1
ATOM 2783 C C . SER A 1 347 ? 11.786 14.799 14.543 1.00 79.69 347 SER A C 1
ATOM 2785 O O . SER A 1 347 ? 10.592 14.968 14.281 1.00 79.69 347 SER A O 1
ATOM 2787 N N . THR A 1 348 ? 12.433 15.609 15.389 1.00 78.94 348 THR A N 1
ATOM 2788 C CA . THR A 1 348 ? 11.754 16.744 16.033 1.00 78.94 348 THR A CA 1
ATOM 2789 C C . THR A 1 348 ? 11.331 17.818 15.037 1.00 78.94 348 THR A C 1
ATOM 2791 O O . THR A 1 348 ? 10.300 18.455 15.242 1.00 78.94 348 THR A O 1
ATOM 2794 N N . GLY A 1 349 ? 12.096 18.004 13.957 1.00 83.19 349 GLY A N 1
ATOM 2795 C CA . GLY A 1 349 ? 11.740 18.893 12.858 1.00 83.19 349 GLY A CA 1
ATOM 2796 C C . GLY A 1 349 ? 10.486 18.412 12.136 1.00 83.19 349 GLY A C 1
ATOM 2797 O O . GLY A 1 349 ? 9.578 19.206 11.916 1.00 83.19 349 GLY A O 1
ATOM 2798 N N . TRP A 1 350 ? 10.382 17.107 11.860 1.00 87.81 350 TRP A N 1
ATOM 2799 C CA . TRP A 1 350 ? 9.202 16.540 11.201 1.00 87.81 350 TRP A CA 1
ATOM 2800 C C . TRP A 1 350 ? 7.927 16.719 12.024 1.00 87.81 350 TRP A C 1
ATOM 2802 O O . TRP A 1 350 ? 6.895 17.087 11.480 1.00 87.81 350 TRP A O 1
ATOM 2812 N N . LYS A 1 351 ? 8.010 16.519 13.344 1.00 81.75 351 LYS A N 1
ATOM 2813 C CA . LYS A 1 351 ? 6.868 16.667 14.266 1.00 81.75 351 LYS A CA 1
ATOM 2814 C C . LYS A 1 351 ? 6.381 18.112 14.414 1.00 81.75 351 LYS A C 1
ATOM 2816 O O . LYS A 1 351 ? 5.275 18.327 14.893 1.00 81.75 351 LYS A O 1
ATOM 2821 N N . LYS A 1 352 ? 7.209 19.095 14.049 1.00 84.25 352 LYS A N 1
ATOM 2822 C CA . LYS A 1 352 ? 6.875 20.528 14.087 1.00 84.25 352 LYS A CA 1
ATOM 2823 C C . LYS A 1 352 ? 6.396 21.069 12.738 1.00 84.25 352 LYS A C 1
ATOM 2825 O O . LYS A 1 352 ? 5.930 22.203 12.677 1.00 84.25 352 LYS A O 1
ATOM 2830 N N . ASP A 1 353 ? 6.554 20.305 11.660 1.00 84.94 353 ASP A N 1
ATOM 2831 C CA . ASP A 1 353 ? 6.160 20.719 10.318 1.00 84.94 353 ASP A CA 1
ATOM 2832 C C . ASP A 1 353 ? 4.670 20.425 10.098 1.00 84.94 353 ASP A C 1
ATOM 2834 O O . ASP A 1 353 ? 4.268 19.278 9.924 1.00 84.94 353 ASP A O 1
ATOM 2838 N N . ASN A 1 354 ? 3.851 21.478 10.046 1.00 82.50 354 ASN A N 1
ATOM 2839 C CA . ASN A 1 354 ? 2.402 21.378 9.833 1.00 82.50 354 ASN A CA 1
ATOM 2840 C C . ASN A 1 354 ? 2.013 20.772 8.470 1.00 82.50 354 ASN A C 1
ATOM 2842 O O . ASN A 1 354 ? 0.848 20.441 8.253 1.00 82.50 354 ASN A O 1
ATOM 2846 N N . SER A 1 355 ? 2.956 20.648 7.528 1.00 84.38 355 SER A N 1
ATOM 2847 C CA . SER A 1 355 ? 2.725 19.953 6.260 1.00 84.38 355 SER A CA 1
ATOM 2848 C C . SER A 1 355 ? 2.842 18.430 6.382 1.00 84.38 355 SER A C 1
ATOM 2850 O O . SER A 1 355 ? 2.446 17.725 5.451 1.00 84.38 355 SER A O 1
ATOM 2852 N N . ILE A 1 356 ? 3.363 17.912 7.499 1.00 87.38 356 ILE A N 1
ATOM 2853 C CA . ILE A 1 356 ? 3.573 16.485 7.753 1.00 87.38 356 ILE A CA 1
ATOM 2854 C C . ILE A 1 356 ? 2.487 15.968 8.694 1.00 87.38 356 ILE A C 1
ATOM 2856 O O . ILE A 1 356 ? 2.344 16.441 9.817 1.00 87.38 356 ILE A O 1
ATOM 2860 N N . HIS A 1 357 ? 1.760 14.940 8.257 1.00 85.50 357 HIS A N 1
ATOM 2861 C CA . HIS A 1 357 ? 0.711 14.329 9.079 1.00 85.50 357 HIS A CA 1
ATOM 2862 C C . HIS A 1 357 ? 1.217 13.088 9.787 1.00 85.50 357 HIS A C 1
ATOM 2864 O O . HIS A 1 357 ? 1.850 12.221 9.181 1.00 85.50 357 HIS A O 1
ATOM 2870 N N . MET A 1 358 ? 0.929 13.005 11.079 1.00 85.19 358 MET A N 1
ATOM 2871 C CA . MET A 1 358 ? 1.405 11.929 11.935 1.00 85.19 358 MET A CA 1
ATOM 2872 C C . MET A 1 358 ? 0.460 10.729 11.858 1.00 85.19 358 MET A C 1
ATOM 2874 O O . MET A 1 358 ? -0.746 10.866 12.045 1.00 85.19 358 MET A O 1
ATOM 2878 N N . ILE A 1 359 ? 1.016 9.542 11.625 1.00 86.06 359 ILE A N 1
ATOM 2879 C CA . ILE A 1 359 ? 0.286 8.273 11.656 1.00 86.06 359 ILE A CA 1
ATOM 2880 C C . ILE A 1 359 ? 0.890 7.418 12.758 1.00 86.06 359 ILE A C 1
ATOM 2882 O O . ILE A 1 359 ? 2.031 6.975 12.660 1.00 86.06 359 ILE A O 1
ATOM 2886 N N . SER A 1 360 ? 0.107 7.157 13.794 1.00 84.31 360 SER A N 1
ATOM 2887 C CA . SER A 1 360 ? 0.531 6.341 14.926 1.00 84.31 360 SER A CA 1
ATOM 2888 C C . SER A 1 360 ? 0.136 4.878 14.716 1.00 84.31 360 SER A C 1
ATOM 2890 O O . SER A 1 360 ? -1.049 4.572 14.557 1.00 84.31 360 SER A O 1
ATOM 2892 N N . LEU A 1 361 ? 1.125 3.978 14.696 1.00 84.56 361 LEU A N 1
ATOM 2893 C CA . LEU A 1 361 ? 0.942 2.538 14.508 1.00 84.56 361 LEU A CA 1
ATOM 2894 C C . LEU A 1 361 ? 1.670 1.715 15.584 1.00 84.56 361 LEU A C 1
ATOM 2896 O O . LEU A 1 361 ? 2.698 2.145 16.117 1.00 84.56 361 LEU A O 1
ATOM 2900 N N . PRO A 1 362 ? 1.233 0.466 15.838 1.00 82.81 362 PRO A N 1
ATOM 2901 C CA . PRO A 1 362 ? 2.011 -0.468 16.643 1.00 82.81 362 PRO A CA 1
ATOM 2902 C C . PRO A 1 362 ? 3.404 -0.694 16.053 1.00 82.81 362 PRO A C 1
ATOM 2904 O O . PRO A 1 362 ? 3.556 -0.811 14.834 1.00 82.81 362 PRO A O 1
ATOM 2907 N N . HIS A 1 363 ? 4.416 -0.851 16.909 1.00 83.19 363 HIS A N 1
ATOM 2908 C CA . HIS A 1 363 ? 5.815 -0.991 16.483 1.00 83.19 363 HIS A CA 1
ATOM 2909 C C . HIS A 1 363 ? 6.052 -2.134 15.480 1.00 83.19 363 HIS A C 1
ATOM 2911 O O . HIS A 1 363 ? 6.801 -1.979 14.516 1.00 83.19 363 HIS A O 1
ATOM 2917 N N . SER A 1 364 ? 5.378 -3.273 15.652 1.00 81.00 364 SER A N 1
ATOM 2918 C CA . SER A 1 364 ? 5.430 -4.393 14.701 1.00 81.00 364 SER A CA 1
ATOM 2919 C C . SER A 1 364 ? 4.946 -4.006 13.295 1.00 81.00 364 SER A C 1
ATOM 2921 O O . SER A 1 364 ? 5.510 -4.469 12.299 1.00 81.00 364 SER A O 1
ATOM 2923 N N . SER A 1 365 ? 3.947 -3.126 13.199 1.00 84.50 365 SER A N 1
ATOM 2924 C CA . SER A 1 365 ? 3.431 -2.587 11.936 1.00 84.50 365 SER A CA 1
ATOM 2925 C C . SER A 1 365 ? 4.456 -1.687 11.267 1.00 84.50 365 SER A C 1
ATOM 2927 O O . SER A 1 365 ? 4.710 -1.840 10.077 1.00 84.50 365 SER A O 1
ATOM 2929 N N . CYS A 1 366 ? 5.091 -0.800 12.036 1.00 88.50 366 CYS A N 1
ATOM 2930 C CA . CYS A 1 366 ? 6.139 0.094 11.549 1.00 88.50 366 CYS A CA 1
ATOM 2931 C C . CYS A 1 366 ? 7.292 -0.684 10.900 1.00 88.50 366 CYS A C 1
ATOM 2933 O O . CYS A 1 366 ? 7.709 -0.390 9.778 1.00 88.50 366 CYS A O 1
ATOM 2935 N N . LEU A 1 367 ? 7.761 -1.739 11.575 1.00 87.56 367 LEU A N 1
ATOM 2936 C CA . LEU A 1 367 ? 8.803 -2.616 11.040 1.00 87.56 367 LEU A CA 1
ATOM 2937 C C . LEU A 1 367 ? 8.341 -3.357 9.778 1.00 87.56 367 LEU A C 1
ATOM 2939 O O . LEU A 1 367 ? 9.107 -3.479 8.821 1.00 87.56 367 LEU A O 1
ATOM 2943 N N . SER A 1 368 ? 7.094 -3.831 9.760 1.00 88.56 368 SER A N 1
ATOM 2944 C CA . SER A 1 368 ? 6.517 -4.528 8.605 1.00 88.56 368 SER A CA 1
ATOM 2945 C C . SER A 1 368 ? 6.417 -3.610 7.384 1.00 88.56 368 SER A C 1
ATOM 2947 O O . SER A 1 368 ? 6.829 -4.001 6.293 1.00 88.56 3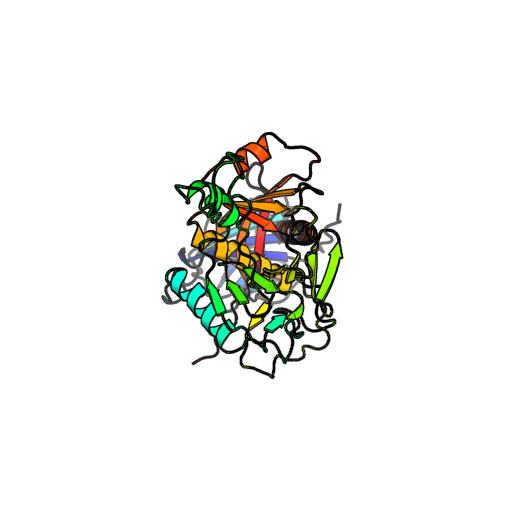68 SER A O 1
ATOM 2949 N N . LEU A 1 369 ? 5.954 -2.372 7.577 1.00 91.94 369 LEU A N 1
ATOM 2950 C CA . LEU A 1 369 ? 5.881 -1.344 6.541 1.00 91.94 369 LEU A CA 1
ATOM 2951 C C . LEU A 1 369 ? 7.261 -1.061 5.940 1.00 91.94 369 LEU A C 1
ATOM 2953 O O . LEU A 1 369 ? 7.440 -1.151 4.726 1.00 91.94 369 LEU A O 1
ATOM 2957 N N . VAL A 1 370 ? 8.262 -0.781 6.779 1.00 92.81 370 VAL A N 1
ATOM 2958 C CA . VAL A 1 370 ? 9.623 -0.485 6.303 1.00 92.81 370 VAL A CA 1
ATOM 2959 C C . VAL A 1 370 ? 10.239 -1.673 5.589 1.00 92.81 370 VAL A C 1
ATOM 2961 O O . VAL A 1 370 ? 10.882 -1.496 4.557 1.00 92.81 370 VAL A O 1
ATOM 2964 N N . LYS A 1 371 ? 10.020 -2.893 6.086 1.00 93.12 371 LYS A N 1
ATOM 2965 C CA . LYS A 1 371 ? 10.479 -4.105 5.406 1.00 93.12 371 LYS A CA 1
ATOM 2966 C C . LYS A 1 371 ? 9.895 -4.199 3.994 1.00 93.12 371 LYS A C 1
ATOM 2968 O O . LYS A 1 371 ? 10.653 -4.427 3.055 1.00 93.12 371 LYS A O 1
ATOM 2973 N N . ILE A 1 372 ? 8.586 -3.982 3.836 1.00 94.44 372 ILE A N 1
ATOM 2974 C CA . ILE A 1 372 ? 7.918 -3.985 2.525 1.00 94.44 372 ILE A CA 1
ATOM 2975 C C . ILE A 1 372 ? 8.519 -2.908 1.614 1.00 94.44 372 ILE A C 1
ATOM 2977 O O . ILE A 1 372 ? 8.917 -3.224 0.493 1.00 94.44 372 ILE A O 1
ATOM 2981 N N . LEU A 1 373 ? 8.663 -1.673 2.105 1.00 95.75 373 LEU A N 1
ATOM 2982 C CA . LEU A 1 373 ? 9.243 -0.561 1.344 1.00 95.75 373 LEU A CA 1
ATOM 2983 C C . LEU A 1 373 ? 10.679 -0.850 0.893 1.00 95.75 373 LEU A C 1
ATOM 2985 O O . LEU A 1 373 ? 11.014 -0.630 -0.270 1.00 95.75 373 LEU A O 1
ATOM 2989 N N . ILE A 1 374 ? 11.519 -1.387 1.781 1.00 95.19 374 ILE A N 1
ATOM 2990 C CA . ILE A 1 374 ? 12.898 -1.783 1.470 1.00 95.19 374 ILE A CA 1
ATOM 2991 C C . ILE A 1 374 ? 12.922 -2.913 0.441 1.00 95.19 374 ILE A C 1
ATOM 2993 O O . ILE A 1 374 ? 13.722 -2.880 -0.494 1.00 95.19 374 ILE A O 1
ATOM 2997 N N . ASP A 1 375 ? 12.078 -3.929 0.600 1.00 94.50 375 ASP A N 1
ATOM 2998 C CA . ASP A 1 375 ? 12.052 -5.061 -0.322 1.00 94.50 375 ASP A CA 1
ATOM 2999 C C . ASP A 1 375 ? 11.575 -4.631 -1.712 1.00 94.50 375 ASP A C 1
ATOM 3001 O O . ASP A 1 375 ? 12.176 -5.030 -2.707 1.00 94.50 375 ASP A O 1
ATOM 3005 N N . ASN A 1 376 ? 10.587 -3.743 -1.794 1.00 94.69 376 ASN A N 1
ATOM 3006 C CA . ASN A 1 376 ? 10.113 -3.195 -3.061 1.00 94.69 376 ASN A CA 1
ATOM 3007 C C . ASN A 1 376 ? 11.118 -2.213 -3.677 1.00 94.69 376 ASN A C 1
ATOM 3009 O O . ASN A 1 376 ? 11.335 -2.249 -4.886 1.00 94.69 376 ASN A O 1
ATOM 3013 N N . CYS A 1 377 ? 11.825 -1.422 -2.866 1.00 95.50 377 CYS A N 1
ATOM 3014 C CA . CYS A 1 377 ? 12.951 -0.595 -3.307 1.00 95.50 377 CYS A CA 1
ATOM 3015 C C . CYS A 1 377 ? 14.015 -1.433 -4.037 1.00 95.50 377 CYS A C 1
ATOM 3017 O O . CYS A 1 377 ? 14.501 -1.040 -5.096 1.00 95.50 377 CYS A O 1
ATOM 3019 N N . LYS A 1 378 ? 14.334 -2.639 -3.545 1.00 92.31 378 LYS A N 1
ATOM 3020 C CA . LYS A 1 378 ? 15.289 -3.549 -4.211 1.00 92.31 378 LYS A CA 1
ATOM 3021 C C . LYS A 1 378 ? 14.803 -4.058 -5.569 1.00 92.31 378 LYS A C 1
ATOM 3023 O O . LYS A 1 378 ? 15.635 -4.475 -6.368 1.00 92.31 378 LYS A O 1
ATOM 3028 N N . THR A 1 379 ? 13.497 -4.042 -5.834 1.00 91.12 379 THR A N 1
ATOM 3029 C CA . THR A 1 379 ? 12.950 -4.427 -7.148 1.00 91.12 379 THR A CA 1
ATOM 3030 C C . THR A 1 379 ? 13.056 -3.309 -8.183 1.00 91.12 379 THR A C 1
ATOM 3032 O O . THR A 1 379 ? 12.987 -3.585 -9.376 1.00 91.12 379 THR A O 1
ATOM 3035 N N . LEU A 1 380 ? 13.265 -2.060 -7.748 1.00 91.12 380 LEU A N 1
ATOM 3036 C CA . LEU A 1 380 ? 13.443 -0.929 -8.651 1.00 91.12 380 LEU A CA 1
ATOM 3037 C C . LEU A 1 380 ? 14.805 -1.002 -9.373 1.00 91.12 380 LEU A C 1
ATOM 3039 O O . LEU A 1 380 ? 15.778 -1.538 -8.817 1.00 91.12 380 LEU A O 1
ATOM 3043 N N . PRO A 1 381 ? 14.919 -0.398 -10.570 1.00 87.50 381 PRO A N 1
ATOM 3044 C CA . PRO A 1 381 ? 16.199 -0.143 -11.233 1.00 87.50 381 PRO A CA 1
ATOM 3045 C C . PRO A 1 381 ? 17.160 0.592 -10.299 1.00 87.50 381 PRO A C 1
ATOM 3047 O O . PRO A 1 381 ? 16.718 1.432 -9.514 1.00 87.50 381 PRO A O 1
ATOM 3050 N N . MET A 1 382 ? 18.467 0.314 -10.370 1.00 84.56 382 MET A N 1
ATOM 3051 C CA . MET A 1 382 ? 19.432 0.801 -9.373 1.00 84.56 382 MET A CA 1
ATOM 3052 C C . MET A 1 382 ? 19.406 2.326 -9.229 1.00 84.56 382 MET A C 1
ATOM 3054 O O . MET A 1 382 ? 19.436 2.836 -8.108 1.00 84.56 382 MET A O 1
ATOM 3058 N N . LYS A 1 383 ? 19.310 3.044 -10.353 1.00 83.88 383 LYS A N 1
ATOM 3059 C CA . LYS A 1 383 ? 19.246 4.515 -10.398 1.00 83.88 383 LYS A CA 1
ATOM 3060 C C . LYS A 1 383 ? 17.965 5.092 -9.792 1.00 83.88 383 LYS A C 1
ATOM 3062 O O . LYS A 1 383 ? 17.968 6.230 -9.340 1.00 83.88 383 LYS A O 1
ATOM 3067 N N . SER A 1 384 ? 16.900 4.300 -9.736 1.00 87.69 384 SER A N 1
ATOM 3068 C CA . SER A 1 384 ? 15.588 4.708 -9.231 1.00 87.69 384 SER A CA 1
ATOM 3069 C C . SER A 1 384 ? 15.378 4.360 -7.757 1.00 87.69 384 SER A C 1
ATOM 3071 O O . SER A 1 384 ? 14.300 4.621 -7.240 1.00 87.69 384 SER A O 1
ATOM 3073 N N . ARG A 1 385 ? 16.367 3.762 -7.069 1.00 93.25 385 ARG A N 1
ATOM 3074 C CA . ARG A 1 385 ? 16.241 3.325 -5.660 1.00 93.25 385 ARG A CA 1
ATOM 3075 C C . ARG A 1 385 ? 16.391 4.448 -4.644 1.00 93.25 385 ARG A C 1
ATOM 3077 O O . ARG A 1 385 ? 15.978 4.281 -3.499 1.00 93.25 385 ARG A O 1
ATOM 3084 N N . LYS A 1 386 ? 17.010 5.562 -5.031 1.00 94.12 386 LYS A N 1
ATOM 3085 C CA . LYS A 1 386 ? 17.261 6.708 -4.155 1.00 94.12 386 LYS A CA 1
ATOM 3086 C C . LYS A 1 386 ? 17.013 8.017 -4.880 1.00 94.12 386 LYS A C 1
ATOM 3088 O O . LYS A 1 386 ? 17.294 8.137 -6.068 1.00 94.12 386 LYS A O 1
ATOM 3093 N N . HIS A 1 387 ? 16.545 9.000 -4.129 1.00 93.38 387 HIS A N 1
ATOM 3094 C CA . HIS A 1 387 ? 16.479 10.386 -4.552 1.00 93.38 387 HIS A CA 1
ATOM 3095 C C . HIS A 1 387 ? 17.015 11.244 -3.408 1.00 93.38 387 HIS A C 1
ATOM 3097 O O . HIS A 1 387 ? 16.391 11.328 -2.352 1.00 93.38 387 HIS A O 1
ATOM 3103 N N . GLN A 1 388 ? 18.200 11.829 -3.607 1.00 90.75 388 GLN A N 1
ATOM 3104 C CA . GLN A 1 388 ? 18.952 12.513 -2.551 1.00 90.75 388 GLN A CA 1
ATOM 3105 C C . GLN A 1 388 ? 19.150 11.590 -1.327 1.00 90.75 388 GLN A C 1
ATOM 3107 O O . GLN A 1 388 ? 19.703 10.496 -1.454 1.00 90.75 388 GLN A O 1
ATOM 3112 N N . GLU A 1 389 ? 18.692 12.016 -0.153 1.00 90.62 389 GLU A N 1
ATOM 3113 C CA . GLU A 1 389 ? 18.759 11.275 1.110 1.00 90.62 389 GLU A CA 1
ATOM 3114 C C . GLU A 1 389 ? 17.606 10.281 1.324 1.00 90.62 389 GLU A C 1
ATOM 3116 O O . GLU A 1 389 ? 17.645 9.480 2.260 1.00 90.62 389 GLU A O 1
ATOM 3121 N N . PHE A 1 390 ? 16.594 10.301 0.453 1.00 95.19 390 PHE A N 1
ATOM 3122 C CA . PHE A 1 390 ? 15.439 9.418 0.544 1.00 95.19 390 PHE A CA 1
ATOM 3123 C C . PHE A 1 390 ? 15.648 8.140 -0.262 1.00 95.19 390 PHE A C 1
ATOM 3125 O O . PHE A 1 390 ? 16.207 8.138 -1.364 1.00 95.19 390 PHE A O 1
ATOM 3132 N N . ASN A 1 391 ? 15.131 7.035 0.267 1.00 96.94 391 ASN A N 1
ATOM 3133 C CA . ASN A 1 391 ? 14.940 5.819 -0.510 1.00 96.94 391 ASN A CA 1
ATOM 3134 C C . ASN A 1 391 ? 13.624 5.922 -1.283 1.00 96.94 391 ASN A C 1
ATOM 3136 O O . ASN A 1 391 ? 12.691 6.589 -0.849 1.00 96.94 391 ASN A O 1
ATOM 3140 N N . VAL A 1 392 ? 13.539 5.243 -2.418 1.00 97.00 392 VAL A N 1
ATOM 3141 C CA . VAL A 1 392 ? 12.324 5.167 -3.230 1.00 97.00 392 VAL A CA 1
ATOM 3142 C C . VAL A 1 392 ? 11.740 3.774 -3.068 1.00 97.00 392 VAL A C 1
ATOM 3144 O O . VAL A 1 392 ? 12.444 2.779 -3.229 1.00 97.00 392 VAL A O 1
ATOM 3147 N N . GLY A 1 393 ? 10.458 3.693 -2.747 1.00 96.12 393 GLY A N 1
ATOM 3148 C CA . GLY A 1 393 ? 9.717 2.445 -2.626 1.00 96.12 393 GLY A CA 1
ATOM 3149 C C . GLY A 1 393 ? 8.330 2.582 -3.233 1.00 96.12 393 GLY A C 1
ATOM 3150 O O . GLY A 1 393 ? 7.940 3.645 -3.717 1.00 96.12 393 GLY A O 1
ATOM 3151 N N . TYR A 1 394 ? 7.573 1.497 -3.201 1.00 95.38 394 TYR A N 1
ATOM 3152 C CA . TYR A 1 394 ? 6.161 1.527 -3.550 1.00 95.38 394 TYR A CA 1
ATOM 3153 C C . TYR A 1 394 ? 5.374 0.556 -2.674 1.00 95.38 394 TYR A C 1
ATOM 3155 O O . TYR A 1 394 ? 5.957 -0.371 -2.108 1.00 95.38 394 TYR A O 1
ATOM 3163 N N . LEU A 1 395 ? 4.066 0.778 -2.568 1.00 94.50 395 LEU A N 1
ATOM 3164 C CA . LEU A 1 395 ? 3.112 -0.111 -1.910 1.00 94.50 395 LEU A CA 1
ATOM 3165 C C . LEU A 1 395 ? 2.054 -0.533 -2.927 1.00 94.50 395 LEU A C 1
ATOM 3167 O O . LEU A 1 395 ? 1.337 0.311 -3.461 1.00 94.50 395 LEU A O 1
ATOM 3171 N N . LYS A 1 396 ? 1.966 -1.829 -3.210 1.00 91.12 396 LYS A N 1
ATOM 3172 C CA . LYS A 1 396 ? 0.949 -2.417 -4.081 1.00 91.12 396 LYS A CA 1
ATOM 3173 C C . LYS A 1 396 ? -0.440 -2.240 -3.485 1.00 91.12 396 LYS A C 1
ATOM 3175 O O . LYS A 1 396 ? -0.673 -2.511 -2.312 1.00 91.12 396 LYS A O 1
ATOM 3180 N N . PHE A 1 397 ? -1.381 -1.856 -4.330 1.00 79.50 397 PHE A N 1
ATOM 3181 C CA . PHE A 1 397 ? -2.791 -1.756 -3.998 1.00 79.50 397 PHE A CA 1
ATOM 3182 C C . PHE A 1 397 ? -3.583 -2.628 -4.971 1.00 79.50 397 PHE A C 1
ATOM 3184 O O . PHE A 1 397 ? -3.502 -2.459 -6.186 1.00 79.50 397 PHE A O 1
ATOM 3191 N N . GLN A 1 398 ? -4.369 -3.560 -4.434 1.00 69.25 398 GLN A N 1
ATOM 3192 C CA . GLN A 1 398 ? -5.374 -4.270 -5.219 1.00 69.25 398 GLN A CA 1
ATOM 3193 C C . GLN A 1 398 ? -6.683 -3.486 -5.154 1.00 69.25 398 GLN A C 1
ATOM 3195 O O . GLN A 1 398 ? -7.313 -3.392 -4.093 1.00 69.25 398 GLN A O 1
ATOM 3200 N N . LYS A 1 399 ? -7.116 -2.955 -6.299 1.00 54.38 399 LYS A N 1
ATOM 3201 C CA . LYS A 1 399 ? -8.493 -2.491 -6.464 1.00 54.38 399 LYS A CA 1
ATOM 3202 C C . LYS A 1 399 ? -9.367 -3.744 -6.356 1.00 54.38 399 LYS A C 1
ATOM 3204 O O . LYS A 1 399 ? -9.206 -4.663 -7.156 1.00 54.38 399 LYS A O 1
ATOM 3209 N N . LYS A 1 400 ? -10.235 -3.835 -5.336 1.00 43.31 400 LYS A N 1
ATOM 3210 C CA . LYS A 1 400 ? -11.286 -4.867 -5.347 1.00 43.31 400 LYS A CA 1
ATOM 3211 C C . LYS A 1 400 ? -12.035 -4.670 -6.661 1.00 43.31 400 LYS A C 1
ATOM 3213 O O . LYS A 1 400 ? -12.426 -3.539 -6.944 1.00 43.31 400 LYS A O 1
ATOM 3218 N N . ALA A 1 401 ? -12.175 -5.727 -7.459 1.00 31.88 401 ALA A N 1
ATOM 3219 C CA . ALA A 1 401 ? -13.080 -5.694 -8.593 1.00 31.88 401 ALA A CA 1
ATOM 3220 C C . ALA A 1 401 ? -14.446 -5.291 -8.032 1.00 31.88 401 ALA A C 1
ATOM 3222 O O . ALA A 1 401 ? -15.027 -6.019 -7.226 1.00 31.88 401 ALA A O 1
ATOM 3223 N N . THR A 1 402 ? -14.903 -4.086 -8.356 1.00 26.48 402 THR A N 1
ATOM 3224 C CA . THR A 1 402 ? -16.308 -3.739 -8.201 1.00 26.48 402 THR A CA 1
ATOM 3225 C C . THR A 1 402 ? -17.047 -4.741 -9.067 1.00 26.48 402 THR A C 1
ATOM 3227 O O . THR A 1 402 ? -16.876 -4.738 -10.286 1.00 26.48 402 THR A O 1
ATOM 3230 N N . LEU A 1 403 ? -17.767 -5.666 -8.427 1.00 22.88 403 LEU A N 1
ATOM 3231 C CA . LEU A 1 403 ? -18.724 -6.510 -9.128 1.00 22.88 403 LEU A CA 1
ATOM 3232 C C . LEU A 1 403 ? -19.607 -5.575 -9.966 1.00 22.88 403 LEU A C 1
ATOM 3234 O O . LEU A 1 403 ? -20.005 -4.528 -9.443 1.00 22.88 403 LEU A O 1
ATOM 3238 N N . PRO A 1 404 ? -19.848 -5.884 -11.251 1.00 24.78 404 PRO A N 1
ATOM 3239 C CA . PRO A 1 404 ? -20.803 -5.117 -12.032 1.00 24.78 404 PRO A CA 1
ATOM 3240 C C . PRO A 1 404 ? -22.134 -5.121 -11.276 1.00 24.78 404 PRO A C 1
ATOM 3242 O O . PRO A 1 404 ? -22.594 -6.178 -10.840 1.00 24.78 404 PRO A O 1
ATOM 3245 N N . SER A 1 405 ? -22.649 -3.914 -11.042 1.00 28.48 405 SER A N 1
ATOM 3246 C CA . SER A 1 405 ? -23.933 -3.639 -10.394 1.00 28.48 405 SER A CA 1
ATOM 3247 C C . SER A 1 405 ? -25.089 -4.339 -11.084 1.00 28.48 405 SER A C 1
ATOM 3249 O O . SER A 1 405 ? -25.080 -4.303 -12.339 1.00 28.48 405 SER A O 1
#

Foldseek 3Di:
DDPPPADQQKKKWKWWDDLVVQKIKIKIAHNVLLPDPPPAWDFFADQQKTWTDHPPAIEMEGEPPKTWPRVAWDDFDDDSNRMTIIMTGIDRPDPPPPPPPPALVVVQVVVLVLCQVQVQCKAFPQQRQRWFHNPQAAPEEEEDPAPCCLVCVLVPDPDDPPPDPDDDDPDPDRPSPPDPAAAQRYWYTHLFWIKHFPNRTDVQQWDQDPQQWIAGNLARHTFFGWDDDPDDPPVVGGTMTIGTPLGMDGDPDPPPPSVPSPNNDLQSLLQSVLVNLSSVCSVLVAQWEWEFAPDPPWTKIKIKGFPANWIWMWIDMDRHDYHYTYIFTKTKIWMDMDRDPDDDPVNVVLVPDPSYHYDYGHPVSSVSNVVQFVVQLVRDDPVQQDDVNTGMGIRTHDDDPPDDD

Secondary structure (DSSP, 8-state):
-------TT-EEEEEEEETTTTEEEEEEE-TTTTT--SS--EEEE-SSEEEEEETTEEEEEEETT--EEEEEEEEEEEETTTEEEEEEEEPPP--------S-THHHHHHHHHHHHHSTT-EEETTT--B-B-TT---SEEEE-S-TTHHHHHHHH-SS------SS-------GGG---PPPTTEEEE-SSEEEEEGGGBPTTTEEEPSTTEEEETTT--EEEEEPP--SS---SPPPEEEEEGGGEEE-S-S-----TT----HHHHHHHHHHHHHHHHHHHS-SEEEEEESSTTS--EEEEEEEEEEEEEEEEEESSSEEEEPPEEEEEEEEEEE--SS--HHHHHHHH-TTEEEEEE-HHHHHHHHHHHHHHHHHS-GGGSEETTEEEEEEEE--------

Nearest PDB structures (foldseek):
  2mnw-assembly1_A  TM=7.510E-01  e=1.483E-01  Homo sapiens
  4pck-assembly1_A  TM=6.239E-01  e=1.247E-01  Homo sapiens
  3qor-assembly4_D  TM=7.016E-01  e=4.194E-01  Homo sapiens
  4pck-assembly2_B  TM=6.025E-01  e=2.799E-01  Homo sapiens
  5v4w-assembly1_A  TM=4.759E-01  e=7.535E+00  Homo sapiens

Radius of gyration: 25.3 Å; Cα contacts (8 Å, |Δi|>4): 774; chains: 1; bounding box: 57×50×80 Å

Solvent-accessible surface area (backbone atoms only — not comparable to full-atom values): 22712 Å² total; per-residue (Å²): 136,80,81,82,77,71,50,70,62,38,38,36,42,42,32,45,34,39,57,92,74,24,36,30,41,40,37,36,40,24,63,50,53,43,78,58,84,66,88,65,72,44,77,47,56,43,54,40,34,42,33,45,32,43,99,87,49,53,36,33,40,33,43,54,99,49,43,40,46,53,90,48,68,38,76,77,45,78,44,76,84,9,39,40,34,34,33,34,36,30,67,55,72,76,83,70,68,79,65,76,69,78,64,66,67,64,59,48,52,50,47,49,48,39,42,73,76,22,50,37,37,25,22,31,59,78,51,47,50,55,37,32,20,79,86,33,64,64,82,38,77,42,76,45,97,43,85,58,40,84,78,45,50,70,76,69,56,95,66,84,84,76,89,62,98,69,86,86,78,95,70,91,73,70,71,81,72,76,68,92,68,50,50,79,38,27,32,36,34,36,85,62,30,33,37,33,24,46,86,37,45,25,89,76,25,61,37,83,47,81,81,48,20,29,19,32,54,87,54,58,51,64,34,34,32,52,59,84,82,82,75,92,74,80,70,85,67,73,55,45,32,40,34,32,48,61,32,36,43,56,45,90,62,86,76,52,64,76,46,71,83,48,73,70,49,72,64,57,58,33,24,28,51,32,48,50,55,50,52,54,31,65,77,67,77,29,50,33,36,32,42,30,38,67,50,88,88,55,60,39,44,33,44,34,34,58,79,34,83,70,31,36,38,34,59,52,69,38,68,59,51,78,36,76,27,64,65,45,40,25,33,33,29,36,36,44,77,48,83,49,97,62,88,46,72,65,62,57,49,51,80,68,37,89,67,43,45,82,42,72,36,39,58,72,54,55,54,49,51,51,50,48,30,52,55,41,18,69,71,42,59,80,82,62,28,48,56,88,91,26,37,26,27,44,27,46,38,76,77,74,79,73,70,84,128

InterPro domains:
  IPR019193 Ubiquitin-conjugating enzyme E2-binding protein [PF09814] (17-392)
  IPR019193 Ubiquitin-conjugating enzyme E2-binding protein [PTHR31531] (37-395)

Mean predicted aligned error: 11.69 Å